Protein AF-0000000085161849 (afdb_homodimer)

Structure (mmCIF, N/CA/C/O backbone):
data_AF-0000000085161849-model_v1
#
loop_
_entity.id
_entity.type
_entity.pdbx_description
1 polymer 'L-iditol 2-dehydrogenase'
#
loop_
_atom_site.group_PDB
_atom_site.id
_atom_site.type_symbol
_atom_site.label_atom_id
_atom_site.label_alt_id
_atom_site.label_comp_id
_atom_site.label_asym_id
_atom_site.label_entity_id
_atom_site.label_seq_id
_atom_site.pdbx_PDB_ins_code
_atom_site.Cartn_x
_atom_site.Cartn_y
_atom_site.Cartn_z
_atom_site.occupancy
_atom_site.B_iso_or_equiv
_atom_site.auth_seq_id
_atom_site.auth_comp_id
_atom_site.auth_asym_id
_atom_site.auth_atom_id
_atom_site.pdbx_PDB_model_num
ATOM 1 N N . MET A 1 1 ? 11.859 39.281 22.844 1 97.62 1 MET A N 1
ATOM 2 C CA . MET A 1 1 ? 10.492 39.031 22.391 1 97.62 1 MET A CA 1
ATOM 3 C C . MET A 1 1 ? 9.781 38.062 23.328 1 97.62 1 MET A C 1
ATOM 5 O O . MET A 1 1 ? 10.422 37.312 24.062 1 97.62 1 MET A O 1
ATOM 9 N N . LYS A 1 2 ? 8.492 38.188 23.328 1 98.38 2 LYS A N 1
ATOM 10 C CA . LYS A 1 2 ? 7.715 37.25 24.109 1 98.38 2 LYS A CA 1
ATOM 11 C C . LYS A 1 2 ? 7.578 35.906 23.375 1 98.38 2 LYS A C 1
ATOM 13 O O . LYS A 1 2 ? 7.422 35.875 22.156 1 98.38 2 LYS A O 1
ATOM 18 N N . ALA A 1 3 ? 7.621 34.812 24.109 1 98.69 3 ALA A N 1
ATOM 19 C CA . ALA A 1 3 ? 7.445 33.469 23.547 1 98.69 3 ALA A CA 1
ATOM 20 C C . ALA A 1 3 ? 6.852 32.531 24.594 1 98.69 3 ALA A C 1
ATOM 22 O O . ALA A 1 3 ? 6.953 32.75 25.797 1 98.69 3 ALA A O 1
ATOM 23 N N . LEU A 1 4 ? 6.102 31.578 24.156 1 98.81 4 LEU A N 1
ATOM 24 C CA . LEU A 1 4 ? 5.723 30.422 24.969 1 98.81 4 LEU A CA 1
ATOM 25 C C . LEU A 1 4 ? 6.781 29.328 24.891 1 98.81 4 LEU A C 1
ATOM 27 O O . LEU A 1 4 ? 6.859 28.609 23.906 1 98.81 4 LEU A O 1
ATOM 31 N N . LEU A 1 5 ? 7.582 29.219 25.938 1 98.5 5 LEU A N 1
ATOM 32 C CA . LEU A 1 5 ? 8.734 28.328 25.984 1 98.5 5 LEU A CA 1
ATOM 33 C C . LEU A 1 5 ? 8.406 27.047 26.734 1 98.5 5 LEU A C 1
ATOM 35 O O . LEU A 1 5 ? 7.953 27.094 27.891 1 98.5 5 LEU A O 1
ATOM 39 N N . LEU A 1 6 ? 8.469 25.875 26.016 1 98.62 6 LEU A N 1
ATOM 40 C CA . LEU A 1 6 ? 8.57 24.641 26.781 1 98.62 6 LEU A CA 1
ATOM 41 C C . LEU A 1 6 ? 9.922 24.531 27.469 1 98.62 6 LEU A C 1
ATOM 43 O O . LEU A 1 6 ? 10.906 24.125 26.844 1 98.62 6 LEU A O 1
ATOM 47 N N . ASP A 1 7 ? 10.008 24.859 28.641 1 97.69 7 ASP A N 1
ATOM 48 C CA . ASP A 1 7 ? 11.305 24.984 29.281 1 97.69 7 ASP A CA 1
ATOM 49 C C . ASP A 1 7 ? 11.703 23.688 29.984 1 97.69 7 ASP A C 1
ATOM 51 O O . ASP A 1 7 ? 12.883 23.453 30.234 1 97.69 7 ASP A O 1
ATOM 55 N N . ASN A 1 8 ? 10.688 22.891 30.344 1 97.31 8 ASN A N 1
ATOM 56 C CA . ASN A 1 8 ? 10.836 21.531 30.844 1 97.31 8 ASN A CA 1
ATOM 57 C C . ASN A 1 8 ? 9.656 20.656 30.438 1 97.31 8 ASN A C 1
ATOM 59 O O . ASN A 1 8 ? 8.633 21.156 29.953 1 97.31 8 ASN A O 1
ATOM 63 N N . VAL A 1 9 ? 9.852 19.359 30.672 1 96.69 9 VAL A N 1
ATOM 64 C CA . VAL A 1 9 ? 8.789 18.422 30.328 1 96.69 9 VAL A CA 1
ATOM 65 C C . VAL A 1 9 ? 7.477 18.875 30.953 1 96.69 9 VAL A C 1
ATOM 67 O O . VAL A 1 9 ? 7.406 19.109 32.156 1 96.69 9 VAL A O 1
ATOM 70 N N . LYS A 1 10 ? 6.48 19.109 30.141 1 96.06 10 LYS A N 1
ATOM 71 C CA . LYS A 1 10 ? 5.113 19.484 30.484 1 96.06 10 LYS A CA 1
ATOM 72 C C . LYS A 1 10 ? 5.078 20.844 31.203 1 96.06 10 LYS A C 1
ATOM 74 O O . LYS A 1 10 ? 4.094 21.172 31.875 1 96.06 10 LYS A O 1
ATOM 79 N N . HIS A 1 11 ? 6.098 21.578 31.062 1 97.81 11 HIS A N 1
ATOM 80 C CA . HIS A 1 11 ? 6.145 22.875 31.734 1 97.81 11 HIS A CA 1
ATOM 81 C C . HIS A 1 11 ? 6.434 24 30.75 1 97.81 11 HIS A C 1
ATOM 83 O O . HIS A 1 11 ? 7.453 23.969 30.047 1 97.81 11 HIS A O 1
ATOM 89 N N . PHE A 1 12 ? 5.52 24.984 30.75 1 98.38 12 PHE A N 1
ATOM 90 C CA . PHE A 1 12 ? 5.633 26.125 29.844 1 98.38 12 PHE A CA 1
ATOM 91 C C . PHE A 1 12 ? 5.871 27.406 30.641 1 98.38 12 PHE A C 1
ATOM 93 O O . PHE A 1 12 ? 5.324 27.578 31.734 1 98.38 12 PHE A O 1
ATOM 100 N N . SER A 1 13 ? 6.637 28.25 30.078 1 98.06 13 SER A N 1
ATOM 101 C CA . SER A 1 13 ? 6.801 29.625 30.562 1 98.06 13 SER A CA 1
ATOM 102 C C . SER A 1 13 ? 6.539 30.641 29.453 1 98.06 13 SER A C 1
ATOM 104 O O . SER A 1 13 ? 7 30.469 28.328 1 98.06 13 SER A O 1
ATOM 106 N N . TYR A 1 14 ? 5.738 31.562 29.734 1 98.38 14 TYR A N 1
ATOM 107 C CA . TYR A 1 14 ? 5.625 32.75 28.891 1 98.38 14 TYR A CA 1
ATOM 108 C C . TYR A 1 14 ? 6.652 33.812 29.297 1 98.38 14 TYR A C 1
ATOM 110 O O . TYR A 1 14 ? 6.492 34.469 30.312 1 98.38 14 TYR A O 1
ATOM 118 N N . THR A 1 15 ? 7.645 33.969 28.469 1 98.31 15 THR A N 1
ATOM 119 C CA . THR A 1 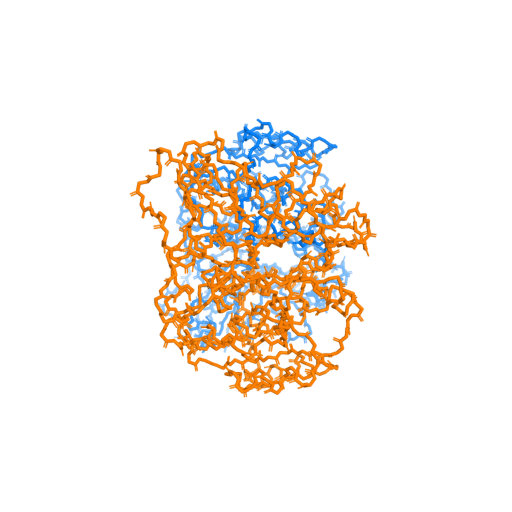15 ? 8.82 34.688 28.938 1 98.31 15 THR A CA 1
ATOM 120 C C . THR A 1 15 ? 9.461 35.469 27.797 1 98.31 15 THR A C 1
ATOM 122 O O . THR A 1 15 ? 9.047 35.344 26.641 1 98.31 15 THR A O 1
ATOM 125 N N . ASP A 1 16 ? 10.383 36.344 28.188 1 98.38 16 ASP A N 1
ATOM 126 C CA . ASP A 1 16 ? 11.18 37.062 27.203 1 98.38 16 ASP A CA 1
ATOM 127 C C . ASP A 1 16 ? 12.367 36.25 26.734 1 98.38 16 ASP A C 1
ATOM 129 O O . ASP A 1 16 ? 13.094 35.656 27.547 1 98.38 16 ASP A O 1
ATOM 133 N N . VAL A 1 17 ? 12.484 36.125 25.438 1 97.88 17 VAL A N 1
ATOM 134 C CA . VAL A 1 17 ? 13.625 35.469 24.812 1 97.88 17 VAL A CA 1
ATOM 135 C C . VAL A 1 17 ? 14.242 36.406 23.766 1 97.88 17 VAL A C 1
ATOM 137 O O . VAL A 1 17 ? 13.609 37.375 23.344 1 97.88 17 VAL A O 1
ATOM 140 N N . PRO A 1 18 ? 15.484 36.125 23.391 1 97.19 18 PRO A N 1
ATOM 141 C CA . PRO A 1 18 ? 16.078 36.969 22.344 1 97.19 18 PRO A CA 1
ATOM 142 C C . PRO A 1 18 ? 15.289 36.906 21.031 1 97.19 18 PRO A C 1
ATOM 144 O O . PRO A 1 18 ? 14.805 35.844 20.641 1 97.19 18 PRO A O 1
ATOM 147 N N . GLU A 1 19 ? 15.094 38.031 20.453 1 97.31 19 GLU A N 1
ATOM 148 C CA . GLU A 1 19 ? 14.492 38.062 19.109 1 97.31 19 GLU A CA 1
ATOM 149 C C . GLU A 1 19 ? 15.383 37.375 18.094 1 97.31 19 GLU A C 1
ATOM 151 O O . GLU A 1 19 ? 16.609 37.531 18.109 1 97.31 19 GLU A O 1
ATOM 156 N N . PRO A 1 20 ? 14.82 36.531 17.312 1 97.25 20 PRO A N 1
ATOM 157 C CA . PRO A 1 20 ? 15.648 35.844 16.312 1 97.25 20 PRO A CA 1
ATOM 158 C C . PRO A 1 20 ? 16.156 36.812 15.242 1 97.25 20 PRO A C 1
ATOM 160 O O . PRO A 1 20 ? 15.453 37.75 14.867 1 97.25 20 PRO A O 1
ATOM 163 N N . SER A 1 21 ? 17.328 36.562 14.75 1 96.19 21 SER A N 1
ATOM 164 C CA . SER A 1 21 ? 17.938 37.375 13.711 1 96.19 21 SER A CA 1
ATOM 165 C C . SER A 1 21 ? 18.094 36.594 12.406 1 96.19 21 SER A C 1
ATOM 167 O O . SER A 1 21 ? 18.203 35.375 12.414 1 96.19 21 SER A O 1
ATOM 169 N N . ILE A 1 22 ? 18.062 37.312 11.367 1 97.62 22 ILE A N 1
ATOM 170 C CA . ILE A 1 22 ? 18.312 36.719 10.062 1 97.62 22 ILE A CA 1
ATOM 171 C C . ILE A 1 22 ? 19.812 36.469 9.898 1 97.62 22 ILE A C 1
ATOM 173 O O . ILE A 1 22 ? 20.609 37.406 9.859 1 97.62 22 ILE A O 1
ATOM 177 N N . THR A 1 23 ? 20.141 35.219 9.82 1 96.19 23 THR A N 1
ATOM 178 C CA . THR A 1 23 ? 21.562 34.875 9.688 1 96.19 23 THR A CA 1
ATOM 179 C C . THR A 1 23 ? 21.859 34.344 8.289 1 96.19 23 THR A C 1
ATOM 181 O O . THR A 1 23 ? 23.016 34.312 7.871 1 96.19 23 THR A O 1
ATOM 184 N N . GLU A 1 24 ? 20.891 33.875 7.602 1 97.06 24 GLU A N 1
ATOM 185 C CA . GLU A 1 24 ? 21.031 33.375 6.234 1 97.06 24 GLU A CA 1
ATOM 186 C C . GLU A 1 24 ? 20.422 34.375 5.234 1 97.06 24 GLU A C 1
ATOM 188 O O . GLU A 1 24 ? 19.375 34.969 5.5 1 97.06 24 GLU A O 1
ATOM 193 N N . PRO A 1 25 ? 21.031 34.469 4.059 1 98.06 25 PRO A N 1
ATOM 194 C CA . PRO A 1 25 ? 20.609 35.531 3.127 1 98.06 25 PRO A CA 1
ATOM 195 C C . PRO A 1 25 ? 19.219 35.281 2.549 1 98.06 25 PRO A C 1
ATOM 197 O O . PRO A 1 25 ? 18.562 36.219 2.076 1 98.06 25 PRO A O 1
ATOM 200 N N . ASP A 1 26 ? 18.75 34.062 2.557 1 98.12 26 ASP A N 1
ATOM 201 C CA . ASP A 1 26 ? 17.453 33.75 1.947 1 98.12 26 ASP A CA 1
ATOM 202 C C . ASP A 1 26 ? 16.375 33.562 3.012 1 98.12 26 ASP A C 1
ATOM 204 O O . ASP A 1 26 ? 15.336 32.969 2.744 1 98.12 26 ASP A O 1
ATOM 208 N N . HIS A 1 27 ? 16.562 34.094 4.188 1 98.56 27 HIS A N 1
ATOM 209 C CA . HIS A 1 27 ? 15.602 33.969 5.277 1 98.56 27 HIS A CA 1
ATOM 210 C C . HIS A 1 27 ? 14.789 35.219 5.465 1 98.56 27 HIS A C 1
ATOM 212 O O . HIS A 1 27 ? 15.188 36.312 5 1 98.56 27 HIS A O 1
ATOM 218 N N . VAL A 1 28 ? 13.672 35.094 6.137 1 98.75 28 VAL A N 1
ATOM 219 C CA . VAL A 1 28 ? 12.797 36.219 6.469 1 98.75 28 VAL A CA 1
ATOM 220 C C . VAL A 1 28 ? 12.43 36.156 7.949 1 98.75 28 VAL A C 1
ATOM 222 O O . VAL A 1 28 ? 12.414 35.094 8.562 1 98.75 28 VAL A O 1
ATOM 225 N N . LEU A 1 29 ? 12.211 37.281 8.484 1 98.81 29 LEU A N 1
ATOM 226 C CA . LEU A 1 29 ? 11.656 37.438 9.828 1 98.81 29 LEU A CA 1
ATOM 227 C C . LEU A 1 29 ? 10.164 37.719 9.766 1 98.81 29 LEU A C 1
ATOM 229 O O . LEU A 1 29 ? 9.742 38.719 9.141 1 98.81 29 LEU A O 1
ATOM 233 N N . ILE A 1 30 ? 9.422 36.906 10.367 1 98.88 30 ILE A N 1
ATOM 234 C CA . ILE A 1 30 ? 7.973 37.031 10.344 1 98.88 30 ILE A CA 1
ATOM 235 C C . ILE A 1 30 ? 7.477 37.469 11.727 1 98.88 30 ILE A C 1
ATOM 237 O O . ILE A 1 30 ? 7.875 36.906 12.742 1 98.88 30 ILE A O 1
ATOM 241 N N . GLN A 1 31 ? 6.691 38.5 11.773 1 98.94 31 GLN A N 1
ATOM 242 C CA . GLN A 1 31 ? 5.891 38.781 12.961 1 98.94 31 GLN A CA 1
ATOM 243 C C . GLN A 1 31 ? 4.656 37.875 13.023 1 98.94 31 GLN A C 1
ATOM 245 O O . GLN A 1 31 ? 3.727 38.062 12.227 1 98.94 31 GLN A O 1
ATOM 250 N N . ILE A 1 32 ? 4.625 37 13.953 1 98.94 32 ILE A N 1
ATOM 251 C CA . ILE A 1 32 ? 3.553 36 14.031 1 98.94 32 ILE A CA 1
ATOM 252 C C . ILE A 1 32 ? 2.273 36.688 14.531 1 98.94 32 ILE A C 1
ATOM 254 O O . ILE A 1 32 ? 2.299 37.438 15.508 1 98.94 32 ILE A O 1
ATOM 258 N N . LYS A 1 33 ? 1.209 36.406 13.852 1 98.94 33 LYS A N 1
ATOM 259 C CA . LYS A 1 33 ? -0.086 36.938 14.258 1 98.94 33 LYS A CA 1
ATOM 260 C C . LYS A 1 33 ? -0.963 35.844 14.875 1 98.94 33 LYS A C 1
ATOM 262 O O . LYS A 1 33 ? -1.728 36.125 15.805 1 98.94 33 LYS A O 1
ATOM 267 N N . ALA A 1 34 ? -0.888 34.656 14.383 1 98.88 34 ALA A N 1
ATOM 268 C CA . ALA A 1 34 ? -1.637 33.5 14.891 1 98.88 34 ALA A CA 1
ATOM 269 C C . ALA A 1 34 ? -0.847 32.219 14.711 1 98.88 34 ALA A C 1
ATOM 271 O O . ALA A 1 34 ? -0.183 32.031 13.695 1 98.88 34 ALA A O 1
ATOM 272 N N . ALA A 1 35 ? -0.888 31.328 15.695 1 98.81 35 ALA A N 1
ATOM 273 C CA . ALA A 1 35 ? -0.295 30 15.664 1 98.81 35 ALA A CA 1
ATOM 274 C C . ALA A 1 35 ? -1.229 28.969 16.297 1 98.81 35 ALA A C 1
ATOM 276 O O . ALA A 1 35 ? -1.798 29.219 17.359 1 98.81 35 ALA A O 1
ATOM 277 N N . SER A 1 36 ? -1.405 27.859 15.664 1 98.44 36 SER A N 1
ATOM 278 C CA . SER A 1 36 ? -2.342 26.891 16.203 1 98.44 36 SER A CA 1
ATOM 279 C C . SER A 1 36 ? -1.607 25.703 16.828 1 98.44 36 SER A C 1
ATOM 281 O O . SER A 1 36 ? -0.471 25.406 16.453 1 98.44 36 SER A O 1
ATOM 283 N N . ILE A 1 37 ? -2.225 25.094 17.812 1 98.31 37 ILE A N 1
ATOM 284 C CA . ILE A 1 37 ? -1.655 23.938 18.516 1 98.31 37 ILE A CA 1
ATOM 285 C C . ILE A 1 37 ? -2.004 22.656 17.766 1 98.31 37 ILE A C 1
ATOM 287 O O . ILE A 1 37 ? -3.178 22.375 17.516 1 98.31 37 ILE A O 1
ATOM 291 N N . CYS A 1 38 ? -1.04 21.953 17.344 1 96.12 38 CYS A N 1
ATOM 292 C CA . CYS A 1 38 ? -1.229 20.672 16.672 1 96.12 38 CYS A CA 1
ATOM 293 C C . CYS A 1 38 ? -1.221 19.516 17.672 1 96.12 38 CYS A C 1
ATOM 295 O O . CYS A 1 38 ? -0.629 19.625 18.734 1 96.12 38 CYS A O 1
ATOM 297 N N . GLY A 1 39 ? -1.901 18.422 17.312 1 93.56 39 GLY A N 1
ATOM 298 C CA . GLY A 1 39 ? -1.841 17.234 18.156 1 93.56 39 GLY A CA 1
ATOM 299 C C . GLY A 1 39 ? -0.423 16.781 18.422 1 93.56 39 GLY A C 1
ATOM 300 O O . GLY A 1 39 ? -0.124 16.297 19.516 1 93.56 39 GLY A O 1
ATOM 301 N N . SER A 1 40 ? 0.43 16.891 17.484 1 93.19 40 SER A N 1
ATOM 302 C CA . SER A 1 40 ? 1.818 16.484 17.656 1 93.19 40 SER A CA 1
ATOM 303 C C . SER A 1 40 ? 2.523 17.344 18.703 1 93.19 40 SER A C 1
ATOM 305 O O . SER A 1 40 ? 3.441 16.891 19.375 1 93.19 40 SER A O 1
ATOM 307 N N . ASP A 1 41 ? 2.152 18.609 18.828 1 96.31 41 ASP A N 1
ATOM 308 C CA . ASP A 1 41 ? 2.668 19.453 19.906 1 96.31 41 ASP A CA 1
ATOM 309 C C . ASP A 1 41 ? 2.275 18.891 21.266 1 96.31 41 ASP A C 1
ATOM 311 O O . ASP A 1 41 ? 3.121 18.75 22.156 1 96.31 41 ASP A O 1
ATOM 315 N N . VAL A 1 42 ? 1.034 18.594 21.344 1 96.38 42 VAL A N 1
ATOM 316 C CA . VAL A 1 42 ? 0.465 18.125 22.609 1 96.38 42 VAL A CA 1
ATOM 317 C C . VAL A 1 42 ? 1.114 16.812 23.016 1 96.38 42 VAL A C 1
ATOM 319 O O . VAL A 1 42 ? 1.555 16.656 24.156 1 96.38 42 VAL A O 1
ATOM 322 N N . HIS A 1 43 ? 1.224 15.906 22.047 1 92.88 43 HIS A N 1
ATOM 323 C CA . HIS A 1 43 ? 1.804 14.602 22.312 1 92.88 43 HIS A CA 1
ATOM 324 C C . HIS A 1 43 ? 3.281 14.711 22.672 1 92.88 43 HIS A C 1
ATOM 326 O O . HIS A 1 43 ? 3.816 13.867 23.391 1 92.88 43 HIS A O 1
ATOM 332 N N . GLY A 1 44 ? 3.918 15.734 22.297 1 94.19 44 GLY A N 1
ATOM 333 C CA . GLY A 1 44 ? 5.359 15.859 22.438 1 94.19 44 GLY A CA 1
ATOM 334 C C . GLY A 1 44 ? 5.773 16.469 23.766 1 94.19 44 GLY A C 1
ATOM 335 O O . GLY A 1 44 ? 6.926 16.344 24.188 1 94.19 44 GLY A O 1
ATOM 336 N N . ILE A 1 45 ? 4.887 17.031 24.516 1 97 45 ILE A N 1
ATOM 337 C CA . ILE A 1 45 ? 5.289 17.875 25.641 1 97 45 ILE A CA 1
ATOM 338 C C . ILE A 1 45 ? 5.738 16.984 26.797 1 97 45 ILE A C 1
ATOM 340 O O . ILE A 1 45 ? 6.379 17.469 27.75 1 97 45 ILE A O 1
ATOM 344 N N . ASP A 1 46 ? 5.398 15.734 26.75 1 95.81 46 ASP A N 1
ATOM 345 C CA . ASP A 1 46 ? 5.785 14.867 27.859 1 95.81 46 ASP A CA 1
ATOM 346 C C . ASP A 1 46 ? 7.113 14.164 27.562 1 95.81 46 ASP A C 1
ATOM 348 O O . ASP A 1 46 ? 7.562 13.328 28.344 1 95.81 46 ASP A O 1
ATOM 352 N N . GLY A 1 47 ? 7.68 14.406 26.453 1 93.44 47 GLY A N 1
ATOM 353 C CA . GLY A 1 47 ? 9.008 13.914 26.125 1 93.44 47 GLY A CA 1
ATOM 354 C C . GLY A 1 47 ? 8.984 12.531 25.5 1 93.44 47 GLY A C 1
ATOM 355 O O . GLY A 1 47 ? 10.008 12.039 25.031 1 93.44 47 GLY A O 1
ATOM 356 N N . SER A 1 48 ? 7.84 11.953 25.406 1 90.81 48 SER A N 1
ATOM 357 C CA . SER A 1 48 ? 7.746 10.555 25 1 90.81 48 SER A CA 1
ATOM 358 C C . SER A 1 48 ? 8.117 10.367 23.531 1 90.81 48 SER A C 1
ATOM 360 O O . SER A 1 48 ? 8.609 9.312 23.141 1 90.81 48 SER A O 1
ATOM 362 N N . THR A 1 49 ? 7.961 11.367 22.719 1 90.69 49 THR A N 1
ATOM 363 C CA . THR A 1 49 ? 8.203 11.234 21.297 1 90.69 49 THR A CA 1
ATOM 364 C C . THR A 1 49 ? 9.672 11.5 20.969 1 90.69 49 THR A C 1
ATOM 366 O O . THR A 1 49 ? 10.141 11.164 19.875 1 90.69 49 THR A O 1
ATOM 369 N N . GLY A 1 50 ? 10.359 12.164 21.891 1 93.38 50 GLY A N 1
ATOM 370 C CA . GLY A 1 50 ? 11.742 12.547 21.656 1 93.38 50 GLY A CA 1
ATOM 371 C C . GLY A 1 50 ? 11.875 13.688 20.656 1 93.38 50 GLY A C 1
ATOM 372 O O . GLY A 1 50 ? 12.984 14.031 20.25 1 93.38 50 GLY A O 1
ATOM 373 N N . ARG A 1 51 ? 10.766 14.32 20.266 1 95.19 51 ARG A N 1
ATOM 374 C CA . ARG A 1 51 ? 10.781 15.328 19.219 1 95.19 51 ARG A CA 1
ATOM 375 C C . ARG A 1 51 ? 10.594 16.719 19.797 1 95.19 51 ARG A C 1
ATOM 377 O O . ARG A 1 51 ? 10.523 17.703 19.047 1 95.19 51 ARG A O 1
ATOM 384 N N . ARG A 1 52 ? 10.43 16.828 21.109 1 97.69 52 ARG A N 1
ATOM 385 C CA . ARG A 1 52 ? 10.312 18.109 21.812 1 97.69 52 ARG A CA 1
ATOM 386 C C . ARG A 1 52 ? 11.227 18.141 23.031 1 97.69 52 ARG A C 1
ATOM 388 O O . ARG A 1 52 ? 10.75 18.203 24.172 1 97.69 52 ARG A O 1
ATOM 395 N N . ILE A 1 53 ? 12.484 18.234 22.812 1 98.06 53 ILE A N 1
ATOM 396 C CA . ILE A 1 53 ? 13.477 18.297 23.875 1 98.06 53 ILE A CA 1
ATOM 397 C C . ILE A 1 53 ? 13.602 19.734 24.375 1 98.06 53 ILE A C 1
ATOM 399 O O . ILE A 1 53 ? 14.047 20.609 23.625 1 98.06 53 ILE A O 1
ATOM 403 N N . PRO A 1 54 ? 13.219 20 25.562 1 97.94 54 PRO A N 1
ATOM 404 C CA . PRO A 1 54 ? 13.297 21.359 26.078 1 97.94 54 PRO A CA 1
ATOM 405 C C . PRO A 1 54 ? 14.742 21.812 26.312 1 97.94 54 PRO A C 1
ATOM 407 O O . PRO A 1 54 ? 15.633 20.984 26.516 1 97.94 54 PRO A O 1
ATOM 410 N N . PRO A 1 55 ? 14.953 23.172 26.359 1 98 55 PRO A N 1
ATOM 411 C CA . PRO A 1 55 ? 13.961 24.219 26.078 1 98 55 PRO A CA 1
ATOM 412 C C . PRO A 1 55 ? 13.688 24.406 24.594 1 98 55 PRO A C 1
ATOM 414 O O . PRO A 1 55 ? 14.609 24.297 23.781 1 98 55 PRO A O 1
ATOM 417 N N . ILE A 1 56 ? 12.523 24.609 24.203 1 98.38 56 ILE A N 1
ATOM 418 C CA . ILE A 1 56 ? 12.188 24.812 22.797 1 98.38 56 ILE A CA 1
ATOM 419 C C . ILE A 1 56 ? 10.938 25.688 22.688 1 98.38 56 ILE A C 1
ATOM 421 O O . ILE A 1 56 ? 10.023 25.578 23.516 1 98.38 56 ILE A O 1
ATOM 425 N N . ILE A 1 57 ? 10.945 26.609 21.766 1 98.69 57 ILE A N 1
ATOM 426 C CA . ILE A 1 57 ? 9.703 27.25 21.312 1 98.69 57 ILE A CA 1
ATOM 427 C C . ILE A 1 57 ? 9.039 26.375 20.25 1 98.69 57 ILE A C 1
ATOM 429 O O . ILE A 1 57 ? 9.562 26.219 19.141 1 98.69 57 ILE A O 1
ATOM 433 N N . MET A 1 58 ? 7.895 25.797 20.562 1 98.5 58 MET A N 1
ATOM 434 C CA . MET A 1 58 ? 7.191 24.906 19.641 1 98.5 58 MET A CA 1
ATOM 435 C C . MET A 1 58 ? 6.312 25.688 18.672 1 98.5 58 MET A C 1
ATOM 437 O O . MET A 1 58 ? 6.5 26.891 18.516 1 98.5 58 MET A O 1
ATOM 441 N N . GLY A 1 59 ? 5.512 24.953 17.938 1 98.38 59 GLY A N 1
ATOM 442 C CA . GLY A 1 59 ? 4.562 25.562 17.016 1 98.38 59 GLY A CA 1
ATOM 443 C C . GLY A 1 59 ? 5.023 25.516 15.578 1 98.38 59 GLY A C 1
ATOM 444 O O . GLY A 1 59 ? 6.062 26.094 15.234 1 98.38 59 GLY A O 1
ATOM 445 N N . HIS A 1 60 ? 4.266 24.859 14.734 1 98.5 60 HIS A N 1
ATOM 446 C CA . HIS A 1 60 ? 4.656 24.75 13.336 1 98.5 60 HIS A CA 1
ATOM 447 C C . HIS A 1 60 ? 3.51 25.125 12.406 1 98.5 60 HIS A C 1
ATOM 449 O O . HIS A 1 60 ? 3.637 25.031 11.188 1 98.5 60 HIS A O 1
ATOM 455 N N . GLU A 1 61 ? 2.416 25.578 12.93 1 98.62 61 GLU A N 1
ATOM 456 C CA . GLU A 1 61 ? 1.244 26.078 12.219 1 98.62 61 GLU A CA 1
ATOM 457 C C . GLU A 1 61 ? 1.005 27.547 12.508 1 98.62 61 GLU A C 1
ATOM 459 O O . GLU A 1 61 ? 0.562 27.906 13.602 1 98.62 61 GLU A O 1
ATOM 464 N N . ALA A 1 62 ? 1.267 28.422 11.469 1 98.81 62 ALA A N 1
ATOM 465 C CA . ALA A 1 62 ? 1.157 29.828 11.82 1 98.81 62 ALA A CA 1
ATOM 466 C C . ALA A 1 62 ? 1.026 30.703 10.57 1 98.81 62 ALA A C 1
ATOM 468 O O . ALA A 1 62 ? 1.16 30.203 9.453 1 98.81 62 ALA A O 1
ATOM 469 N N . SER A 1 63 ? 0.647 31.922 10.797 1 98.88 63 SER A N 1
ATOM 470 C CA . SER A 1 63 ? 0.609 32.969 9.797 1 98.88 63 SER A CA 1
ATOM 471 C C . SER A 1 63 ? 1.016 34.312 10.406 1 98.88 63 SER A C 1
ATOM 473 O O . SER A 1 63 ? 1.009 34.469 11.625 1 98.88 63 SER A O 1
ATOM 475 N N . GLY A 1 64 ? 1.442 35.188 9.562 1 98.88 64 GLY A N 1
ATOM 476 C CA . GLY A 1 64 ? 1.892 36.5 10.047 1 98.88 64 GLY A CA 1
ATOM 477 C C . GLY A 1 64 ? 2.295 37.438 8.93 1 98.88 64 GLY A C 1
ATOM 478 O O . GLY A 1 64 ? 1.808 37.312 7.805 1 98.88 64 GLY A O 1
ATOM 479 N N . ILE A 1 65 ? 3.084 38.438 9.359 1 98.88 65 ILE A N 1
ATOM 480 C CA . ILE A 1 65 ? 3.529 39.469 8.445 1 98.8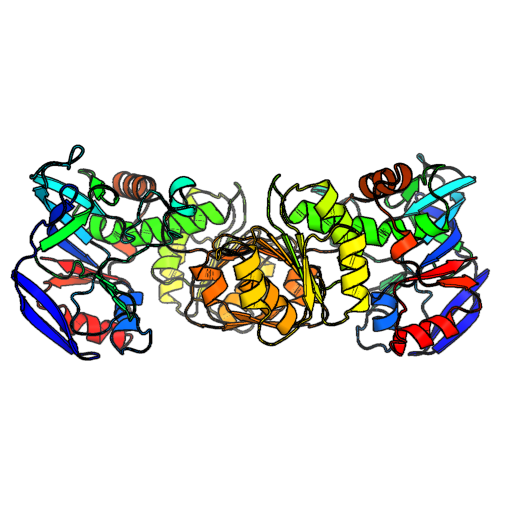8 65 ILE A CA 1
ATOM 481 C C . ILE A 1 65 ? 5.055 39.5 8.406 1 98.88 65 ILE A C 1
ATOM 483 O O . ILE A 1 65 ? 5.715 39.438 9.445 1 98.88 65 ILE A O 1
ATOM 487 N N . ILE A 1 66 ? 5.562 39.594 7.207 1 98.88 66 ILE A N 1
ATOM 488 C CA . ILE A 1 66 ? 7.012 39.688 7.098 1 98.88 66 ILE A CA 1
ATOM 489 C C . ILE A 1 66 ? 7.465 41.031 7.66 1 98.88 66 ILE A C 1
ATOM 491 O O . ILE A 1 66 ? 6.965 42.094 7.254 1 98.88 66 ILE A O 1
ATOM 495 N N . LYS A 1 67 ? 8.359 40.969 8.555 1 98.75 67 LYS A N 1
ATOM 496 C CA . LYS A 1 67 ? 8.922 42.188 9.164 1 98.75 67 LYS A CA 1
ATOM 497 C C . LYS A 1 67 ? 10.219 42.594 8.484 1 98.75 67 LYS A C 1
ATOM 499 O O . LYS A 1 67 ? 10.477 43.781 8.297 1 98.75 67 LYS A O 1
ATOM 504 N N . ALA A 1 68 ? 11.07 41.625 8.141 1 98.75 68 ALA A N 1
ATOM 505 C CA . ALA A 1 68 ? 12.359 41.875 7.508 1 98.75 68 ALA A CA 1
ATOM 506 C C . ALA A 1 68 ? 12.758 40.688 6.617 1 98.75 68 ALA A C 1
ATOM 508 O O . ALA A 1 68 ? 12.25 39.594 6.785 1 98.75 68 ALA A O 1
ATOM 509 N N . THR A 1 69 ? 13.625 41 5.629 1 98.56 69 THR A N 1
ATOM 510 C CA . THR A 1 69 ? 14.094 40 4.707 1 98.56 69 THR A CA 1
ATOM 511 C C . THR A 1 69 ? 15.617 40.031 4.59 1 98.56 69 THR A C 1
ATOM 513 O O . THR A 1 69 ? 16.234 41.094 4.746 1 98.56 69 THR A O 1
ATOM 516 N N . GLY A 1 70 ? 16.172 38.844 4.371 1 98.44 70 GLY A N 1
ATOM 517 C CA . GLY A 1 70 ? 17.578 38.781 3.982 1 98.44 70 GLY A CA 1
ATOM 518 C C . GLY A 1 70 ? 17.812 39.312 2.57 1 98.44 70 GLY A C 1
ATOM 519 O O . GLY A 1 70 ? 16.875 39.469 1.794 1 98.44 70 GLY A O 1
ATOM 520 N N . PRO A 1 71 ? 19.094 39.469 2.234 1 98.06 71 PRO A N 1
ATOM 521 C CA . PRO A 1 71 ? 19.438 40.125 0.963 1 98.06 71 PRO A CA 1
ATOM 522 C C . PRO A 1 71 ? 19.141 39.219 -0.244 1 98.06 71 PRO A C 1
ATOM 524 O O . PRO A 1 71 ? 19.094 39.719 -1.376 1 98.06 71 PRO A O 1
ATOM 527 N N . ALA A 1 72 ? 18.969 37.906 -0.051 1 98.31 72 ALA A N 1
ATOM 528 C CA . ALA A 1 72 ? 18.766 37 -1.182 1 98.31 72 ALA A CA 1
ATOM 529 C C . ALA A 1 72 ? 17.297 36.625 -1.325 1 98.31 72 ALA A C 1
ATOM 531 O O . ALA A 1 72 ? 16.953 35.719 -2.098 1 98.31 72 ALA A O 1
ATOM 532 N N . VAL A 1 73 ? 16.469 37.25 -0.531 1 98.38 73 VAL A N 1
ATOM 533 C CA . VAL A 1 73 ? 15.031 37.062 -0.673 1 98.38 73 VAL A CA 1
ATOM 534 C C . VAL A 1 73 ? 14.523 37.906 -1.852 1 98.38 73 VAL A C 1
ATOM 536 O O . VAL A 1 73 ? 14.789 39.094 -1.944 1 98.38 73 VAL A O 1
ATOM 539 N N . HIS A 1 74 ? 13.75 37.219 -2.803 1 97.19 74 HIS A N 1
ATOM 540 C CA . HIS A 1 74 ? 13.383 37.938 -4.031 1 97.19 74 HIS A CA 1
ATOM 541 C C . HIS A 1 74 ? 11.883 37.875 -4.266 1 97.19 74 HIS A C 1
ATOM 543 O O . HIS A 1 74 ? 11.344 38.688 -5.027 1 97.19 74 HIS A O 1
ATOM 549 N N . HIS A 1 75 ? 11.164 37.062 -3.643 1 97.69 75 HIS A N 1
ATOM 550 C CA . HIS A 1 75 ? 9.758 36.844 -3.979 1 97.69 75 HIS A CA 1
ATOM 551 C C . HIS A 1 75 ? 8.844 37.469 -2.934 1 97.69 75 HIS A C 1
ATOM 553 O O . HIS A 1 75 ? 7.625 37.531 -3.125 1 97.69 75 HIS A O 1
ATOM 559 N N . PHE A 1 76 ? 9.398 37.906 -1.788 1 98.62 76 PHE A N 1
ATOM 560 C CA . PHE A 1 76 ? 8.625 38.5 -0.689 1 98.62 76 PHE A CA 1
ATOM 561 C C . PHE A 1 76 ? 9.258 39.781 -0.2 1 98.62 76 PHE A C 1
ATOM 563 O O . PHE A 1 76 ? 10.445 40.031 -0.424 1 98.62 76 PHE A O 1
ATOM 570 N N . SER A 1 77 ? 8.422 40.594 0.487 1 98.5 77 SER A N 1
ATOM 571 C CA . SER A 1 77 ? 8.852 41.875 1.036 1 98.5 77 SER A CA 1
ATOM 572 C C . SER A 1 77 ? 8.242 42.125 2.412 1 98.5 77 SER A C 1
ATOM 574 O O . SER A 1 77 ? 7.207 41.531 2.748 1 98.5 77 SER A O 1
ATOM 576 N N . PRO A 1 78 ? 8.961 43 3.197 1 98.69 78 PRO A N 1
ATOM 577 C CA . PRO A 1 78 ? 8.32 43.406 4.449 1 98.69 78 PRO A CA 1
ATOM 578 C C . PRO A 1 78 ? 6.902 43.938 4.246 1 98.69 78 PRO A C 1
ATOM 580 O O . PRO A 1 78 ? 6.648 44.688 3.295 1 98.69 78 PRO A O 1
ATOM 583 N N . GLY A 1 79 ? 6.016 43.469 5.039 1 98.75 79 GLY A N 1
ATOM 584 C CA . GLY A 1 79 ? 4.621 43.844 4.918 1 98.75 79 GLY A CA 1
ATOM 585 C C . GLY A 1 79 ? 3.738 42.781 4.324 1 98.75 79 GLY A C 1
ATOM 586 O O . GLY A 1 79 ? 2.518 42.812 4.496 1 98.75 79 GLY A O 1
ATOM 587 N N . ASP A 1 80 ? 4.305 41.844 3.605 1 98.75 80 ASP A N 1
ATOM 588 C CA . ASP A 1 80 ? 3.533 40.75 3.002 1 98.75 80 ASP A CA 1
ATOM 589 C C . ASP A 1 80 ? 2.92 39.844 4.07 1 98.75 80 ASP A C 1
ATOM 591 O O . ASP A 1 80 ? 3.57 39.531 5.066 1 98.75 80 ASP A O 1
ATOM 595 N N . ARG A 1 81 ? 1.632 39.469 3.912 1 98.88 81 ARG A N 1
ATOM 596 C CA . ARG A 1 81 ? 0.989 38.438 4.73 1 98.88 81 ARG A CA 1
ATOM 597 C C . ARG A 1 81 ? 1.381 37.031 4.266 1 98.88 81 ARG A C 1
ATOM 599 O O . ARG A 1 81 ? 1.284 36.719 3.076 1 98.88 81 ARG A O 1
ATOM 606 N N . VAL A 1 82 ? 1.828 36.188 5.227 1 98.94 82 VAL A N 1
ATOM 607 C CA . VAL A 1 82 ? 2.361 34.906 4.773 1 98.94 82 VAL A CA 1
ATOM 608 C C . VAL A 1 82 ? 1.97 33.812 5.762 1 98.94 82 VAL A C 1
ATOM 610 O O . VAL A 1 82 ? 1.561 34.094 6.887 1 98.94 82 VAL A O 1
ATOM 613 N N . THR A 1 83 ? 1.914 32.688 5.312 1 98.81 83 THR A N 1
ATOM 614 C CA . THR A 1 83 ? 2.055 31.438 6.055 1 98.81 83 THR A CA 1
ATOM 615 C C . THR A 1 83 ? 3.219 30.609 5.512 1 98.81 83 THR A C 1
ATOM 617 O O . THR A 1 83 ? 3.982 31.094 4.668 1 98.81 83 THR A O 1
ATOM 620 N N . PHE A 1 84 ? 3.438 29.422 6.094 1 98.56 84 PHE A N 1
ATOM 621 C CA . PHE A 1 84 ? 4.605 28.672 5.648 1 98.56 84 PHE A CA 1
ATOM 622 C C . PHE A 1 84 ? 4.387 27.172 5.812 1 98.56 84 PHE A C 1
ATOM 624 O O . PHE A 1 84 ? 3.578 26.75 6.641 1 98.56 84 PHE A O 1
ATOM 631 N N . ASP A 1 85 ? 5.016 26.391 4.98 1 98 85 ASP A N 1
ATOM 632 C CA . ASP A 1 85 ? 5.16 24.953 5.18 1 98 85 ASP A CA 1
ATOM 633 C C . ASP A 1 85 ? 6.055 24.656 6.379 1 98 85 ASP A C 1
ATOM 635 O O . ASP A 1 85 ? 7.172 25.172 6.469 1 98 85 ASP A O 1
ATOM 639 N N . SER A 1 86 ? 5.605 23.844 7.242 1 97.44 86 SER A N 1
ATOM 640 C CA . SER A 1 86 ? 6.34 23.531 8.461 1 97.44 86 SER A CA 1
ATOM 641 C C . SER A 1 86 ? 7.625 22.766 8.156 1 97.44 86 SER A C 1
ATOM 643 O O . SER A 1 86 ? 8.516 22.672 9 1 97.44 86 SER A O 1
ATOM 645 N N . THR A 1 87 ? 7.746 22.219 7.012 1 96.5 87 THR A N 1
ATOM 646 C CA . THR A 1 87 ? 8.898 21.422 6.609 1 96.5 87 THR A CA 1
ATOM 647 C C . THR A 1 87 ? 9.945 22.297 5.926 1 96.5 87 THR A C 1
ATOM 649 O O . THR A 1 87 ? 9.711 22.828 4.84 1 96.5 87 THR A O 1
ATOM 652 N N . ILE A 1 88 ? 11.078 22.422 6.602 1 97.5 88 ILE A N 1
ATOM 653 C CA . ILE A 1 88 ? 12.227 23.047 5.969 1 97.5 88 ILE A CA 1
ATOM 654 C C . ILE A 1 88 ? 13.031 22 5.199 1 97.5 88 ILE A C 1
ATOM 656 O O . ILE A 1 88 ? 13.492 21.016 5.781 1 97.5 88 ILE A O 1
ATOM 660 N N . TYR A 1 89 ? 13.172 22.156 3.875 1 97.88 89 TYR A N 1
ATOM 661 C CA . TYR A 1 89 ? 13.852 21.188 3.027 1 97.88 89 TYR A CA 1
ATOM 662 C C . TYR A 1 89 ? 15.055 21.812 2.334 1 97.88 89 TYR A C 1
ATOM 664 O O . TYR A 1 89 ? 15.133 23.031 2.18 1 97.88 89 TYR A O 1
ATOM 672 N N . CYS A 1 90 ? 16.016 21.062 1.831 1 96.81 90 CYS A N 1
ATOM 673 C CA . CYS A 1 90 ? 17.297 21.562 1.341 1 96.81 90 CYS A CA 1
ATOM 674 C C . CYS A 1 90 ? 17.188 22 -0.113 1 96.81 90 CYS A C 1
ATOM 676 O O . CYS A 1 90 ? 17.969 22.844 -0.566 1 96.81 90 CYS A O 1
ATOM 678 N N . GLY A 1 91 ? 16.375 21.438 -0.853 1 95.94 91 GLY A N 1
ATOM 679 C CA . GLY A 1 91 ? 16.141 21.844 -2.23 1 95.94 91 GLY A CA 1
ATOM 680 C C . GLY A 1 91 ? 17.094 21.172 -3.213 1 95.94 91 GLY A C 1
ATOM 681 O O . GLY A 1 91 ? 16.938 21.312 -4.426 1 95.94 91 GLY A O 1
ATOM 682 N N . ASN A 1 92 ? 18.031 20.328 -2.695 1 96.25 92 ASN A N 1
ATOM 683 C CA . ASN A 1 92 ? 19.047 19.859 -3.633 1 96.25 92 ASN A CA 1
ATOM 684 C C . ASN A 1 92 ? 19.297 18.359 -3.473 1 96.25 92 ASN A C 1
ATOM 686 O O . ASN A 1 92 ? 20.031 17.766 -4.262 1 96.25 92 ASN A O 1
ATOM 690 N N . CYS A 1 93 ? 18.719 17.75 -2.494 1 96.69 93 CYS A N 1
ATOM 691 C CA . CYS A 1 93 ? 18.953 16.312 -2.314 1 96.69 93 CYS A CA 1
ATOM 692 C C . CYS A 1 93 ? 18.141 15.508 -3.318 1 96.69 93 CYS A C 1
ATOM 694 O O . CYS A 1 93 ? 17.406 16.078 -4.129 1 96.69 93 CYS A O 1
ATOM 696 N N . PHE A 1 94 ? 18.297 14.172 -3.283 1 97 94 PHE A N 1
ATOM 697 C CA . PHE A 1 94 ? 17.625 13.242 -4.188 1 97 94 PHE A CA 1
ATOM 698 C C . PHE A 1 94 ? 16.125 13.469 -4.188 1 97 94 PHE A C 1
ATOM 700 O O . PHE A 1 94 ? 15.508 13.562 -5.25 1 97 94 PHE A O 1
ATOM 707 N N . TYR A 1 95 ? 15.516 13.625 -3.076 1 98 95 TYR A N 1
ATOM 708 C CA . TYR A 1 95 ? 14.07 13.75 -2.922 1 98 95 TYR A CA 1
ATOM 709 C C . TYR A 1 95 ? 13.602 15.141 -3.338 1 98 95 TYR A C 1
ATOM 711 O O . TYR A 1 95 ? 12.602 15.273 -4.055 1 98 95 TYR A O 1
ATOM 719 N N . CYS A 1 96 ? 14.305 16.172 -2.916 1 97.44 96 CYS A N 1
ATOM 720 C CA . CYS A 1 96 ? 13.914 17.531 -3.244 1 97.44 96 CYS A CA 1
ATOM 721 C C . CYS A 1 96 ? 13.938 17.75 -4.754 1 97.44 96 CYS A C 1
ATOM 723 O O . CYS A 1 96 ? 13.062 18.438 -5.293 1 97.44 96 CYS A O 1
ATOM 725 N N . ARG A 1 97 ? 14.875 17.156 -5.387 1 96.81 97 ARG A N 1
ATOM 726 C CA . ARG A 1 97 ? 14.992 17.328 -6.832 1 96.81 97 ARG A CA 1
ATOM 727 C C . ARG A 1 97 ? 13.828 16.656 -7.555 1 96.81 97 ARG A C 1
ATOM 729 O O . ARG A 1 97 ? 13.57 16.938 -8.727 1 96.81 97 ARG A O 1
ATOM 736 N N . ARG A 1 98 ? 13.125 15.758 -6.863 1 95.25 98 ARG A N 1
ATOM 737 C CA . ARG A 1 98 ? 11.984 15.047 -7.434 1 95.25 98 ARG A CA 1
ATOM 738 C C . ARG A 1 98 ? 10.664 15.664 -6.965 1 95.25 98 ARG A C 1
ATOM 740 O O . ARG A 1 98 ? 9.594 15.117 -7.223 1 95.25 98 ARG A O 1
ATOM 747 N N . GLY A 1 99 ? 10.727 16.75 -6.215 1 95.88 99 GLY A N 1
ATOM 748 C CA . GLY A 1 99 ? 9.539 17.406 -5.684 1 95.88 99 GLY A CA 1
ATOM 749 C C . GLY A 1 99 ? 8.984 16.719 -4.445 1 95.88 99 GLY A C 1
ATOM 750 O O . GLY A 1 99 ? 7.898 17.062 -3.98 1 95.88 99 GLY A O 1
ATOM 751 N N . GLU A 1 100 ? 9.695 15.719 -3.939 1 97.56 100 GLU A N 1
ATOM 752 C CA . GLU A 1 100 ? 9.305 15.008 -2.725 1 97.56 100 GLU A CA 1
ATOM 753 C C . GLU A 1 100 ? 9.922 15.648 -1.485 1 97.56 100 GLU A C 1
ATOM 755 O O . GLU A 1 100 ? 10.578 14.969 -0.691 1 97.56 100 GLU A O 1
ATOM 760 N N . VAL A 1 101 ? 9.586 16.906 -1.259 1 97.75 101 VAL A N 1
ATOM 761 C CA . VAL A 1 101 ? 10.297 17.719 -0.279 1 97.75 101 VAL A CA 1
ATOM 762 C C . VAL A 1 101 ? 9.977 17.219 1.131 1 97.75 101 VAL A C 1
ATOM 764 O O . VAL A 1 101 ? 10.789 17.391 2.049 1 97.75 101 VAL A O 1
ATOM 767 N N . ASN A 1 102 ? 8.812 16.594 1.321 1 98.06 102 ASN A N 1
ATOM 768 C CA . ASN A 1 102 ? 8.453 16.031 2.617 1 98.06 102 ASN A CA 1
ATOM 769 C C . ASN A 1 102 ? 9.398 14.891 3.014 1 98.06 102 ASN A C 1
ATOM 771 O O . ASN A 1 102 ? 9.469 14.516 4.188 1 98.06 102 ASN A O 1
ATOM 775 N N . LEU A 1 103 ? 10.125 14.383 2.059 1 98.38 103 LEU A N 1
ATOM 776 C CA . LEU A 1 103 ? 11.023 13.258 2.293 1 98.38 103 LEU A CA 1
ATOM 777 C C . LEU A 1 103 ? 12.477 13.703 2.215 1 98.38 103 LEU A C 1
ATOM 779 O O . LEU A 1 103 ? 13.383 12.867 2.098 1 98.38 103 LEU A O 1
ATOM 783 N N . CYS A 1 104 ? 12.781 14.969 2.328 1 98.25 104 CYS A N 1
ATOM 784 C CA . CYS A 1 104 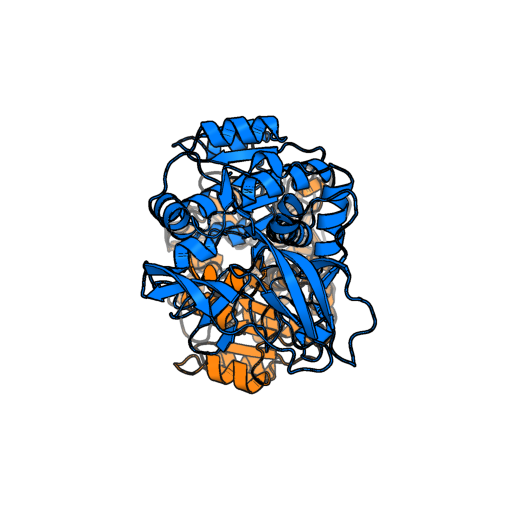? 14.117 15.562 2.209 1 98.25 104 CYS A CA 1
ATOM 785 C C . CYS A 1 104 ? 15.086 14.906 3.186 1 98.25 104 CYS A C 1
ATOM 787 O O . CYS A 1 104 ? 14.742 14.664 4.344 1 98.25 104 CYS A O 1
ATOM 789 N N . ASP A 1 105 ? 16.344 14.672 2.736 1 97.25 105 ASP A N 1
ATOM 790 C CA . ASP A 1 105 ? 17.375 14.078 3.564 1 97.25 105 ASP A CA 1
ATOM 791 C C . ASP A 1 105 ? 17.797 15.023 4.684 1 97.25 105 ASP A C 1
ATOM 793 O O . ASP A 1 105 ? 18.297 14.586 5.723 1 97.25 105 ASP A O 1
ATOM 797 N N . ASP A 1 106 ? 17.547 16.281 4.547 1 96.94 106 ASP A N 1
ATOM 798 C CA . ASP A 1 106 ? 17.953 17.297 5.512 1 96.94 106 ASP A CA 1
ATOM 799 C C . ASP A 1 106 ? 16.734 18.016 6.082 1 96.94 106 ASP A C 1
ATOM 801 O O . ASP A 1 106 ? 16.781 19.219 6.344 1 96.94 106 ASP A O 1
ATOM 805 N N . ARG A 1 107 ? 15.727 17.328 6.16 1 97.06 107 ARG A N 1
ATOM 806 C CA . ARG A 1 107 ? 14.445 17.891 6.578 1 97.06 107 ARG A CA 1
ATOM 807 C C . ARG A 1 107 ? 14.5 18.344 8.031 1 97.06 107 ARG A C 1
ATOM 809 O O . ARG A 1 107 ? 15 17.625 8.898 1 97.06 107 ARG A O 1
ATOM 816 N N . ARG A 1 108 ? 14.086 19.5 8.336 1 97.44 108 ARG A N 1
ATOM 817 C CA . ARG A 1 108 ? 13.781 19.984 9.68 1 97.44 108 ARG A CA 1
ATOM 818 C C . ARG A 1 108 ? 12.336 20.469 9.773 1 97.44 108 ARG A C 1
ATOM 820 O O . ARG A 1 108 ? 11.758 20.922 8.781 1 97.44 108 ARG A O 1
ATOM 827 N N . VAL A 1 109 ? 11.797 20.328 10.891 1 97.88 109 VAL A N 1
ATOM 828 C CA . VAL A 1 109 ? 10.422 20.766 11.102 1 97.88 109 VAL A CA 1
ATOM 829 C C . VAL A 1 109 ? 10.391 21.922 12.086 1 97.88 109 VAL A C 1
ATOM 831 O O . VAL A 1 109 ? 11 21.859 13.156 1 97.88 109 VAL A O 1
ATOM 834 N N . ILE A 1 110 ? 9.719 22.938 11.703 1 98.19 110 ILE A N 1
ATOM 835 C CA . ILE A 1 110 ? 9.57 24.125 12.547 1 98.19 110 ILE A CA 1
ATOM 836 C C . ILE A 1 110 ? 8.906 23.75 13.859 1 98.19 110 ILE A C 1
ATOM 838 O O . ILE A 1 110 ? 7.906 23.016 13.875 1 98.19 110 ILE A O 1
ATOM 842 N N . GLY A 1 111 ? 9.5 24.172 14.953 1 98.19 111 GLY A N 1
ATOM 843 C CA . GLY A 1 111 ? 8.922 23.906 16.266 1 98.19 111 GLY A CA 1
ATOM 844 C C . GLY A 1 111 ? 9.312 22.562 16.828 1 98.19 111 GLY A C 1
ATOM 845 O O . GLY A 1 111 ? 8.664 22.062 17.766 1 98.19 111 GLY A O 1
ATOM 846 N N . VAL A 1 112 ? 10.32 21.906 16.234 1 97.94 112 VAL A N 1
ATOM 847 C CA . VAL A 1 112 ? 10.719 20.578 16.672 1 97.94 112 VAL A CA 1
ATOM 848 C C . VAL A 1 112 ? 12.156 20.609 17.188 1 97.94 112 VAL A C 1
ATOM 850 O O . VAL A 1 112 ? 13 21.328 16.641 1 97.94 112 VAL A O 1
ATOM 853 N N . SER A 1 113 ? 12.438 19.969 18.281 1 97.94 113 SER A N 1
ATOM 854 C CA . SER A 1 113 ? 13.742 19.766 18.891 1 97.94 113 SER A CA 1
ATOM 855 C C . SER A 1 113 ? 13.992 18.297 19.203 1 97.94 113 SER A C 1
ATOM 857 O O . SER A 1 113 ? 13.359 17.734 20.109 1 97.94 113 SER A O 1
ATOM 859 N N . CYS A 1 114 ? 14.75 17.703 18.406 1 97.44 114 CYS A N 1
ATOM 860 C CA . CYS A 1 114 ? 15.117 16.297 18.594 1 97.44 114 CYS A CA 1
ATOM 861 C C . CYS A 1 114 ? 16.625 16.141 18.734 1 97.44 114 CYS A C 1
ATOM 863 O O . CYS A 1 114 ? 17.344 17.125 18.875 1 97.44 114 CYS A O 1
ATOM 865 N N . LYS A 1 115 ? 17.203 14.906 18.828 1 95.12 115 LYS A N 1
ATOM 866 C CA . LYS A 1 115 ? 18.625 14.633 19.016 1 95.12 115 LYS A CA 1
ATOM 867 C C . LYS A 1 115 ? 19.469 15.227 17.891 1 95.12 115 LYS A C 1
ATOM 869 O O . LYS A 1 115 ? 20.609 15.648 18.094 1 95.12 115 LYS A O 1
ATOM 874 N N . GLU A 1 116 ? 18.844 15.352 16.703 1 95.81 116 GLU A N 1
ATOM 875 C CA . GLU A 1 116 ? 19.578 15.703 15.492 1 95.81 116 GLU A CA 1
ATOM 876 C C . GLU A 1 116 ? 19.625 17.203 15.281 1 95.81 116 GLU A C 1
ATOM 878 O O . GLU A 1 116 ? 20.594 17.734 14.734 1 95.81 116 GLU A O 1
ATOM 883 N N . TYR A 1 117 ? 18.516 17.875 15.688 1 96.69 117 TYR A N 1
ATOM 884 C CA . TYR A 1 117 ? 18.469 19.312 15.453 1 96.69 117 TYR A CA 1
ATOM 885 C C . TYR A 1 117 ? 17.5 20 16.406 1 96.69 117 TYR A C 1
ATOM 887 O O . TYR A 1 117 ? 16.734 19.328 17.109 1 96.69 117 TYR A O 1
ATOM 895 N N . LYS A 1 118 ? 17.609 21.312 16.469 1 97.38 118 LYS A N 1
ATOM 896 C CA . LYS A 1 118 ? 16.641 22.172 17.141 1 97.38 118 LYS A CA 1
ATOM 897 C C . LYS A 1 118 ? 16.203 23.312 16.234 1 97.38 118 LYS A C 1
ATOM 899 O O . LYS A 1 118 ? 17.031 24.031 15.68 1 97.38 118 LYS A O 1
ATOM 904 N N . GLN A 1 119 ? 14.961 23.312 16 1 97.44 119 GLN A N 1
ATOM 905 C CA . GLN A 1 119 ? 14.344 24.375 15.203 1 97.44 119 GLN A CA 1
ATOM 906 C C . GLN A 1 119 ? 13.203 25.031 15.977 1 97.44 119 GLN A C 1
ATOM 908 O O . GLN A 1 119 ? 12.125 24.453 16.125 1 97.44 119 GLN A O 1
ATOM 913 N N . ASP A 1 120 ? 13.414 26.281 16.391 1 97.94 120 ASP A N 1
ATOM 914 C CA . ASP A 1 120 ? 12.359 26.969 17.125 1 97.94 120 ASP A CA 1
ATOM 915 C C . ASP A 1 120 ? 11.164 27.281 16.219 1 97.94 120 ASP A C 1
ATOM 917 O O . ASP A 1 120 ? 11.32 27.422 15.008 1 97.94 120 ASP A O 1
ATOM 921 N N . GLY A 1 121 ? 9.984 27.422 16.953 1 98.62 121 GLY A N 1
ATOM 922 C CA . GLY A 1 121 ? 8.758 27.5 16.188 1 98.62 121 GLY A CA 1
ATOM 923 C C . GLY A 1 121 ? 8.016 28.812 16.391 1 98.62 121 GLY A C 1
ATOM 924 O O . GLY A 1 121 ? 8.641 29.859 16.641 1 98.62 121 GLY A O 1
ATOM 925 N N . ALA A 1 122 ? 6.754 28.766 16.219 1 98.75 122 ALA A N 1
ATOM 926 C CA . ALA A 1 122 ? 5.957 29.969 15.961 1 98.75 122 ALA A CA 1
ATOM 927 C C . ALA A 1 122 ? 5.223 30.422 17.219 1 98.75 122 ALA A C 1
ATOM 929 O O . ALA A 1 122 ? 4.535 31.453 17.219 1 98.75 122 ALA A O 1
ATOM 930 N N . PHE A 1 123 ? 5.332 29.672 18.328 1 98.81 123 PHE A N 1
ATOM 931 C CA . PHE A 1 123 ? 4.723 30.172 19.562 1 98.81 123 PHE A CA 1
ATOM 932 C C . PHE A 1 123 ? 5.566 31.281 20.172 1 98.81 123 PHE A C 1
ATOM 934 O O . PHE A 1 123 ? 5.98 31.188 21.328 1 98.81 123 PHE A O 1
ATOM 941 N N . ALA A 1 124 ? 5.805 32.312 19.422 1 98.81 124 ALA A N 1
ATOM 942 C CA . ALA A 1 124 ? 6.609 33.5 19.734 1 98.81 124 ALA A CA 1
ATOM 943 C C . ALA A 1 124 ? 6.215 34.656 18.859 1 98.81 124 ALA A C 1
ATOM 945 O O . ALA A 1 124 ? 5.555 34.5 17.828 1 98.81 124 ALA A O 1
ATOM 946 N N . GLU A 1 125 ? 6.641 35.844 19.25 1 98.81 125 GLU A N 1
ATOM 947 C CA . GLU A 1 125 ? 6.289 37.062 18.516 1 98.81 125 GLU A CA 1
ATOM 948 C C . GLU A 1 125 ? 6.902 37.031 17.109 1 98.81 125 GLU A C 1
ATOM 950 O O . GLU A 1 125 ? 6.297 37.531 16.156 1 98.81 125 GLU A O 1
ATOM 955 N N . TYR A 1 126 ? 8.102 36.469 16.984 1 98.81 126 TYR A N 1
ATOM 956 C CA . TYR A 1 126 ? 8.797 36.469 15.711 1 98.81 126 TYR A CA 1
ATOM 957 C C . TYR A 1 126 ? 9.375 35.094 15.398 1 98.81 126 TYR A C 1
ATOM 959 O O . TYR A 1 126 ? 9.68 34.312 16.312 1 98.81 126 TYR A O 1
ATOM 967 N N . LEU A 1 127 ? 9.523 34.812 14.156 1 98.69 127 LEU A N 1
ATOM 968 C CA . LEU A 1 127 ? 10.094 33.562 13.648 1 98.69 127 LEU A CA 1
ATOM 969 C C . LEU A 1 127 ? 10.898 33.812 12.383 1 98.69 127 LEU A C 1
ATOM 971 O O . LEU A 1 127 ? 10.484 34.594 11.523 1 98.69 127 LEU A O 1
ATOM 975 N N . VAL A 1 128 ? 12.016 33.188 12.281 1 98.69 128 VAL A N 1
ATOM 976 C CA . VAL A 1 128 ? 12.812 33.25 11.062 1 98.69 128 VAL A CA 1
ATOM 977 C C . VAL A 1 128 ? 12.711 31.953 10.297 1 98.69 128 VAL A C 1
ATOM 979 O O . VAL A 1 128 ? 12.891 30.875 10.867 1 98.69 128 VAL A O 1
ATOM 982 N N . VAL A 1 129 ? 12.383 32 9.031 1 98.31 129 VAL A N 1
ATOM 983 C CA . VAL A 1 129 ? 12.297 30.812 8.18 1 98.31 129 VAL A CA 1
ATOM 984 C C . VAL A 1 129 ? 12.852 31.141 6.793 1 98.31 129 VAL A C 1
ATOM 986 O O . VAL A 1 129 ? 12.938 32.312 6.402 1 98.31 129 VAL A O 1
ATOM 989 N N . PRO A 1 130 ? 13.289 30.078 6.043 1 98.19 130 PRO A N 1
ATOM 990 C CA . PRO A 1 130 ? 13.727 30.328 4.664 1 98.19 130 PRO A CA 1
ATOM 991 C C . PRO A 1 130 ? 12.578 30.75 3.75 1 98.19 130 PRO A C 1
ATOM 993 O O . PRO A 1 130 ? 11.445 30.281 3.912 1 98.19 130 PRO A O 1
ATOM 996 N N . GLU A 1 131 ? 12.891 31.547 2.752 1 98.38 131 GLU A N 1
ATOM 997 C CA . GLU A 1 131 ? 11.906 32.031 1.791 1 98.38 131 GLU A CA 1
ATOM 998 C C . GLU A 1 131 ? 11.203 30.875 1.091 1 98.38 131 GLU A C 1
ATOM 1000 O O . GLU A 1 131 ? 10.008 30.969 0.785 1 98.38 131 GLU A O 1
ATOM 1005 N N . ARG A 1 132 ? 11.836 29.734 0.888 1 96.94 132 ARG A N 1
ATOM 1006 C CA . ARG A 1 132 ? 11.359 28.656 0.026 1 96.94 132 ARG A CA 1
ATOM 1007 C C . ARG A 1 132 ? 10.141 27.969 0.636 1 96.94 132 ARG A C 1
ATOM 1009 O O . ARG A 1 132 ? 9.398 27.281 -0.065 1 96.94 132 ARG A O 1
ATOM 1016 N N . VAL A 1 133 ? 9.914 28.188 1.933 1 98.06 133 VAL A N 1
ATOM 1017 C CA . VAL A 1 133 ? 8.789 27.469 2.541 1 98.06 133 VAL A CA 1
ATOM 1018 C C . VAL A 1 133 ? 7.613 28.422 2.717 1 98.06 133 VAL A C 1
ATOM 1020 O O . VAL A 1 133 ? 6.574 28.047 3.27 1 98.06 133 VAL A O 1
ATOM 1023 N N . LEU A 1 134 ? 7.711 29.656 2.236 1 98.5 134 LEU A N 1
ATOM 1024 C CA . LEU A 1 134 ? 6.699 30.688 2.449 1 98.5 134 LEU A CA 1
ATOM 1025 C C . LEU A 1 134 ? 5.609 30.609 1.384 1 98.5 134 LEU A C 1
ATOM 1027 O O . LEU A 1 134 ? 5.887 30.266 0.233 1 98.5 134 LEU A O 1
ATOM 1031 N N . TYR A 1 135 ? 4.465 30.984 1.766 1 98.75 135 TYR A N 1
ATOM 1032 C CA . TYR A 1 135 ? 3.33 31.172 0.873 1 98.75 135 TYR A CA 1
ATOM 1033 C C . TYR A 1 135 ? 2.588 32.469 1.207 1 98.75 135 TYR A C 1
ATOM 1035 O O . TYR A 1 135 ? 2.383 32.781 2.381 1 98.75 135 TYR A O 1
ATOM 1043 N N . ALA A 1 136 ? 2.24 33.156 0.154 1 98.62 136 ALA A N 1
ATOM 1044 C CA . ALA A 1 136 ? 1.461 34.375 0.348 1 98.62 136 ALA A CA 1
ATOM 1045 C C . ALA A 1 136 ? 0.058 34.031 0.856 1 98.62 136 ALA A C 1
ATOM 1047 O O . ALA A 1 136 ? -0.599 33.125 0.352 1 98.62 136 ALA A O 1
ATOM 1048 N N . LEU A 1 137 ? -0.316 34.75 1.884 1 98.56 137 LEU A N 1
ATOM 1049 C CA . LEU A 1 137 ? -1.673 34.625 2.4 1 98.56 137 LEU A CA 1
ATOM 1050 C C . LEU A 1 137 ? -2.652 35.469 1.59 1 98.56 137 LEU A C 1
ATOM 1052 O O . LEU A 1 137 ? -2.539 36.688 1.554 1 98.56 137 LEU A O 1
ATOM 1056 N N . PRO A 1 138 ? -3.619 34.812 0.963 1 98.25 138 PRO A N 1
ATOM 1057 C CA . PRO A 1 138 ? -4.617 35.594 0.235 1 98.25 138 PRO A CA 1
ATOM 1058 C C . PRO A 1 138 ? -5.359 36.594 1.134 1 98.25 138 PRO A C 1
ATOM 1060 O O . PRO A 1 138 ? -5.535 36.344 2.328 1 98.25 138 PRO A O 1
ATOM 1063 N N . ASP A 1 139 ? -5.895 37.594 0.516 1 97.75 139 ASP A N 1
ATOM 1064 C CA . ASP A 1 139 ? -6.598 38.656 1.259 1 97.75 139 ASP A CA 1
ATOM 1065 C C . ASP A 1 139 ? -7.844 38.094 1.941 1 97.75 139 ASP A C 1
ATOM 1067 O O . ASP A 1 139 ? -8.234 38.562 3.016 1 97.75 139 ASP A O 1
ATOM 1071 N N . GLU A 1 140 ? -8.391 37.031 1.342 1 97.62 140 GLU A N 1
ATOM 1072 C CA . GLU A 1 140 ? -9.641 36.469 1.814 1 97.62 140 GLU A CA 1
ATOM 1073 C C . GLU A 1 140 ? -9.414 35.594 3.039 1 97.62 140 GLU A C 1
ATOM 1075 O O . GLU A 1 140 ? -10.367 35.188 3.725 1 97.62 140 GLU A O 1
ATOM 1080 N N . VAL A 1 141 ? -8.172 35.344 3.373 1 98.44 141 VAL A N 1
ATOM 1081 C CA . VAL A 1 141 ? -7.832 34.438 4.477 1 98.44 141 VAL A CA 1
ATOM 1082 C C . VAL A 1 141 ? -7.219 35.25 5.621 1 98.44 141 VAL A C 1
ATOM 1084 O O . VAL A 1 141 ? -6.148 35.844 5.469 1 98.44 141 VAL A O 1
ATOM 1087 N N . ASP A 1 142 ? -7.887 35.281 6.746 1 98.5 142 ASP A N 1
ATOM 1088 C CA . ASP A 1 142 ? -7.336 36 7.879 1 98.5 142 ASP A CA 1
ATOM 1089 C C . ASP A 1 142 ? -6.215 35.219 8.555 1 98.5 142 ASP A C 1
ATOM 1091 O O . ASP A 1 142 ? -5.895 34.094 8.133 1 98.5 142 ASP A O 1
ATOM 1095 N N . PHE A 1 143 ? -5.594 35.781 9.5 1 98.81 143 PHE A N 1
ATOM 1096 C CA . PHE A 1 143 ? -4.41 35.188 10.102 1 98.81 143 PHE A CA 1
ATOM 1097 C C . PHE A 1 143 ? -4.773 33.906 10.883 1 98.81 143 PHE A C 1
ATOM 1099 O O . PHE A 1 143 ? -3.996 32.969 10.922 1 98.81 143 PHE A O 1
ATOM 1106 N N . ILE A 1 144 ? -5.945 33.875 11.531 1 98.69 144 ILE A N 1
ATOM 1107 C CA . ILE A 1 144 ? -6.387 32.719 12.273 1 98.69 144 ILE A CA 1
ATOM 1108 C C . ILE A 1 144 ? -6.559 31.531 11.312 1 98.69 144 ILE A C 1
ATOM 1110 O O . ILE A 1 144 ? -6.004 30.453 11.539 1 98.69 144 ILE A O 1
ATOM 1114 N N . HIS A 1 145 ? -7.266 31.75 10.219 1 98.5 145 HIS A N 1
ATOM 1115 C CA . HIS A 1 145 ? -7.43 30.719 9.203 1 98.5 145 HIS A CA 1
ATOM 1116 C C . HIS A 1 145 ? -6.094 30.344 8.57 1 98.5 145 HIS A C 1
ATOM 1118 O O . HIS A 1 145 ? -5.836 29.172 8.281 1 98.5 145 HIS A O 1
ATOM 1124 N N . GLY A 1 146 ? -5.246 31.375 8.359 1 98.69 146 GLY A N 1
ATOM 1125 C CA . GLY A 1 146 ? -3.92 31.125 7.816 1 98.69 146 GLY A CA 1
ATOM 1126 C C . GLY A 1 146 ? -3.117 30.125 8.641 1 98.69 146 GLY A C 1
ATOM 1127 O O . GLY A 1 146 ? -2.363 29.328 8.086 1 98.69 146 GLY A O 1
ATOM 1128 N N . ALA A 1 147 ? -3.293 30.156 9.945 1 98.62 147 ALA A N 1
ATOM 1129 C CA . ALA A 1 147 ? -2.586 29.25 10.852 1 98.62 147 ALA A CA 1
ATOM 1130 C C . ALA A 1 147 ? -3.076 27.812 10.688 1 98.62 147 ALA A C 1
ATOM 1132 O O . ALA A 1 147 ? -2.436 26.875 11.164 1 98.62 147 ALA A O 1
ATOM 1133 N N . LEU A 1 148 ? -4.168 27.641 9.992 1 98.38 148 LEU A N 1
ATOM 1134 C CA . LEU A 1 148 ? -4.742 26.312 9.812 1 98.38 148 LEU A CA 1
ATOM 1135 C C . LEU A 1 148 ? -4.414 25.766 8.422 1 98.38 148 LEU A C 1
ATOM 1137 O O .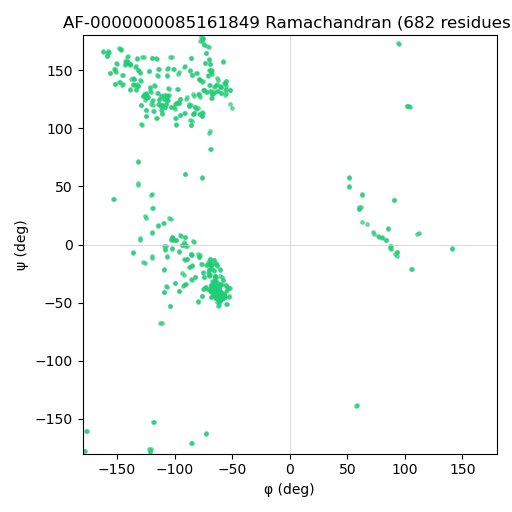 LEU A 1 148 ? -4.863 24.672 8.055 1 98.38 148 LEU A O 1
ATOM 1141 N N . THR A 1 149 ? -3.584 26.484 7.648 1 98.62 149 THR A N 1
ATOM 1142 C CA . THR A 1 149 ? -3.244 26.062 6.297 1 98.62 149 THR A CA 1
ATOM 1143 C C . THR A 1 149 ? -2.512 24.719 6.32 1 98.62 149 THR A C 1
ATOM 1145 O O . THR A 1 149 ? -2.736 23.859 5.461 1 98.62 149 THR A O 1
ATOM 1148 N N . GLU A 1 150 ? -1.683 24.531 7.289 1 98.38 150 GLU A N 1
ATOM 1149 C CA . GLU A 1 150 ? -0.86 23.328 7.359 1 98.38 150 GLU A CA 1
ATOM 1150 C C . GLU A 1 150 ? -1.724 22.078 7.48 1 98.38 150 GLU A C 1
ATOM 1152 O O . GLU A 1 150 ? -1.581 21.141 6.695 1 98.38 150 GLU A O 1
ATOM 1157 N N . PRO A 1 151 ? -2.646 21.984 8.414 1 98 151 PRO A N 1
ATOM 1158 C CA . PRO A 1 151 ? -3.461 20.766 8.492 1 98 151 PRO A CA 1
ATOM 1159 C C . PRO A 1 151 ? -4.316 20.547 7.25 1 98 151 PRO A C 1
ATOM 1161 O O . PRO A 1 151 ? -4.574 19.406 6.867 1 98 151 PRO A O 1
ATOM 1164 N N . VAL A 1 152 ? -4.773 21.625 6.586 1 98.56 152 VAL A N 1
ATOM 1165 C CA . VAL A 1 152 ? -5.492 21.484 5.328 1 98.56 152 VAL A CA 1
ATOM 1166 C C . VAL A 1 152 ? -4.562 20.891 4.266 1 98.56 152 VAL A C 1
ATOM 1168 O O . VAL A 1 152 ? -4.961 20.016 3.502 1 98.56 152 VAL A O 1
ATOM 1171 N N . ALA A 1 153 ? -3.314 21.359 4.289 1 98.69 153 ALA A N 1
ATOM 1172 C CA . ALA A 1 153 ? -2.334 20.859 3.328 1 98.69 153 ALA A CA 1
ATOM 1173 C C . ALA A 1 153 ? -1.998 19.391 3.605 1 98.69 153 ALA A C 1
ATOM 1175 O O . ALA A 1 153 ? -1.749 18.625 2.678 1 98.69 153 ALA A O 1
ATOM 1176 N N . VAL A 1 154 ? -1.987 19.031 4.859 1 98.19 154 VAL A N 1
ATOM 1177 C CA . VAL A 1 154 ? -1.717 17.641 5.25 1 98.19 154 VAL A CA 1
ATOM 1178 C C . VAL A 1 154 ? -2.768 16.719 4.641 1 98.19 154 VAL A C 1
ATOM 1180 O O . VAL A 1 154 ? -2.43 15.711 4.023 1 98.19 154 VAL A O 1
ATOM 1183 N N . VAL A 1 155 ? -4.051 17.047 4.758 1 98.19 155 VAL A N 1
ATOM 1184 C CA . VAL A 1 155 ? -5.098 16.156 4.254 1 98.19 155 VAL A CA 1
ATOM 1185 C C . VAL A 1 155 ? -5.152 16.234 2.732 1 98.19 155 VAL A C 1
ATOM 1187 O O . VAL A 1 155 ? -5.5 15.258 2.066 1 98.19 155 VAL A O 1
ATOM 1190 N N . ALA A 1 156 ? -4.754 17.406 2.168 1 98.5 156 ALA A N 1
ATOM 1191 C CA . ALA A 1 156 ? -4.652 17.5 0.714 1 98.5 156 ALA A CA 1
ATOM 1192 C C . ALA A 1 156 ? -3.59 16.547 0.171 1 98.5 156 ALA A C 1
ATOM 1194 O O . ALA A 1 156 ? -3.779 15.938 -0.881 1 98.5 156 ALA A O 1
ATOM 1195 N N . HIS A 1 157 ? -2.52 16.438 0.886 1 98.62 157 HIS A N 1
ATOM 1196 C CA . HIS A 1 157 ? -1.472 15.516 0.47 1 98.62 157 HIS A CA 1
ATOM 1197 C C . HIS A 1 157 ? -1.962 14.07 0.509 1 98.62 157 HIS A C 1
ATOM 1199 O O . HIS A 1 157 ? -1.735 13.305 -0.432 1 98.62 157 HIS A O 1
ATOM 1205 N N . ALA A 1 158 ? -2.621 13.711 1.575 1 98.62 158 ALA A N 1
ATOM 1206 C CA . ALA A 1 158 ? -3.191 12.375 1.693 1 98.62 158 ALA A CA 1
ATOM 1207 C C . ALA A 1 158 ? -4.148 12.078 0.541 1 98.62 158 ALA A C 1
ATOM 1209 O O . ALA A 1 158 ? -4.125 10.984 -0.03 1 98.62 158 ALA A O 1
ATOM 1210 N N . LEU A 1 159 ? -4.957 13.062 0.217 1 98.25 159 LEU A N 1
ATOM 1211 C CA . LEU A 1 159 ? -5.918 12.914 -0.873 1 98.25 159 LEU A CA 1
ATOM 1212 C C . LEU A 1 159 ? -5.199 12.695 -2.201 1 98.25 159 LEU A C 1
ATOM 1214 O O . LEU A 1 159 ? -5.617 11.859 -3.006 1 98.25 159 LEU A O 1
ATOM 1218 N N . ARG A 1 160 ? -4.18 13.453 -2.385 1 97.5 160 ARG A N 1
ATOM 1219 C CA . ARG A 1 160 ? -3.416 13.32 -3.619 1 97.5 160 ARG A CA 1
ATOM 1220 C C . ARG A 1 160 ? -2.83 11.914 -3.744 1 97.5 160 ARG A C 1
ATOM 1222 O O . ARG A 1 160 ? -2.848 11.32 -4.824 1 97.5 160 ARG A O 1
ATOM 1229 N N . LEU A 1 161 ? -2.32 11.375 -2.68 1 97.94 161 LEU A N 1
ATOM 1230 C CA . LEU A 1 161 ? -1.743 10.031 -2.672 1 97.94 161 LEU A CA 1
ATOM 1231 C C . LEU A 1 161 ? -2.816 8.977 -2.918 1 97.94 161 LEU A C 1
ATOM 1233 O O . LEU A 1 161 ? -2.537 7.922 -3.49 1 97.94 161 LEU A O 1
ATOM 1237 N N . ALA A 1 162 ? -4.035 9.203 -2.475 1 97.5 162 ALA A N 1
ATOM 1238 C CA . ALA A 1 162 ? -5.133 8.242 -2.562 1 97.5 162 ALA A CA 1
ATOM 1239 C C . ALA A 1 162 ? -5.598 8.07 -4.004 1 97.5 162 ALA A C 1
ATOM 1241 O O . ALA A 1 162 ? -6.18 7.047 -4.359 1 97.5 162 ALA A O 1
ATOM 1242 N N . ARG A 1 163 ? -5.418 8.984 -4.902 1 92 163 ARG A N 1
ATOM 1243 C CA . ARG A 1 163 ? -5.84 8.953 -6.301 1 92 163 ARG A CA 1
ATOM 1244 C C . ARG A 1 163 ? -7.32 8.609 -6.418 1 92 163 ARG A C 1
ATOM 1246 O O . ARG A 1 163 ? -7.688 7.676 -7.137 1 92 163 ARG A O 1
ATOM 1253 N N . LEU A 1 164 ? -8.148 9.43 -5.758 1 95.69 164 LEU A N 1
ATOM 1254 C CA . LEU A 1 164 ? -9.594 9.234 -5.766 1 95.69 164 LEU A CA 1
ATOM 1255 C C . LEU A 1 164 ? -10.156 9.398 -7.172 1 95.69 164 LEU A C 1
ATOM 1257 O O . LEU A 1 164 ? -9.742 10.289 -7.914 1 95.69 164 LEU A O 1
ATOM 1261 N N . SER A 1 165 ? -11.086 8.508 -7.574 1 93.62 165 SER A N 1
ATOM 1262 C CA . SER A 1 165 ? -11.859 8.656 -8.805 1 93.62 165 SER A CA 1
ATOM 1263 C C . SER A 1 165 ? -13.258 9.195 -8.531 1 93.62 165 SER A C 1
ATOM 1265 O O . SER A 1 165 ? -13.812 8.961 -7.453 1 93.62 165 SER A O 1
ATOM 1267 N N . PRO A 1 166 ? -13.742 9.898 -9.555 1 92.88 166 PRO A N 1
ATOM 1268 C CA . PRO A 1 166 ? -15.141 10.312 -9.383 1 92.88 166 PRO A CA 1
ATOM 1269 C C . PRO A 1 166 ? -16.078 9.133 -9.125 1 92.88 166 PRO A C 1
ATOM 1271 O O . PRO A 1 166 ? -15.914 8.062 -9.727 1 92.88 166 PRO A O 1
ATOM 1274 N N . GLY A 1 167 ? -16.891 9.266 -8.172 1 95.81 167 GLY A N 1
ATOM 1275 C CA . GLY A 1 167 ? -17.875 8.242 -7.91 1 95.81 167 GLY A CA 1
ATOM 1276 C C . GLY A 1 167 ? -17.422 7.219 -6.883 1 95.81 167 GLY A C 1
ATOM 1277 O O . GLY A 1 167 ? -18.219 6.398 -6.422 1 95.81 167 GLY A O 1
ATOM 1278 N N . ASP A 1 168 ? -16.125 7.273 -6.426 1 97.5 168 ASP A N 1
ATOM 1279 C CA . ASP A 1 168 ? -15.633 6.336 -5.426 1 97.5 168 ASP A CA 1
ATOM 1280 C C . ASP A 1 168 ? -16.438 6.441 -4.129 1 97.5 168 ASP A C 1
ATOM 1282 O O . ASP A 1 168 ? -16.766 7.539 -3.686 1 97.5 168 ASP A O 1
ATOM 1286 N N . SER A 1 169 ? -16.797 5.309 -3.572 1 98.44 169 SER A N 1
ATOM 1287 C CA . SER A 1 169 ? -17.219 5.277 -2.178 1 98.44 169 SER A CA 1
ATOM 1288 C C . SER A 1 169 ? -16.031 5.34 -1.231 1 98.44 169 SER A C 1
ATOM 1290 O O . SER A 1 169 ? -14.977 4.762 -1.512 1 98.44 169 SER A O 1
ATOM 1292 N N . VAL A 1 170 ? -16.25 6.098 -0.112 1 98.81 170 VAL A N 1
ATOM 1293 C CA . VAL A 1 170 ? -15.086 6.387 0.729 1 98.81 170 VAL A CA 1
ATOM 1294 C C . VAL A 1 170 ? -15.438 6.137 2.193 1 98.81 170 VAL A C 1
ATOM 1296 O O . VAL A 1 170 ? -16.531 6.496 2.648 1 98.81 170 VAL A O 1
ATOM 1299 N N . LEU A 1 171 ? -14.547 5.441 2.873 1 98.94 171 LEU A N 1
ATOM 1300 C CA . LEU A 1 171 ? -14.609 5.25 4.316 1 98.94 171 LEU A CA 1
ATOM 1301 C C . LEU A 1 171 ? -13.555 6.09 5.027 1 98.94 171 LEU A C 1
ATOM 1303 O O . LEU A 1 171 ? -12.375 6.035 4.68 1 98.94 171 LEU A O 1
ATOM 1307 N N . ILE A 1 172 ? -13.953 6.906 5.93 1 98.94 172 ILE A N 1
ATOM 1308 C CA . ILE A 1 172 ? -13.047 7.672 6.773 1 98.94 172 ILE A CA 1
ATOM 1309 C C . ILE A 1 172 ? -13.117 7.16 8.211 1 98.94 172 ILE A C 1
ATOM 1311 O O . ILE A 1 172 ? -14.156 7.277 8.867 1 98.94 172 ILE A O 1
ATOM 1315 N N . VAL A 1 173 ? -12.023 6.57 8.648 1 98.81 173 VAL A N 1
ATOM 1316 C CA . VAL A 1 173 ? -11.969 6.027 10 1 98.81 173 VAL A CA 1
ATOM 1317 C C . VAL A 1 173 ? -11.258 7.012 10.922 1 98.81 173 VAL A C 1
ATOM 1319 O O . VAL A 1 173 ? -10.023 7.109 10.906 1 98.81 173 VAL A O 1
ATOM 1322 N N . GLY A 1 174 ? -11.992 7.637 11.805 1 98 174 GLY A N 1
ATOM 1323 C CA . GLY A 1 174 ? -11.531 8.742 12.633 1 98 174 GLY A CA 1
ATOM 1324 C C . GLY A 1 174 ? -12.047 10.094 12.164 1 98 174 GLY A C 1
ATOM 1325 O O . GLY A 1 174 ? -11.773 10.5 11.031 1 98 174 GLY A O 1
ATOM 1326 N N . THR A 1 175 ? -12.797 10.719 13.055 1 96.88 175 THR A N 1
ATOM 1327 C CA . THR A 1 175 ? -13.328 12.031 12.711 1 96.88 175 THR A CA 1
ATOM 1328 C C . THR A 1 175 ? -12.836 13.094 13.695 1 96.88 175 THR A C 1
ATOM 1330 O O . THR A 1 175 ? -13.625 13.883 14.203 1 96.88 175 THR A O 1
ATOM 1333 N N . GLY A 1 176 ? -11.562 13.008 14.008 1 94.62 176 GLY A N 1
ATOM 1334 C CA . GLY A 1 176 ? -10.906 14.141 14.633 1 94.62 176 GLY A CA 1
ATOM 1335 C C . GLY A 1 176 ? -10.664 15.297 13.68 1 94.62 176 GLY A C 1
ATOM 1336 O O . GLY A 1 176 ? -11.312 15.391 12.641 1 94.62 176 GLY A O 1
ATOM 1337 N N . LEU A 1 177 ? -9.781 16.141 14.109 1 94.69 177 LEU A N 1
ATOM 1338 C CA . LEU A 1 177 ? -9.492 17.344 13.328 1 94.69 177 LEU A CA 1
ATOM 1339 C C . LEU A 1 177 ? -9.102 16.969 11.898 1 94.69 177 LEU A C 1
ATOM 1341 O O . LEU A 1 177 ? -9.664 17.5 10.945 1 94.69 177 LEU A O 1
ATOM 1345 N N . ILE A 1 178 ? -8.164 16.078 11.734 1 96.88 178 ILE A N 1
ATOM 1346 C CA . ILE A 1 178 ? -7.648 15.68 10.43 1 96.88 178 ILE A CA 1
ATOM 1347 C C . ILE A 1 178 ? -8.75 14.977 9.633 1 96.88 178 ILE A C 1
ATOM 1349 O O . ILE A 1 178 ? -8.93 15.234 8.445 1 96.88 178 ILE A O 1
ATOM 1353 N N . GLY A 1 179 ? -9.477 14.102 10.289 1 98.12 179 GLY A N 1
ATOM 1354 C CA . GLY A 1 179 ? -10.562 13.383 9.633 1 98.12 179 GLY A CA 1
ATOM 1355 C C . GLY A 1 179 ? -11.648 14.297 9.109 1 98.12 179 GLY A C 1
ATOM 1356 O O . GLY A 1 179 ? -12.156 14.102 8.008 1 98.12 179 GLY A O 1
ATOM 1357 N N . LEU A 1 180 ? -12.016 15.289 9.875 1 98.19 180 LEU A N 1
ATOM 1358 C CA . LEU A 1 180 ? -13.078 16.219 9.484 1 98.19 180 LEU A CA 1
ATOM 1359 C C . LEU A 1 180 ? -12.633 17.094 8.312 1 98.19 180 LEU A C 1
ATOM 1361 O O . LEU A 1 180 ? -13.422 17.375 7.414 1 98.19 180 LEU A O 1
ATOM 1365 N N . LEU A 1 181 ? -11.383 17.5 8.352 1 98.25 181 LEU A N 1
ATOM 1366 C CA . LEU A 1 181 ? -10.859 18.266 7.219 1 98.25 181 LEU A CA 1
ATOM 1367 C C . LEU A 1 181 ? -10.797 17.391 5.965 1 98.25 181 LEU A C 1
ATOM 1369 O O . LEU A 1 181 ? -11.203 17.828 4.883 1 98.25 181 LEU A O 1
ATOM 1373 N N . LEU A 1 182 ? -10.344 16.172 6.102 1 98.56 182 LEU A N 1
ATOM 1374 C CA . LEU A 1 182 ? -10.242 15.227 4.988 1 98.56 182 LEU A CA 1
ATOM 1375 C C . LEU A 1 182 ? -11.609 14.961 4.375 1 98.56 182 LEU A C 1
ATOM 1377 O O . LEU A 1 182 ? -11.75 14.922 3.15 1 98.56 182 LEU A O 1
ATOM 1381 N N . LEU A 1 183 ? -12.562 14.812 5.227 1 98.56 183 LEU A N 1
ATOM 1382 C CA . LEU A 1 183 ? -13.93 14.547 4.797 1 98.56 183 LEU A CA 1
ATOM 1383 C C . LEU A 1 183 ? -14.422 15.633 3.844 1 98.56 183 LEU A C 1
ATOM 1385 O O . LEU A 1 183 ? -15.008 15.328 2.803 1 98.56 183 LEU A O 1
ATOM 1389 N N . GLN A 1 184 ? -14.188 16.828 4.172 1 98.44 184 GLN A N 1
ATOM 1390 C CA . GLN A 1 184 ? -14.617 17.938 3.328 1 98.44 184 GLN A CA 1
ATOM 1391 C C . GLN A 1 184 ? -13.922 17.891 1.97 1 98.44 184 GLN A C 1
ATOM 1393 O O . GLN A 1 184 ? -14.555 18.109 0.935 1 98.44 184 GLN A O 1
ATOM 1398 N N . LEU A 1 185 ? -12.609 17.625 1.979 1 98.06 185 LEU A N 1
ATOM 1399 C CA . LEU A 1 185 ? -11.875 17.562 0.721 1 98.06 185 LEU A CA 1
ATOM 1400 C C . LEU A 1 185 ? -12.352 16.391 -0.129 1 98.06 185 LEU A C 1
ATOM 1402 O O . LEU A 1 185 ? -12.492 16.516 -1.348 1 98.06 185 LEU A O 1
ATOM 1406 N N . VAL A 1 186 ? -12.562 15.227 0.516 1 98.44 186 VAL A N 1
ATOM 1407 C CA . VAL A 1 186 ? -13.055 14.047 -0.189 1 98.44 186 VAL A CA 1
ATOM 1408 C C . VAL A 1 186 ? -14.398 14.367 -0.851 1 98.44 186 VAL A C 1
ATOM 1410 O O . VAL A 1 186 ? -14.617 14.023 -2.014 1 98.44 186 VAL A O 1
ATOM 1413 N N . ARG A 1 187 ? -15.258 15.047 -0.114 1 97.81 187 ARG A N 1
ATOM 1414 C CA . ARG A 1 187 ? -16.578 15.391 -0.644 1 97.81 187 ARG A CA 1
ATOM 1415 C C . ARG A 1 187 ? -16.453 16.25 -1.9 1 97.81 187 ARG A C 1
ATOM 1417 O O . ARG A 1 187 ? -17.234 16.094 -2.838 1 97.81 187 ARG A O 1
ATOM 1424 N N . LEU A 1 188 ? -15.477 17.078 -1.974 1 96.31 188 LEU A N 1
ATOM 1425 C CA . LEU A 1 188 ? -15.266 17.953 -3.129 1 96.31 188 LEU A CA 1
ATOM 1426 C C . LEU A 1 188 ? -14.812 17.141 -4.34 1 96.31 188 LEU A C 1
ATOM 1428 O O . LEU A 1 188 ? -14.891 17.609 -5.473 1 96.31 188 LEU A O 1
ATOM 1432 N N . HIS A 1 189 ? -14.383 15.867 -4.121 1 96.06 189 HIS A N 1
ATOM 1433 C CA . HIS A 1 189 ? -13.688 15.188 -5.203 1 96.06 189 HIS A CA 1
ATOM 1434 C C . HIS A 1 189 ? -14.43 13.922 -5.633 1 96.06 189 HIS A C 1
ATOM 1436 O O . HIS A 1 189 ? -14.07 13.297 -6.633 1 96.06 189 HIS A O 1
ATOM 1442 N N . THR A 1 190 ? -15.453 13.492 -4.867 1 95.56 190 THR A N 1
ATOM 1443 C CA . THR A 1 190 ? -16.219 12.32 -5.273 1 95.56 190 THR A CA 1
ATOM 1444 C C . THR A 1 190 ? -17.719 12.547 -5.039 1 95.56 190 THR A C 1
ATOM 1446 O O . THR A 1 190 ? -18.109 13.188 -4.059 1 95.56 190 THR A O 1
ATOM 1449 N N . SER A 1 191 ? -18.5 12.047 -5.957 1 95.81 191 SER A N 1
ATOM 1450 C CA . SER A 1 191 ? -19.953 12.039 -5.781 1 95.81 191 SER A CA 1
ATOM 1451 C C . SER A 1 191 ? -20.422 10.766 -5.078 1 95.81 191 SER A C 1
ATOM 1453 O O . SER A 1 191 ? -21.609 10.609 -4.797 1 95.81 191 SER A O 1
ATOM 1455 N N . GLY A 1 192 ? -19.469 9.914 -4.785 1 96.31 192 GLY A N 1
ATOM 1456 C CA . GLY A 1 192 ? -19.812 8.648 -4.148 1 96.31 192 GLY A CA 1
ATOM 1457 C C . GLY A 1 192 ? -20.156 8.797 -2.68 1 96.31 192 GLY A C 1
ATOM 1458 O O . GLY A 1 192 ? -20.078 9.891 -2.125 1 96.31 192 GLY A O 1
ATOM 1459 N N . GLN A 1 193 ? -20.516 7.711 -2.098 1 97.81 193 GLN A N 1
ATOM 1460 C CA . GLN A 1 193 ? -20.906 7.66 -0.693 1 97.81 193 GLN A CA 1
ATOM 1461 C C . GLN A 1 193 ? -19.703 7.824 0.221 1 97.81 193 GLN A C 1
ATOM 1463 O O . GLN A 1 193 ? -18.672 7.191 0.011 1 97.81 193 GLN A O 1
ATOM 1468 N N . ILE A 1 194 ? -19.859 8.719 1.189 1 98.75 194 ILE A N 1
ATOM 1469 C CA . ILE A 1 194 ? -18.828 8.891 2.209 1 98.75 194 ILE A CA 1
ATOM 1470 C C . ILE A 1 194 ? -19.344 8.398 3.557 1 98.75 194 ILE A C 1
ATOM 1472 O O . ILE A 1 194 ? -20.375 8.883 4.051 1 98.75 194 ILE A O 1
ATOM 1476 N N . ILE A 1 195 ? -18.672 7.402 4.133 1 98.88 195 ILE A N 1
ATOM 1477 C CA . ILE A 1 195 ? -19.016 6.828 5.426 1 98.88 195 ILE A CA 1
ATOM 1478 C C . ILE A 1 195 ? -17.969 7.215 6.465 1 98.88 195 ILE A C 1
ATOM 1480 O O . ILE A 1 195 ? -16.781 6.996 6.258 1 98.88 195 ILE A O 1
ATOM 1484 N N . ALA A 1 196 ? -18.422 7.816 7.566 1 98.88 196 ALA A N 1
ATOM 1485 C CA . ALA A 1 196 ? -17.531 8.172 8.664 1 98.88 196 ALA A CA 1
ATOM 1486 C C . ALA A 1 196 ? -17.703 7.23 9.852 1 98.88 196 ALA A C 1
ATOM 1488 O O . ALA A 1 196 ? -18.828 6.883 10.211 1 98.88 196 ALA A O 1
ATOM 1489 N N . VAL A 1 197 ? -16.609 6.789 10.406 1 98.81 197 VAL A N 1
ATOM 1490 C CA . VAL A 1 197 ? -16.625 5.926 11.578 1 98.81 197 VAL A CA 1
ATOM 1491 C C . VAL A 1 197 ? -15.844 6.59 12.711 1 98.81 197 VAL A C 1
ATOM 1493 O O . VAL A 1 197 ? -14.734 7.09 12.5 1 98.81 197 VAL A O 1
ATOM 1496 N N . ASP A 1 198 ? -16.391 6.629 13.867 1 98.19 198 ASP A N 1
ATOM 1497 C CA . ASP A 1 198 ? -15.734 7.195 15.047 1 98.19 198 ASP A CA 1
ATOM 1498 C C . ASP A 1 198 ? -16.359 6.66 16.328 1 98.19 198 ASP A C 1
ATOM 1500 O O . ASP A 1 198 ? -17.438 6.059 16.312 1 98.19 198 ASP A O 1
ATOM 1504 N N . ILE A 1 199 ? -15.656 6.789 17.406 1 96.19 199 ILE A N 1
ATOM 1505 C CA . ILE A 1 199 ? -16.156 6.363 18.703 1 96.19 199 ILE A CA 1
ATOM 1506 C C . ILE A 1 199 ? -17 7.473 19.328 1 96.19 199 ILE A C 1
ATOM 1508 O O . ILE A 1 199 ? -17.734 7.242 20.297 1 96.19 199 ILE A O 1
ATOM 1512 N N . ASP A 1 200 ? -16.891 8.75 18.859 1 95.88 200 ASP A N 1
ATOM 1513 C CA . ASP A 1 200 ? -17.531 9.93 19.438 1 95.88 200 ASP A CA 1
ATOM 1514 C C . ASP A 1 200 ? -18.75 10.352 18.609 1 95.88 200 ASP A C 1
ATOM 1516 O O . ASP A 1 200 ? -18.609 10.836 17.484 1 95.88 200 ASP A O 1
ATOM 1520 N N . GLU A 1 201 ? -19.906 10.32 19.219 1 95.81 201 GLU A N 1
ATOM 1521 C CA . GLU A 1 201 ? -21.156 10.625 18.531 1 95.81 201 GLU A CA 1
ATOM 1522 C C . GLU A 1 201 ? -21.203 12.086 18.094 1 95.81 201 GLU A C 1
ATOM 1524 O O . GLU A 1 201 ? -21.766 12.406 17.031 1 95.81 201 GLU A O 1
ATOM 1529 N N . LYS A 1 202 ? -20.719 12.93 18.906 1 94.81 202 LYS A N 1
ATOM 1530 C CA . LYS A 1 202 ? -20.734 14.352 18.578 1 94.81 202 LYS A CA 1
ATOM 1531 C C . LYS A 1 202 ? -19.891 14.641 17.328 1 94.81 202 LYS A C 1
ATOM 1533 O O . LYS A 1 202 ? -20.297 15.438 16.469 1 94.81 202 LYS A O 1
ATOM 1538 N N . ARG A 1 203 ? -18.797 13.977 17.25 1 95.06 203 ARG A N 1
ATOM 1539 C CA . ARG A 1 203 ? -17.938 14.133 16.078 1 95.06 203 ARG A CA 1
ATOM 1540 C C . ARG A 1 203 ? -18.609 13.594 14.828 1 95.06 203 ARG A C 1
ATOM 1542 O O . ARG A 1 203 ? -18.453 14.156 13.742 1 95.06 203 ARG A O 1
ATOM 1549 N N . LEU A 1 204 ? -19.328 12.516 15.008 1 97.81 204 LEU A N 1
ATOM 1550 C CA . LEU A 1 204 ? -20.031 11.914 13.883 1 97.81 204 LEU A CA 1
ATOM 1551 C C . LEU A 1 204 ? -21.141 12.836 13.383 1 97.81 204 LEU A C 1
ATOM 1553 O O . LEU A 1 204 ? -21.375 12.938 12.172 1 97.81 204 LEU A O 1
ATOM 1557 N N . LYS A 1 205 ? -21.812 13.484 14.297 1 97.31 205 LYS A N 1
ATOM 1558 C CA . LYS A 1 205 ? -22.828 14.461 13.891 1 97.31 205 LYS A CA 1
ATOM 1559 C C . LYS A 1 205 ? -22.219 15.602 13.094 1 97.31 205 LYS A C 1
ATOM 1561 O O . LYS A 1 205 ? -22.781 16.031 12.086 1 97.31 205 LYS A O 1
ATOM 1566 N N . LEU A 1 206 ? -21.094 16.016 13.586 1 96.69 206 LEU A N 1
ATOM 1567 C CA . LEU A 1 206 ? -20.375 17.062 12.859 1 96.69 206 LEU A CA 1
ATOM 1568 C C . LEU A 1 206 ? -19.938 16.562 11.484 1 96.69 206 LEU A C 1
ATOM 1570 O O . LEU A 1 206 ? -20 17.312 10.5 1 96.69 206 LEU A O 1
ATOM 1574 N N . ALA A 1 207 ? -19.5 15.328 11.375 1 98.31 207 ALA A N 1
ATOM 1575 C CA . ALA A 1 207 ? -19.094 14.727 10.109 1 98.31 207 ALA A CA 1
ATOM 1576 C C . ALA A 1 207 ? -20.25 14.742 9.102 1 98.31 207 ALA A C 1
ATOM 1578 O O . ALA A 1 207 ? -20.047 15.07 7.93 1 98.31 207 ALA A O 1
ATOM 1579 N N . GLU A 1 208 ? -21.406 14.422 9.539 1 98.31 208 GLU A N 1
ATOM 1580 C CA . GLU A 1 208 ? -22.578 14.445 8.672 1 98.31 208 GLU A CA 1
ATOM 1581 C C . GLU A 1 208 ? -22.859 15.859 8.156 1 98.31 208 GLU A C 1
ATOM 1583 O O . GLU A 1 208 ? -23.141 16.047 6.973 1 98.31 208 GLU A O 1
ATOM 1588 N N . LYS A 1 209 ? -22.688 16.781 9.023 1 97.19 209 LYS A N 1
ATOM 1589 C CA . LYS A 1 209 ? -22.906 18.172 8.648 1 97.19 209 LYS A CA 1
ATOM 1590 C C . LYS A 1 209 ? -21.891 18.625 7.605 1 97.19 209 LYS A C 1
ATOM 1592 O O . LYS A 1 209 ? -22.188 19.484 6.766 1 97.19 209 LYS A O 1
ATOM 1597 N N . LEU A 1 210 ? -20.766 18 7.668 1 97.25 210 LEU A N 1
ATOM 1598 C CA . LEU A 1 210 ? -19.672 18.469 6.82 1 97.25 210 LEU A CA 1
ATOM 1599 C C . LEU A 1 210 ? -19.609 17.656 5.523 1 97.25 210 LEU A C 1
ATOM 1601 O O . LEU A 1 210 ? -18.781 17.938 4.656 1 97.25 210 LEU A O 1
ATOM 1605 N N . GLY A 1 211 ? -20.438 16.594 5.375 1 97.19 211 GLY A N 1
ATOM 1606 C CA . GLY A 1 211 ? -20.5 16 4.047 1 97.19 211 GLY A CA 1
ATOM 1607 C C . GLY A 1 211 ? -20.578 14.484 4.066 1 97.19 211 GLY A C 1
ATOM 1608 O O . GLY A 1 211 ? -20.719 13.852 3.016 1 97.19 211 GLY A O 1
ATOM 1609 N N . ALA A 1 212 ? -20.5 13.883 5.223 1 98.5 212 ALA A N 1
ATOM 1610 C CA . ALA A 1 212 ? -20.672 12.438 5.277 1 98.5 212 ALA A CA 1
ATOM 1611 C C . ALA A 1 212 ? -22.109 12.031 4.965 1 98.5 212 ALA A C 1
ATOM 1613 O O . ALA A 1 212 ? -23.047 12.695 5.406 1 98.5 212 ALA A O 1
ATOM 1614 N N . ASP A 1 213 ? -22.234 11.008 4.184 1 98.5 213 ASP A N 1
ATOM 1615 C CA . ASP A 1 213 ? -23.562 10.5 3.873 1 98.5 213 ASP A CA 1
ATOM 1616 C C . ASP A 1 213 ? -24.078 9.578 4.984 1 98.5 213 ASP A C 1
ATOM 1618 O O . ASP A 1 213 ? -25.281 9.43 5.164 1 98.5 213 ASP A O 1
ATOM 1622 N N . ALA A 1 214 ? -23.156 8.938 5.688 1 98.44 214 ALA A N 1
ATOM 1623 C CA . ALA A 1 214 ? -23.469 8.055 6.805 1 98.44 214 ALA A CA 1
ATOM 1624 C C . ALA A 1 214 ? -22.406 8.133 7.891 1 98.44 214 ALA A C 1
ATOM 1626 O O . ALA A 1 214 ? -21.234 8.383 7.602 1 98.44 214 ALA A O 1
ATOM 1627 N N . ALA A 1 215 ? -22.875 8 9.109 1 98.25 215 ALA A N 1
ATOM 1628 C CA . ALA A 1 215 ? -22.016 7.969 10.281 1 98.25 215 ALA A CA 1
ATOM 1629 C C . ALA A 1 215 ? -22.25 6.707 11.109 1 98.25 215 ALA A C 1
ATOM 1631 O O . ALA A 1 215 ? -23.391 6.336 11.367 1 98.25 215 ALA A O 1
ATOM 1632 N N . ILE A 1 216 ? -21.188 6.051 11.422 1 98.56 216 ILE A N 1
ATOM 1633 C CA . ILE A 1 216 ? -21.266 4.805 12.18 1 98.56 216 ILE A CA 1
ATOM 1634 C C . ILE A 1 216 ? -20.516 4.945 13.5 1 98.56 216 ILE A C 1
ATOM 1636 O O . ILE A 1 216 ? -19.312 5.234 13.5 1 98.56 216 ILE A O 1
ATOM 1640 N N . LEU A 1 217 ? -21.203 4.766 14.594 1 98.12 217 LEU A N 1
ATOM 1641 C CA . LEU A 1 217 ? -20.562 4.68 15.898 1 98.12 217 LEU A CA 1
ATOM 1642 C C . LEU A 1 217 ? -19.891 3.328 16.078 1 98.12 217 LEU A C 1
ATOM 1644 O O . LEU A 1 217 ? -20.484 2.285 15.797 1 98.12 217 LEU A O 1
ATOM 1648 N N . VAL A 1 218 ? -18.672 3.367 16.547 1 96.19 218 VAL A N 1
ATOM 1649 C CA . VAL A 1 218 ? -17.906 2.135 16.703 1 96.19 218 VAL A CA 1
ATOM 1650 C C . VAL A 1 218 ? -18.688 1.16 17.594 1 96.19 218 VAL A C 1
ATOM 1652 O O . VAL A 1 218 ? -19.25 1.555 18.609 1 96.19 218 VAL A O 1
ATOM 1655 N N . GLY A 1 219 ? -18.656 -0.014 17.203 1 93.31 219 GLY A N 1
ATOM 1656 C CA . GLY A 1 219 ? -19.344 -1.104 17.891 1 93.31 219 GLY A CA 1
ATOM 1657 C C . GLY A 1 219 ? -19.125 -2.451 17.219 1 93.31 219 GLY A C 1
ATOM 1658 O O . GLY A 1 219 ? -18.344 -2.559 16.266 1 93.31 219 GLY A O 1
ATOM 1659 N N . PRO A 1 220 ? -19.734 -3.482 17.734 1 91.38 220 PRO A N 1
ATOM 1660 C CA . PRO A 1 220 ? -19.5 -4.832 17.219 1 91.38 220 PRO A CA 1
ATOM 1661 C C . PRO A 1 220 ? -20 -5.008 15.789 1 91.38 220 PRO A C 1
ATOM 1663 O O . PRO A 1 220 ? -19.547 -5.918 15.086 1 91.38 220 PRO A O 1
ATOM 1666 N N . ASP A 1 221 ? -20.781 -4.125 15.273 1 94.25 221 ASP A N 1
ATOM 1667 C CA . ASP A 1 221 ? -21.422 -4.352 13.977 1 94.25 221 ASP A CA 1
ATOM 1668 C C . ASP A 1 221 ? -20.906 -3.363 12.93 1 94.25 221 ASP A C 1
ATOM 1670 O O . ASP A 1 221 ? -21.547 -3.137 11.906 1 94.25 221 ASP A O 1
ATOM 1674 N N . VAL A 1 222 ? -19.828 -2.717 13.156 1 96.5 222 VAL A N 1
ATOM 1675 C CA . VAL A 1 222 ? -19.328 -1.668 12.273 1 96.5 222 VAL A CA 1
ATOM 1676 C C . VAL A 1 222 ? -19.109 -2.23 10.867 1 96.5 222 VAL A C 1
ATOM 1678 O O . VAL A 1 222 ? -19.531 -1.63 9.883 1 96.5 222 VAL A O 1
ATOM 1681 N N . SER A 1 223 ? -18.484 -3.406 10.773 1 94.38 223 SER A N 1
ATOM 1682 C CA . SER A 1 223 ? -18.203 -4.027 9.484 1 94.38 223 SER A CA 1
ATOM 1683 C C . SER A 1 223 ? -19.5 -4.332 8.727 1 94.38 223 SER A C 1
ATOM 1685 O O . SER A 1 223 ? -19.594 -4.066 7.527 1 94.38 223 SER A O 1
ATOM 1687 N N . TYR A 1 224 ? -20.438 -4.887 9.414 1 95.94 224 TYR A N 1
ATOM 1688 C CA . TYR A 1 224 ? -21.734 -5.207 8.812 1 95.94 224 TYR A CA 1
ATOM 1689 C C . TYR A 1 224 ? -22.422 -3.949 8.297 1 95.94 224 TYR A C 1
ATOM 1691 O O . TYR A 1 224 ? -23 -3.953 7.211 1 95.94 224 TYR A O 1
ATOM 1699 N N . GLN A 1 225 ? -22.375 -2.887 9.039 1 97.5 225 GLN A N 1
ATOM 1700 C CA . GLN A 1 225 ? -23 -1.631 8.641 1 97.5 225 GLN A CA 1
ATOM 1701 C C . GLN A 1 225 ? -22.344 -1.061 7.387 1 97.5 225 GLN A C 1
ATOM 1703 O O . GLN A 1 225 ? -23.031 -0.598 6.477 1 97.5 225 GLN A O 1
ATOM 1708 N N . ILE A 1 226 ? -21.047 -1.082 7.316 1 97.69 226 ILE A N 1
ATOM 1709 C CA . ILE A 1 226 ? -20.328 -0.607 6.137 1 97.69 226 ILE A CA 1
ATOM 1710 C C . ILE A 1 226 ? -20.75 -1.429 4.918 1 97.69 226 ILE A C 1
ATOM 1712 O O . ILE A 1 226 ? -21.047 -0.872 3.859 1 97.69 226 ILE A O 1
ATOM 1716 N N . GLN A 1 227 ? -20.781 -2.766 5.074 1 96.44 227 GLN A N 1
ATOM 1717 C CA . GLN A 1 227 ? -21.172 -3.654 3.984 1 96.44 227 GLN A CA 1
ATOM 1718 C C . GLN A 1 227 ? -22.594 -3.359 3.518 1 96.44 227 GLN A C 1
ATOM 1720 O O . GLN A 1 227 ? -22.875 -3.33 2.314 1 96.44 227 GLN A O 1
ATOM 1725 N N . SER A 1 228 ? -23.453 -3.168 4.512 1 96.81 228 SER A N 1
ATOM 1726 C CA . SER A 1 228 ? -24.844 -2.881 4.184 1 96.81 228 SER A CA 1
ATOM 1727 C C . SER A 1 228 ? -24.969 -1.593 3.377 1 96.81 228 SER A C 1
ATOM 1729 O O . SER A 1 228 ? -25.766 -1.514 2.445 1 96.81 228 SER A O 1
ATOM 1731 N N . LEU A 1 229 ? -24.156 -0.617 3.666 1 97.25 229 LEU A N 1
ATOM 1732 C CA . LEU A 1 229 ? -24.203 0.685 3.012 1 97.25 229 LEU A CA 1
ATOM 1733 C C . LEU A 1 229 ? -23.547 0.634 1.638 1 97.25 229 LEU A C 1
ATOM 1735 O O . LEU A 1 229 ? -23.688 1.567 0.844 1 97.25 229 LEU A O 1
ATOM 1739 N N . THR A 1 230 ? -22.859 -0.462 1.336 1 96.69 230 THR A N 1
ATOM 1740 C CA . THR A 1 230 ? -22.109 -0.559 0.093 1 96.69 230 THR A CA 1
ATOM 1741 C C . THR A 1 230 ? -22.516 -1.795 -0.699 1 96.69 230 THR A C 1
ATOM 1743 O O . THR A 1 230 ? -21.703 -2.383 -1.416 1 96.69 230 THR A O 1
ATOM 1746 N N . HIS A 1 231 ? -23.719 -2.252 -0.443 1 94.25 231 HIS A N 1
ATOM 1747 C CA . HIS A 1 231 ? -24.312 -3.357 -1.176 1 94.25 231 HIS A CA 1
ATOM 1748 C C . HIS A 1 231 ? -23.484 -4.629 -1.042 1 94.25 231 HIS A C 1
ATOM 1750 O O . HIS A 1 231 ? -23.359 -5.391 -2 1 94.25 231 HIS A O 1
ATOM 1756 N N . GLY A 1 232 ? -22.828 -4.746 0.083 1 95.56 232 GLY A N 1
ATOM 1757 C CA . GLY A 1 232 ? -22.094 -5.961 0.405 1 95.56 232 GLY A CA 1
ATOM 1758 C C . GLY A 1 232 ? -20.703 -6 -0.201 1 95.56 232 GLY A C 1
ATOM 1759 O O . GLY A 1 232 ? -19.984 -6.992 -0.055 1 95.56 232 GLY A O 1
ATOM 1760 N N . ARG A 1 233 ? -20.219 -5.031 -0.843 1 96.31 233 ARG A N 1
ATOM 1761 C CA . ARG A 1 233 ? -18.953 -5.047 -1.583 1 96.31 233 ARG A CA 1
ATOM 1762 C C . ARG A 1 233 ? -17.844 -4.395 -0.776 1 96.31 233 ARG A C 1
ATOM 1764 O O . ARG A 1 233 ? -16.688 -4.82 -0.848 1 96.31 233 ARG A O 1
ATOM 1771 N N . GLY A 1 234 ? -18.141 -3.365 0.046 1 98.19 234 GLY A N 1
ATOM 1772 C CA . GLY A 1 234 ? -17.156 -2.496 0.683 1 98.19 234 GLY A CA 1
ATOM 1773 C C . GLY A 1 234 ? -16.891 -1.227 -0.102 1 98.19 234 GLY A C 1
ATOM 1774 O O . GLY A 1 234 ? -17.359 -1.075 -1.23 1 98.19 234 GLY A O 1
ATOM 1775 N N . VAL A 1 235 ? -16.141 -0.373 0.503 1 98.69 235 VAL A N 1
ATOM 1776 C CA . VAL A 1 235 ? -15.875 0.917 -0.126 1 98.69 235 VAL A CA 1
ATOM 1777 C C . VAL A 1 235 ? -14.695 0.796 -1.084 1 98.69 235 VAL A C 1
ATOM 1779 O O . VAL A 1 235 ? -13.875 -0.121 -0.96 1 98.69 235 VAL A O 1
ATOM 1782 N N . ASP A 1 236 ? -14.57 1.759 -2.037 1 98.44 236 ASP A N 1
ATOM 1783 C CA . ASP A 1 236 ? 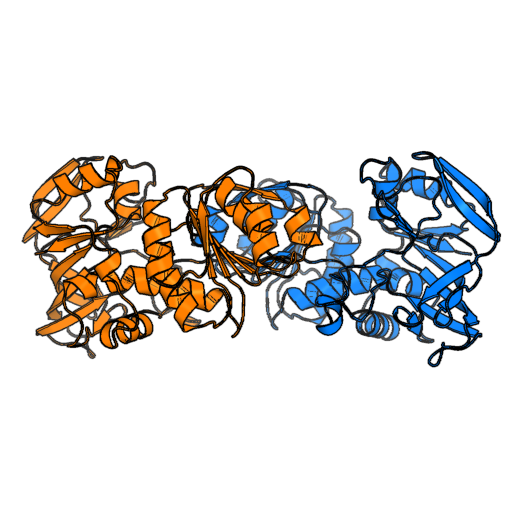-13.469 1.818 -2.998 1 98.44 236 ASP A CA 1
ATOM 1784 C C . ASP A 1 236 ? -12.188 2.309 -2.334 1 98.44 236 ASP A C 1
ATOM 1786 O O . ASP A 1 236 ? -11.094 1.816 -2.637 1 98.44 236 ASP A O 1
ATOM 1790 N N . GLN A 1 237 ? -12.336 3.289 -1.411 1 98.62 237 GLN A N 1
ATOM 1791 C CA . GLN A 1 237 ? -11.219 3.951 -0.747 1 98.62 237 GLN A CA 1
ATOM 1792 C C . GLN A 1 237 ? -11.469 4.082 0.752 1 98.62 237 GLN A C 1
ATOM 1794 O O . GLN A 1 237 ? -12.609 4.301 1.182 1 98.62 237 GLN A O 1
ATOM 1799 N N . ALA A 1 238 ? -10.43 3.912 1.471 1 98.88 238 ALA A N 1
ATOM 1800 C CA . ALA A 1 238 ? -10.492 4.199 2.9 1 98.88 238 ALA A CA 1
ATOM 1801 C C . ALA A 1 238 ? -9.344 5.102 3.336 1 98.88 238 ALA A C 1
ATOM 1803 O O . ALA A 1 238 ? -8.242 5.02 2.789 1 98.88 238 ALA A O 1
ATOM 1804 N N . PHE A 1 239 ? -9.617 6 4.199 1 98.88 239 PHE A N 1
ATOM 1805 C CA . PHE A 1 239 ? -8.625 6.789 4.918 1 98.88 239 PHE A CA 1
ATOM 1806 C C . PHE A 1 239 ? -8.648 6.457 6.406 1 98.88 239 PHE A C 1
ATOM 1808 O O . PHE A 1 239 ? -9.703 6.469 7.035 1 98.88 239 PHE A O 1
ATOM 1815 N N . GLU A 1 240 ? -7.559 6.102 6.91 1 98.81 240 GLU A N 1
ATOM 1816 C CA . GLU A 1 240 ? -7.391 5.875 8.344 1 98.81 240 GLU A CA 1
ATOM 1817 C C . GLU A 1 240 ? -6.547 6.977 8.977 1 98.81 240 GLU A C 1
ATOM 1819 O O . GLU A 1 240 ? -5.387 7.168 8.609 1 98.81 240 GLU A O 1
ATOM 1824 N N . VAL A 1 241 ? -7.117 7.719 9.922 1 97.69 241 VAL A N 1
ATOM 1825 C CA . VAL A 1 241 ? -6.465 8.961 10.32 1 97.69 241 VAL A CA 1
ATOM 1826 C C . VAL A 1 241 ? -6.109 8.906 11.805 1 97.69 241 VAL A C 1
ATOM 1828 O O . VAL A 1 241 ? -5.758 9.922 12.406 1 97.69 241 VAL A O 1
ATOM 1831 N N . VAL A 1 242 ? -6.195 7.797 12.492 1 96.38 242 VAL A N 1
ATOM 1832 C CA . VAL A 1 242 ? -5.879 7.621 13.898 1 96.38 242 VAL A CA 1
ATOM 1833 C C . VAL A 1 242 ? -4.535 6.906 14.047 1 96.38 242 VAL A C 1
ATOM 1835 O O . VAL A 1 242 ? -3.607 7.434 14.664 1 96.38 242 VAL A O 1
ATOM 1838 N N . GLY A 1 243 ? -4.383 5.785 13.406 1 96.69 243 GLY A N 1
ATOM 1839 C CA . GLY A 1 243 ? -3.145 5.023 13.445 1 96.69 243 GLY A CA 1
ATOM 1840 C C . GLY A 1 243 ? -3.104 4.008 14.57 1 96.69 243 GLY A C 1
ATOM 1841 O O . GLY A 1 243 ? -2.068 3.836 15.219 1 96.69 243 GLY A O 1
ATOM 1842 N N . SER A 1 244 ? -4.219 3.361 14.844 1 96.56 244 SER A N 1
ATOM 1843 C CA . SER A 1 244 ? -4.281 2.271 15.812 1 96.56 244 SER A CA 1
ATOM 1844 C C . SER A 1 244 ? -4.652 0.954 15.133 1 96.56 244 SER A C 1
ATOM 1846 O O . SER A 1 244 ? -5.18 0.947 14.023 1 96.56 244 SER A O 1
ATOM 1848 N N . GLU A 1 245 ? -4.332 -0.165 15.836 1 97.19 245 GLU A N 1
ATOM 1849 C CA . GLU A 1 245 ? -4.629 -1.484 15.289 1 97.19 245 GLU A CA 1
ATOM 1850 C C . GLU A 1 245 ? -6.113 -1.633 14.977 1 97.19 245 GLU A C 1
ATOM 1852 O O . GLU A 1 245 ? -6.484 -2.092 13.891 1 97.19 245 GLU A O 1
ATOM 1857 N N . LYS A 1 246 ? -6.949 -1.185 15.891 1 96.75 246 LYS A N 1
ATOM 1858 C CA . LYS A 1 246 ? -8.391 -1.325 15.734 1 96.75 246 LYS A CA 1
ATOM 1859 C C . LYS A 1 246 ? -8.898 -0.511 14.547 1 96.75 246 LYS A C 1
ATOM 1861 O O . LYS A 1 246 ? -9.719 -0.989 13.766 1 96.75 246 LYS A O 1
ATOM 1866 N N . THR A 1 247 ? -8.43 0.703 14.398 1 98 247 THR A N 1
ATOM 1867 C CA . THR A 1 247 ? -8.922 1.58 13.344 1 98 247 THR A CA 1
ATOM 1868 C C . THR A 1 247 ? -8.406 1.127 11.977 1 98 247 THR A C 1
ATOM 1870 O O . THR A 1 247 ? -9.117 1.205 10.977 1 98 247 THR A O 1
ATOM 1873 N N . VAL A 1 248 ? -7.199 0.647 11.938 1 98.31 248 VAL A N 1
ATOM 1874 C CA . VAL A 1 248 ? -6.66 0.117 10.688 1 98.31 248 VAL A CA 1
ATOM 1875 C C . VAL A 1 248 ? -7.43 -1.141 10.289 1 98.31 248 VAL A C 1
ATOM 1877 O O . VAL A 1 248 ? -7.77 -1.321 9.117 1 98.31 248 VAL A O 1
ATOM 1880 N N . THR A 1 249 ? -7.707 -1.99 11.25 1 97.75 249 THR A N 1
ATOM 1881 C CA . THR A 1 249 ? -8.492 -3.189 10.984 1 97.75 249 THR A CA 1
ATOM 1882 C C . THR A 1 249 ? -9.867 -2.822 10.438 1 97.75 249 THR A C 1
ATOM 1884 O O . THR A 1 249 ? -10.328 -3.416 9.461 1 97.75 249 THR A O 1
ATOM 1887 N N . THR A 1 250 ? -10.492 -1.82 11.039 1 98.06 250 THR A N 1
ATOM 1888 C CA . THR A 1 250 ? -11.797 -1.353 10.57 1 98.06 250 THR A CA 1
ATOM 1889 C C . THR A 1 250 ? -11.719 -0.882 9.125 1 98.06 250 THR A C 1
ATOM 1891 O O . THR A 1 250 ? -12.586 -1.203 8.312 1 98.06 250 THR A O 1
ATOM 1894 N N . ALA A 1 251 ? -10.68 -0.141 8.82 1 98.69 251 ALA A N 1
ATOM 1895 C CA . ALA A 1 251 ? -10.492 0.358 7.461 1 98.69 251 ALA A CA 1
ATOM 1896 C C . ALA A 1 251 ? -10.336 -0.792 6.473 1 98.69 251 ALA A C 1
ATOM 1898 O O . ALA A 1 251 ? -10.969 -0.805 5.418 1 98.69 251 ALA A O 1
ATOM 1899 N N . ILE A 1 252 ? -9.523 -1.753 6.805 1 98.56 252 ILE A N 1
ATOM 1900 C CA . ILE A 1 252 ? -9.258 -2.889 5.93 1 98.56 252 ILE A CA 1
ATOM 1901 C C . ILE A 1 252 ? -10.531 -3.701 5.727 1 98.56 252 ILE A C 1
ATOM 1903 O O . ILE A 1 252 ? -10.867 -4.062 4.598 1 98.56 252 ILE A O 1
ATOM 1907 N N . GLU A 1 253 ? -11.266 -3.957 6.801 1 97.81 253 GLU A N 1
ATOM 1908 C CA . GLU A 1 253 ? -12.492 -4.746 6.73 1 97.81 253 GLU A CA 1
ATOM 1909 C C . GLU A 1 253 ? -13.555 -4.039 5.891 1 97.81 253 GLU A C 1
ATOM 1911 O O . GLU A 1 253 ? -14.391 -4.691 5.266 1 97.81 253 GLU A O 1
ATOM 1916 N N . GLY A 1 254 ? -13.492 -2.744 5.836 1 98.31 254 GLY A N 1
ATOM 1917 C CA . GLY A 1 254 ? -14.5 -1.966 5.137 1 98.31 254 GLY A CA 1
ATOM 1918 C C . GLY A 1 254 ? -14.227 -1.818 3.654 1 98.31 254 GLY A C 1
ATOM 1919 O O . GLY A 1 254 ? -15.086 -1.371 2.896 1 98.31 254 GLY A O 1
ATOM 1920 N N . LEU A 1 255 ? -13.086 -2.234 3.195 1 98.62 255 LEU A N 1
ATOM 1921 C CA . LEU A 1 255 ? -12.688 -2.078 1.8 1 98.62 255 LEU A CA 1
ATOM 1922 C C . LEU A 1 255 ? -13.234 -3.223 0.95 1 98.62 255 LEU A C 1
ATOM 1924 O O . LEU A 1 255 ? -13.289 -4.367 1.406 1 98.62 255 LEU A O 1
ATOM 1928 N N . ARG A 1 256 ? -13.555 -2.908 -0.261 1 98.38 256 ARG A N 1
ATOM 1929 C CA . ARG A 1 256 ? -13.773 -3.969 -1.24 1 98.38 256 ARG A CA 1
ATOM 1930 C C . ARG A 1 256 ? -12.453 -4.613 -1.65 1 98.38 256 ARG A C 1
ATOM 1932 O O . ARG A 1 256 ? -11.383 -4.066 -1.388 1 98.38 256 ARG A O 1
ATOM 1939 N N . LYS A 1 257 ? -12.539 -5.816 -2.305 1 98.5 257 LYS A N 1
ATOM 1940 C CA . LYS A 1 257 ? -11.328 -6.348 -2.936 1 98.5 257 LYS A CA 1
ATOM 1941 C C . LYS A 1 257 ? -10.75 -5.352 -3.934 1 98.5 257 LYS A C 1
ATOM 1943 O O . LYS A 1 257 ? -11.492 -4.672 -4.648 1 98.5 257 LYS A O 1
ATOM 1948 N N . GLY A 1 258 ? -9.406 -5.258 -3.904 1 98.44 258 GLY A N 1
ATOM 1949 C CA . GLY A 1 258 ? -8.742 -4.324 -4.797 1 98.44 258 GLY A CA 1
ATOM 1950 C C . GLY A 1 258 ? -8.844 -2.883 -4.332 1 98.44 258 GLY A C 1
ATOM 1951 O O . GLY A 1 258 ? -8.492 -1.96 -5.07 1 98.44 258 GLY A O 1
ATOM 1952 N N . GLY A 1 259 ? -9.375 -2.652 -3.113 1 98.5 259 GLY A N 1
ATOM 1953 C CA . GLY A 1 259 ? -9.547 -1.307 -2.59 1 98.5 259 GLY A CA 1
ATOM 1954 C C . GLY A 1 259 ? -8.242 -0.673 -2.139 1 98.5 259 GLY A C 1
ATOM 1955 O O . GLY A 1 259 ? -7.203 -1.334 -2.107 1 98.5 259 GLY A O 1
ATOM 1956 N N . HIS A 1 260 ? -8.297 0.632 -1.8 1 98.69 260 HIS A N 1
ATOM 1957 C CA . HIS A 1 260 ? -7.121 1.421 -1.464 1 98.69 260 HIS A CA 1
ATOM 1958 C C . HIS A 1 260 ? -7.262 2.068 -0.091 1 98.69 260 HIS A C 1
ATOM 1960 O O . HIS A 1 260 ? -8.297 2.676 0.208 1 98.69 260 HIS A O 1
ATOM 1966 N N . LEU A 1 261 ? -6.25 1.853 0.724 1 98.88 261 LEU A N 1
ATOM 1967 C CA . LEU A 1 261 ? -6.215 2.436 2.061 1 98.88 261 LEU A CA 1
ATOM 1968 C C . LEU A 1 261 ? -5.09 3.459 2.178 1 98.88 261 LEU A C 1
ATOM 1970 O O . LEU A 1 261 ? -3.928 3.141 1.921 1 98.88 261 LEU A O 1
ATOM 1974 N N . THR A 1 262 ? -5.418 4.664 2.488 1 98.88 262 THR A N 1
ATOM 1975 C CA . THR A 1 262 ? -4.418 5.672 2.826 1 98.88 262 THR A CA 1
ATOM 1976 C C . THR A 1 262 ? -4.242 5.773 4.34 1 98.88 262 THR A C 1
ATOM 1978 O O . THR A 1 262 ? -5.207 6.035 5.062 1 98.88 262 THR A O 1
ATOM 1981 N N . LEU A 1 263 ? -3.045 5.547 4.766 1 98.81 263 LEU A N 1
ATOM 1982 C CA . LEU A 1 263 ? -2.686 5.598 6.18 1 98.81 263 LEU A CA 1
ATOM 1983 C C . LEU A 1 263 ? -2.119 6.969 6.543 1 98.81 263 LEU A C 1
ATOM 1985 O O . LEU A 1 263 ? -1.005 7.309 6.141 1 98.81 263 LEU A O 1
ATOM 1989 N N . VAL A 1 264 ? -2.889 7.711 7.34 1 98.06 264 VAL A N 1
ATOM 1990 C CA . VAL A 1 264 ? -2.496 9.062 7.727 1 98.06 264 VAL A CA 1
ATOM 1991 C C . VAL A 1 264 ? -2.109 9.086 9.203 1 98.06 264 VAL A C 1
ATOM 1993 O O . VAL A 1 264 ? -1.121 9.719 9.586 1 98.06 264 VAL A O 1
ATOM 1996 N N . GLY A 1 265 ? -2.879 8.367 10.023 1 95.19 265 GLY A N 1
ATOM 1997 C CA . GLY A 1 265 ? -2.635 8.336 11.461 1 95.19 265 GLY A CA 1
ATOM 1998 C C . GLY A 1 265 ? -1.421 7.512 11.844 1 95.19 265 GLY A C 1
ATOM 1999 O O . GLY A 1 265 ? -1.072 6.551 11.148 1 95.19 265 GLY A O 1
ATOM 2000 N N . ASN A 1 266 ? -0.847 7.812 12.992 1 90.06 266 ASN A N 1
ATOM 2001 C CA . ASN A 1 266 ? 0.383 7.141 13.398 1 90.06 266 ASN A CA 1
ATOM 2002 C C . ASN A 1 266 ? 0.52 7.086 14.914 1 90.06 266 ASN A C 1
ATOM 2004 O O . ASN A 1 266 ? 1.606 7.305 15.453 1 90.06 266 ASN A O 1
ATOM 2008 N N . VAL A 1 267 ? -0.538 6.867 15.609 1 88 267 VAL A N 1
ATOM 2009 C CA . VAL A 1 267 ? -0.532 6.836 17.062 1 88 267 VAL A CA 1
ATOM 2010 C C . VAL A 1 267 ? 0.285 5.641 17.562 1 88 267 VAL A C 1
ATOM 2012 O O . VAL A 1 267 ? 1.048 5.758 18.516 1 88 267 VAL A O 1
ATOM 2015 N N . SER A 1 268 ? 0.121 4.512 16.891 1 92.81 268 SER A N 1
ATOM 2016 C CA . SER A 1 268 ? 0.861 3.316 17.281 1 92.81 268 SER A CA 1
ATOM 2017 C C . SER A 1 268 ? 2.113 3.143 16.438 1 92.81 268 SER A C 1
ATOM 2019 O O . SER A 1 268 ? 2.055 3.236 15.203 1 92.81 268 SER A O 1
ATOM 2021 N N . PRO A 1 269 ? 3.219 2.85 17.156 1 93.88 269 PRO A N 1
ATOM 2022 C CA . PRO A 1 269 ? 4.422 2.604 16.359 1 93.88 269 PRO A CA 1
ATOM 2023 C C . PRO A 1 269 ? 4.277 1.402 15.422 1 93.88 269 PRO A C 1
ATOM 2025 O O . PRO A 1 269 ? 4.777 1.427 14.297 1 93.88 269 PRO A O 1
ATOM 2028 N N . SER A 1 270 ? 3.594 0.345 15.961 1 97.06 270 SER A N 1
ATOM 2029 C CA . SER A 1 270 ? 3.354 -0.867 15.18 1 97.06 270 SER A CA 1
ATOM 2030 C C . SER A 1 270 ? 1.94 -1.396 15.406 1 97.06 270 SER A C 1
ATOM 2032 O O . SER A 1 270 ? 1.293 -1.05 16.391 1 97.06 270 SER A O 1
ATOM 2034 N N . ILE A 1 271 ? 1.508 -2.121 14.414 1 97.69 271 ILE A N 1
ATOM 2035 C CA . ILE A 1 271 ? 0.186 -2.73 14.523 1 97.69 271 ILE A CA 1
ATOM 2036 C C . ILE A 1 271 ? 0.227 -4.156 13.977 1 97.69 271 ILE A C 1
ATOM 2038 O O . ILE A 1 271 ? 1.087 -4.488 13.156 1 97.69 271 ILE A O 1
ATOM 2042 N N . ASN A 1 272 ? -0.695 -4.973 14.469 1 97.88 272 ASN A N 1
ATOM 2043 C CA . ASN A 1 272 ? -0.911 -6.266 13.836 1 97.88 272 ASN A CA 1
ATOM 2044 C C . ASN A 1 272 ? -1.697 -6.129 12.531 1 97.88 272 ASN A C 1
ATOM 2046 O O . ASN A 1 272 ? -2.871 -5.758 12.547 1 97.88 272 ASN A O 1
ATOM 2050 N N . LEU A 1 273 ? -1.092 -6.363 11.438 1 97.69 273 LEU A N 1
ATOM 2051 C CA . LEU A 1 273 ? -1.693 -6.246 10.109 1 97.69 273 LEU A CA 1
ATOM 2052 C C . LEU A 1 273 ? -2.209 -7.594 9.625 1 97.69 273 LEU A C 1
ATOM 2054 O O . LEU A 1 273 ? -1.467 -8.578 9.617 1 97.69 273 LEU A O 1
ATOM 2058 N N . PRO A 1 274 ? -3.459 -7.73 9.25 1 97.88 274 PRO A N 1
ATOM 2059 C CA . PRO A 1 274 ? -3.936 -8.961 8.609 1 97.88 274 PRO A CA 1
ATOM 2060 C C . PRO A 1 274 ? -3.361 -9.164 7.211 1 97.88 274 PRO A C 1
ATOM 2062 O O . PRO A 1 274 ? -4.059 -8.953 6.219 1 97.88 274 PRO A O 1
ATOM 2065 N N . LEU A 1 275 ? -2.189 -9.672 7.156 1 97.69 275 LEU A N 1
ATOM 2066 C CA . LEU A 1 275 ? -1.424 -9.812 5.918 1 97.69 275 LEU A CA 1
ATOM 2067 C C . LEU A 1 275 ? -2.186 -10.648 4.898 1 97.69 275 LEU A C 1
ATOM 2069 O O . LEU A 1 275 ? -2.221 -10.312 3.713 1 97.69 275 LEU A O 1
ATOM 2073 N N . GLN A 1 276 ? -2.785 -11.742 5.289 1 96.38 276 GLN A N 1
ATOM 2074 C CA . GLN A 1 276 ? -3.512 -12.617 4.371 1 96.38 276 GLN A CA 1
ATOM 2075 C C . GLN A 1 276 ? -4.609 -11.852 3.635 1 96.38 276 GLN A C 1
ATOM 2077 O O . GLN A 1 276 ? -4.762 -12 2.42 1 96.38 276 GLN A O 1
ATOM 2082 N N . ALA A 1 277 ? -5.332 -11.016 4.387 1 97.5 277 ALA A N 1
ATOM 2083 C CA . ALA A 1 277 ? -6.391 -10.227 3.766 1 97.5 277 ALA A CA 1
ATOM 2084 C C . ALA A 1 277 ? -5.816 -9.227 2.76 1 97.5 277 ALA A C 1
ATOM 2086 O O . ALA A 1 277 ? -6.359 -9.062 1.665 1 97.5 277 ALA A O 1
ATOM 2087 N N . VAL A 1 278 ? -4.691 -8.594 3.113 1 98.62 278 VAL A N 1
ATOM 2088 C CA . VAL A 1 278 ? -4.066 -7.586 2.26 1 98.62 278 VAL A CA 1
ATOM 2089 C C . VAL A 1 278 ? -3.633 -8.227 0.942 1 98.62 278 VAL A C 1
ATOM 2091 O O . VAL A 1 278 ? -3.838 -7.656 -0.131 1 98.62 278 VAL A O 1
ATOM 2094 N N . VAL A 1 279 ? -3.123 -9.422 0.996 1 98.31 279 VAL A N 1
ATOM 2095 C CA . VAL A 1 279 ? -2.594 -10.086 -0.187 1 98.31 279 VAL A CA 1
ATOM 2096 C C . VAL A 1 279 ? -3.742 -10.68 -1.004 1 98.31 279 VAL A C 1
ATOM 2098 O O . VAL A 1 279 ? -3.873 -10.391 -2.197 1 98.31 279 VAL A O 1
ATOM 2101 N N . THR A 1 280 ? -4.688 -11.43 -0.382 1 96.81 280 THR A N 1
ATOM 2102 C CA . THR A 1 280 ? -5.695 -12.195 -1.107 1 96.81 280 THR A CA 1
ATOM 2103 C C . THR A 1 280 ? -6.781 -11.281 -1.657 1 96.81 280 THR A C 1
ATOM 2105 O O . THR A 1 280 ? -7.457 -11.625 -2.629 1 96.81 280 THR A O 1
ATOM 2108 N N . ARG A 1 281 ? -6.93 -10.102 -0.995 1 98.44 281 ARG A N 1
ATOM 2109 C CA . ARG A 1 281 ? -7.891 -9.133 -1.503 1 98.44 281 ARG A CA 1
ATOM 2110 C C . ARG A 1 281 ? -7.199 -8.055 -2.334 1 98.44 281 ARG A C 1
ATOM 2112 O O . ARG A 1 281 ? -7.832 -7.094 -2.768 1 98.44 281 ARG A O 1
ATOM 2119 N N . GLN A 1 282 ? -5.871 -8.266 -2.49 1 98.69 282 GLN A N 1
ATOM 2120 C CA . GLN A 1 282 ? -5.066 -7.371 -3.314 1 98.69 282 GLN A CA 1
ATOM 2121 C C . GLN A 1 282 ? -5.281 -5.914 -2.914 1 98.69 282 GLN A C 1
ATOM 2123 O O . GLN A 1 282 ? -5.527 -5.059 -3.768 1 98.69 282 GLN A O 1
ATOM 2128 N N . LEU A 1 283 ? -5.18 -5.633 -1.62 1 98.81 283 LEU A N 1
ATOM 2129 C CA . LEU A 1 283 ? -5.348 -4.277 -1.113 1 98.81 283 LEU A CA 1
ATOM 2130 C C . LEU A 1 283 ? -4.07 -3.465 -1.293 1 98.81 283 LEU A C 1
ATOM 2132 O O . LEU A 1 283 ? -2.969 -4.02 -1.268 1 98.81 283 LEU A O 1
ATOM 2136 N N . ASP A 1 284 ? -4.246 -2.184 -1.516 1 98.62 284 ASP A N 1
ATOM 2137 C CA . ASP A 1 284 ? -3.158 -1.213 -1.592 1 98.62 284 ASP A CA 1
ATOM 2138 C C . ASP A 1 284 ? -3.135 -0.317 -0.355 1 98.62 284 ASP A C 1
ATOM 2140 O O . ASP A 1 284 ? -4.133 0.327 -0.029 1 98.62 284 ASP A O 1
ATOM 2144 N N . LEU A 1 285 ? -2.033 -0.313 0.388 1 98.81 285 LEU A N 1
ATOM 2145 C CA . LEU A 1 285 ? -1.861 0.508 1.582 1 98.81 285 LEU A CA 1
ATOM 2146 C C . LEU A 1 285 ? -0.8 1.579 1.355 1 98.81 285 LEU A C 1
ATOM 2148 O O . LEU A 1 285 ? 0.366 1.262 1.109 1 98.81 285 LEU A O 1
ATOM 2152 N N . GLN A 1 286 ? -1.191 2.801 1.465 1 98.81 286 GLN A N 1
ATOM 2153 C CA . GLN A 1 286 ? -0.321 3.939 1.186 1 98.81 286 GLN A CA 1
ATOM 2154 C C . GLN A 1 286 ? -0.124 4.801 2.43 1 98.81 286 GLN A C 1
ATOM 2156 O O . GLN A 1 286 ? -1.076 5.398 2.934 1 98.81 286 GLN A O 1
ATOM 2161 N N . GLY A 1 287 ? 1.149 4.824 2.883 1 98.81 287 GLY A N 1
ATOM 2162 C CA . GLY A 1 287 ? 1.465 5.801 3.912 1 98.81 287 GLY A CA 1
ATOM 2163 C C . GLY A 1 287 ? 1.483 7.23 3.396 1 98.81 287 GLY A C 1
ATOM 2164 O O . GLY A 1 287 ? 1.923 7.48 2.271 1 98.81 287 GLY A O 1
ATOM 2165 N N . SER A 1 288 ? 1.057 8.141 4.254 1 98.69 288 SER A N 1
ATOM 2166 C CA . SER A 1 288 ? 1.067 9.562 3.922 1 98.69 288 SER A CA 1
ATOM 2167 C C . SER A 1 288 ? 1.883 10.359 4.934 1 98.69 288 SER A C 1
ATOM 2169 O O . SER A 1 288 ? 1.635 10.281 6.141 1 98.69 288 SER A O 1
ATOM 2171 N N . CYS A 1 289 ? 2.848 11.148 4.402 1 98 289 CYS A N 1
ATOM 2172 C CA . CYS A 1 289 ? 3.746 11.883 5.281 1 98 289 CYS A CA 1
ATOM 2173 C C . CYS A 1 289 ? 3.717 13.375 4.961 1 98 289 CYS A C 1
ATOM 2175 O O . CYS A 1 289 ? 4.07 13.781 3.852 1 98 289 CYS A O 1
ATOM 2177 N N . ALA A 1 290 ? 3.268 14.141 5.883 1 96.94 290 ALA A N 1
ATOM 2178 C CA . ALA A 1 290 ? 3.42 15.594 5.867 1 96.94 290 ALA A CA 1
ATOM 2179 C C . ALA A 1 290 ? 2.789 16.203 4.617 1 96.94 290 ALA A C 1
ATOM 2181 O O . ALA A 1 290 ? 1.621 15.938 4.316 1 96.94 290 ALA A O 1
ATOM 2182 N N . ILE A 1 291 ? 3.508 17.156 4.051 1 97.5 291 ILE A N 1
ATOM 2183 C CA . ILE A 1 291 ? 3.031 17.984 2.938 1 97.5 291 ILE A CA 1
ATOM 2184 C C . ILE A 1 291 ? 4.117 18.078 1.867 1 97.5 291 ILE A C 1
ATOM 2186 O O . ILE A 1 291 ? 5.301 18.188 2.186 1 97.5 291 ILE A O 1
ATOM 2190 N N . SER A 1 292 ? 3.717 17.969 0.598 1 97.25 292 SER A N 1
ATOM 2191 C CA . SER A 1 292 ? 4.691 18.062 -0.483 1 97.25 292 SER A CA 1
ATOM 2192 C C . SER A 1 292 ? 4.215 19.016 -1.58 1 97.25 292 SER A C 1
ATOM 2194 O O . SER A 1 292 ? 4.176 18.641 -2.754 1 97.25 292 SER A O 1
ATOM 2196 N N . GLY A 1 293 ? 3.842 20.281 -1.182 1 96 293 GLY A N 1
ATOM 2197 C CA . GLY A 1 293 ? 3.514 21.281 -2.186 1 96 293 GLY A CA 1
ATOM 2198 C C . GLY A 1 293 ? 2.041 21.641 -2.213 1 96 293 GLY A C 1
ATOM 2199 O O . GLY A 1 293 ? 1.603 22.422 -3.055 1 96 293 GLY A O 1
ATOM 2200 N N . GLU A 1 294 ? 1.244 21.203 -1.271 1 97.88 294 GLU A N 1
ATOM 2201 C CA . GLU A 1 294 ? -0.205 21.359 -1.354 1 97.88 294 GLU A CA 1
ATOM 2202 C C . GLU A 1 294 ? -0.66 22.672 -0.699 1 97.88 294 GLU A C 1
ATOM 2204 O O . GLU A 1 294 ? -1.859 22.938 -0.614 1 97.88 294 GLU A O 1
ATOM 2209 N N . TYR A 1 295 ? 0.217 23.531 -0.275 1 98.06 295 TYR A N 1
ATOM 2210 C CA . TYR A 1 295 ? -0.162 24.75 0.431 1 98.06 295 TYR A CA 1
ATOM 2211 C C . TYR A 1 295 ? -0.962 25.688 -0.475 1 98.06 295 TYR A C 1
ATOM 2213 O O . TYR A 1 295 ? -1.956 26.266 -0.045 1 98.06 295 TYR A O 1
ATOM 2221 N N . GLU A 1 296 ? -0.533 25.812 -1.729 1 97.62 296 GLU A N 1
ATOM 2222 C CA . GLU A 1 296 ? -1.272 26.672 -2.637 1 97.62 296 GLU A CA 1
ATOM 2223 C C . GLU A 1 296 ? -2.707 26.188 -2.822 1 97.62 296 GLU A C 1
ATOM 2225 O O . GLU A 1 296 ? -3.645 27 -2.809 1 97.62 296 GLU A O 1
ATOM 2230 N N . PHE A 1 297 ? -2.807 24.922 -3.006 1 98 297 PHE A N 1
ATOM 2231 C CA . PHE A 1 297 ? -4.125 24.312 -3.146 1 98 297 PHE A CA 1
ATOM 2232 C C . PHE A 1 297 ? -4.965 24.547 -1.895 1 98 297 PHE A C 1
ATOM 2234 O O . PHE A 1 297 ? -6.129 24.953 -1.984 1 98 297 PHE A O 1
ATOM 2241 N N . ALA A 1 298 ? -4.391 24.359 -0.715 1 98.44 298 ALA A N 1
ATOM 2242 C CA . ALA A 1 298 ? -5.074 24.578 0.558 1 98.44 298 ALA A CA 1
ATOM 2243 C C . ALA A 1 298 ? -5.551 26.031 0.688 1 98.44 298 ALA A C 1
ATOM 2245 O O . ALA A 1 298 ? -6.699 26.281 1.053 1 98.44 298 ALA A O 1
ATOM 2246 N N . LEU A 1 299 ? -4.691 26.938 0.318 1 98.62 299 LEU A N 1
ATOM 2247 C CA . LEU A 1 299 ? -5.012 28.344 0.432 1 98.62 299 LEU A CA 1
ATOM 2248 C C . LEU A 1 299 ? -6.117 28.734 -0.544 1 98.62 299 LEU A C 1
ATOM 2250 O O . LEU A 1 299 ? -6.977 29.562 -0.221 1 98.62 299 LEU A O 1
ATOM 2254 N N . GLN A 1 300 ? -6.105 28.109 -1.692 1 98.25 300 GLN A N 1
ATOM 2255 C CA . GLN A 1 300 ? -7.164 28.359 -2.664 1 98.25 300 GLN A CA 1
ATOM 2256 C C . GLN A 1 300 ? -8.516 27.891 -2.137 1 98.25 300 GLN A C 1
ATOM 2258 O O . GLN A 1 300 ? -9.523 28.578 -2.283 1 98.25 300 GLN A O 1
ATOM 2263 N N . LEU A 1 301 ? -8.516 26.75 -1.559 1 98.19 301 LEU A N 1
ATOM 2264 C CA . LEU A 1 301 ? -9.742 26.203 -0.99 1 98.19 301 LEU A CA 1
ATOM 2265 C C . LEU A 1 301 ? -10.281 27.109 0.115 1 98.19 301 LEU A C 1
ATOM 2267 O O . LEU A 1 301 ? -11.484 27.359 0.188 1 98.19 301 LEU A O 1
ATOM 2271 N N . MET A 1 302 ? -9.391 27.594 0.958 1 98.12 302 MET A N 1
ATOM 2272 C CA . MET A 1 302 ? -9.781 28.453 2.074 1 98.12 302 MET A CA 1
ATOM 2273 C C . MET A 1 302 ? -10.273 29.797 1.573 1 98.12 302 MET A C 1
ATOM 2275 O O . MET A 1 302 ? -11.297 30.312 2.039 1 98.12 302 MET A O 1
ATOM 2279 N N . ALA A 1 303 ? -9.594 30.312 0.592 1 98.25 303 ALA A N 1
ATOM 2280 C CA . ALA A 1 303 ? -9.953 31.625 0.039 1 98.25 303 ALA A CA 1
ATOM 2281 C C . ALA A 1 303 ? -11.32 31.562 -0.639 1 98.25 303 ALA A C 1
ATOM 2283 O O . ALA A 1 303 ? -12.086 32.531 -0.57 1 98.25 303 ALA A O 1
ATOM 2284 N N . SER A 1 304 ? -11.609 30.422 -1.284 1 97.56 304 SER A N 1
ATOM 2285 C CA . SER A 1 304 ? -12.859 30.266 -2.018 1 97.56 304 SER A CA 1
ATOM 2286 C C . SER A 1 304 ? -13.953 29.688 -1.128 1 97.56 304 SER A C 1
ATOM 2288 O O . SER A 1 304 ? -15.062 29.406 -1.597 1 97.56 304 SER A O 1
ATOM 2290 N N . GLN A 1 305 ? -13.68 29.422 0.115 1 96.12 305 GLN A N 1
ATOM 2291 C CA . GLN A 1 305 ? -14.617 28.922 1.114 1 96.12 305 GLN A CA 1
ATOM 2292 C C . GLN A 1 305 ? -15.172 27.562 0.71 1 96.12 305 GLN A C 1
ATOM 2294 O O . GLN A 1 305 ? -16.359 27.281 0.935 1 96.12 305 GLN A O 1
ATOM 2299 N N . LYS A 1 306 ? -14.352 26.812 0.039 1 96.88 306 LYS A N 1
ATOM 2300 C CA . LYS A 1 306 ? -14.734 25.453 -0.332 1 96.88 306 LYS A CA 1
ATOM 2301 C C . LYS A 1 306 ? -14.43 24.469 0.794 1 96.88 306 LYS A C 1
ATOM 2303 O O . LYS A 1 306 ? -14.836 23.312 0.739 1 96.88 306 LYS A O 1
ATOM 2308 N N . ILE A 1 307 ? -13.711 24.984 1.795 1 97.19 307 ILE A N 1
ATOM 2309 C CA . ILE A 1 307 ? -13.477 24.219 3.023 1 97.19 307 ILE A CA 1
ATOM 2310 C C . ILE A 1 307 ? -13.781 25.109 4.234 1 97.19 307 ILE A C 1
ATOM 2312 O O . ILE A 1 307 ? -13.445 26.297 4.246 1 97.19 307 ILE A O 1
ATOM 2316 N N . ASN A 1 308 ? -14.438 24.516 5.145 1 96.25 308 ASN A N 1
ATOM 2317 C CA . ASN A 1 308 ? -14.781 25.203 6.379 1 96.25 308 ASN A CA 1
ATOM 2318 C C . ASN A 1 308 ? -13.812 24.859 7.508 1 96.25 308 ASN A C 1
ATOM 2320 O O . ASN A 1 308 ? -13.992 23.859 8.195 1 96.25 308 ASN A O 1
ATOM 2324 N N . VAL A 1 309 ? -12.914 25.75 7.793 1 97.31 309 VAL A N 1
ATOM 2325 C CA . VAL A 1 309 ? -11.93 25.469 8.836 1 97.31 309 VAL A CA 1
ATOM 2326 C C . VAL A 1 309 ? -12.453 25.953 10.18 1 97.31 309 VAL A C 1
ATOM 2328 O O . VAL A 1 309 ? -11.938 25.562 11.234 1 97.31 309 VAL A O 1
ATOM 2331 N N . ASP A 1 310 ? -13.492 26.734 10.188 1 96.38 310 ASP A N 1
ATOM 2332 C CA . ASP A 1 310 ? -14.078 27.219 11.438 1 96.38 310 ASP A CA 1
ATOM 2333 C C . ASP A 1 310 ? -14.664 26.062 12.25 1 96.38 310 ASP A C 1
ATOM 2335 O O . ASP A 1 310 ? -14.648 26.094 13.484 1 96.38 310 ASP A O 1
ATOM 2339 N N . SER A 1 311 ? -15.109 25.062 11.516 1 92.5 311 SER A N 1
ATOM 2340 C CA . SER A 1 311 ? -15.805 23.938 12.141 1 92.5 311 SER A CA 1
ATOM 2341 C C . SER A 1 311 ? -14.883 23.188 13.102 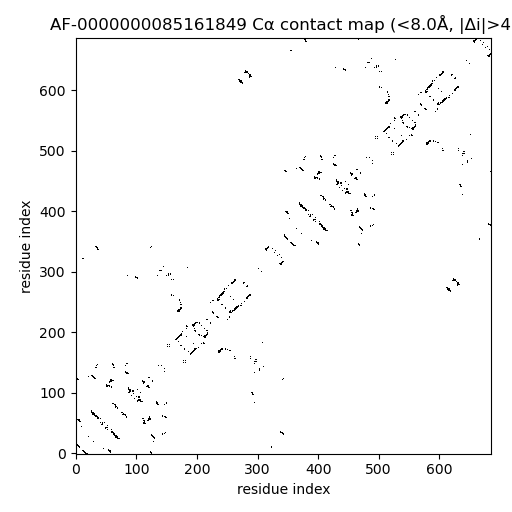1 92.5 311 SER A C 1
ATOM 2343 O O . SER A 1 311 ? -15.352 22.5 14.016 1 92.5 311 SER A O 1
ATOM 2345 N N . ILE A 1 312 ? -13.547 23.391 12.945 1 94.38 312 ILE A N 1
ATOM 2346 C CA . ILE A 1 312 ? -12.648 22.594 13.789 1 94.38 312 ILE A CA 1
ATOM 2347 C C . ILE A 1 312 ? -12.016 23.5 14.844 1 94.38 312 ILE A C 1
ATOM 2349 O O . ILE A 1 312 ? -11.25 23.031 15.695 1 94.38 312 ILE A O 1
ATOM 2353 N N . ILE A 1 313 ? -12.258 24.812 14.844 1 97.25 313 ILE A N 1
ATOM 2354 C CA . ILE A 1 313 ? -11.695 25.719 15.828 1 97.25 313 ILE A CA 1
ATOM 2355 C C . ILE A 1 313 ? -12.508 25.672 17.109 1 97.25 313 ILE A C 1
ATOM 2357 O O . ILE A 1 313 ? -13.688 26.047 17.125 1 97.25 313 ILE A O 1
ATOM 2361 N N . SER A 1 314 ? -11.883 25.25 18.125 1 97 314 SER A N 1
ATOM 2362 C CA . SER A 1 314 ? -12.562 25.156 19.406 1 97 314 SER A CA 1
ATOM 2363 C C . SER A 1 314 ? -12.375 26.438 20.219 1 97 314 SER A C 1
ATOM 2365 O O . SER A 1 314 ? -13.242 26.797 21.016 1 97 314 SER A O 1
ATOM 2367 N N . ALA A 1 315 ? -11.203 27.031 20.078 1 97.94 315 ALA A N 1
ATOM 2368 C CA . ALA A 1 315 ? -10.914 28.234 20.859 1 97.94 315 ALA A CA 1
ATOM 2369 C C . ALA A 1 315 ? -9.844 29.078 20.188 1 97.94 315 ALA A C 1
ATOM 2371 O O . ALA A 1 315 ? -8.977 28.562 19.484 1 97.94 315 ALA A O 1
ATOM 2372 N N . VAL A 1 316 ? -9.977 30.375 20.375 1 98.5 316 VAL A N 1
ATOM 2373 C CA . VAL A 1 316 ? -8.938 31.344 20.078 1 98.5 316 VAL A CA 1
ATOM 2374 C C . VAL A 1 316 ? -8.547 32.094 21.359 1 98.5 316 VAL A C 1
ATOM 2376 O O . VAL A 1 316 ? -9.406 32.562 22.109 1 98.5 316 VAL A O 1
ATOM 2379 N N . ALA A 1 317 ? -7.273 32.031 21.672 1 98.69 317 ALA A N 1
ATOM 2380 C CA . ALA A 1 317 ? -6.789 32.625 22.922 1 98.69 317 ALA A CA 1
ATOM 2381 C C . ALA A 1 317 ? -5.453 33.312 22.719 1 98.69 317 ALA A C 1
ATOM 2383 O O . ALA A 1 317 ? -4.773 33.094 21.719 1 98.69 317 ALA A O 1
ATOM 2384 N N . PRO A 1 318 ? -5.086 34.219 23.688 1 98.62 318 PRO A N 1
ATOM 2385 C CA . PRO A 1 318 ? -3.771 34.844 23.578 1 98.62 318 PRO A CA 1
ATOM 2386 C C . PRO A 1 318 ? -2.623 33.875 23.844 1 98.62 318 PRO A C 1
ATOM 2388 O O . PRO A 1 318 ? -2.775 32.938 24.625 1 98.62 318 PRO A O 1
ATOM 2391 N N . LEU A 1 319 ? -1.532 34.125 23.219 1 98.62 319 LEU A N 1
ATOM 2392 C CA . LEU A 1 319 ? -0.339 33.312 23.375 1 98.62 319 LEU A CA 1
ATOM 2393 C C . LEU A 1 319 ? 0.016 33.156 24.859 1 98.62 319 LEU A C 1
ATOM 2395 O O . LEU A 1 319 ? 0.455 32.094 25.281 1 98.62 319 LEU A O 1
ATOM 2399 N N . LYS A 1 320 ? -0.161 34.188 25.656 1 98.31 320 LYS A N 1
ATOM 2400 C CA . LYS A 1 320 ? 0.212 34.188 27.062 1 98.31 320 LYS A CA 1
ATOM 2401 C C . LYS A 1 320 ? -0.549 33.094 27.828 1 98.31 320 LYS A C 1
ATOM 2403 O O . LYS A 1 320 ? -0.117 32.656 28.906 1 98.31 320 LYS A O 1
ATOM 2408 N N . ASP A 1 321 ? -1.705 32.656 27.266 1 98.38 321 ASP A N 1
ATOM 2409 C CA . ASP A 1 321 ? -2.523 31.625 27.906 1 98.38 321 ASP A CA 1
ATOM 2410 C C . ASP A 1 321 ? -2.193 30.234 27.359 1 98.38 321 ASP A C 1
ATOM 2412 O O . ASP A 1 321 ? -2.912 29.281 27.625 1 98.38 321 ASP A O 1
ATOM 2416 N N . GLY A 1 322 ? -1.141 30.156 26.531 1 98.38 322 GLY A N 1
ATOM 2417 C CA . GLY A 1 322 ? -0.792 28.906 25.859 1 98.38 322 GLY A CA 1
ATOM 2418 C C . GLY A 1 322 ? -0.61 27.75 26.797 1 98.38 322 GLY A C 1
ATOM 2419 O O . GLY A 1 322 ? -1.062 26.625 26.516 1 98.38 322 GLY A O 1
ATOM 2420 N N . ALA A 1 323 ? 0.014 28 27.969 1 98.31 323 ALA A N 1
ATOM 2421 C CA . ALA A 1 323 ? 0.271 26.938 28.922 1 98.31 323 ALA A CA 1
ATOM 2422 C C . ALA A 1 323 ? -1.03 26.281 29.375 1 98.31 323 ALA A C 1
ATOM 2424 O O . ALA A 1 323 ? -1.114 25.047 29.453 1 98.31 323 ALA A O 1
ATOM 2425 N N . LEU A 1 324 ? -1.955 27.078 29.672 1 97.94 324 LEU A N 1
ATOM 2426 C CA . LEU A 1 324 ? -3.258 26.594 30.109 1 97.94 324 LEU A CA 1
ATOM 2427 C C . LEU A 1 324 ? -3.908 25.719 29.031 1 97.94 324 LEU A C 1
ATOM 2429 O O . LEU A 1 324 ? -4.461 24.672 29.344 1 97.94 324 LEU A O 1
ATOM 2433 N N . TRP A 1 325 ? -3.859 26.125 27.844 1 98.25 325 TRP A N 1
ATOM 2434 C CA . TRP A 1 325 ? -4.512 25.406 26.75 1 98.25 325 TRP A CA 1
ATOM 2435 C C . TRP A 1 325 ? -3.791 24.094 26.453 1 98.25 325 TRP A C 1
ATOM 2437 O O . TRP A 1 325 ? -4.426 23.094 26.125 1 98.25 325 TRP A O 1
ATOM 2447 N N . PHE A 1 326 ? -2.457 24.078 26.516 1 98.31 326 PHE A N 1
ATOM 2448 C CA . PHE A 1 326 ? -1.714 22.844 26.359 1 98.31 326 PHE A CA 1
ATOM 2449 C C . PHE A 1 326 ? -2.117 21.828 27.438 1 98.31 326 PHE A C 1
ATOM 2451 O O . PHE A 1 326 ? -2.27 20.641 27.156 1 98.31 326 PHE A O 1
ATOM 2458 N N . GLU A 1 327 ? -2.291 22.344 28.656 1 97.88 327 GLU A N 1
ATOM 2459 C CA . GLU A 1 327 ? -2.715 21.469 29.75 1 97.88 327 GLU A CA 1
ATOM 2460 C C . GLU A 1 327 ? -4.09 20.875 29.484 1 97.88 327 GLU A C 1
ATOM 2462 O O . GLU A 1 327 ? -4.297 19.672 29.688 1 97.88 327 GLU A O 1
ATOM 2467 N N . ARG A 1 328 ? -5.004 21.703 28.984 1 97.69 328 ARG A N 1
ATOM 2468 C CA . ARG A 1 328 ? -6.359 21.25 28.688 1 97.69 328 ARG A CA 1
ATOM 2469 C C . ARG A 1 328 ? -6.355 20.203 27.562 1 97.69 328 ARG A C 1
ATOM 2471 O O . ARG A 1 328 ? -7.043 19.188 27.656 1 97.69 328 ARG A O 1
ATOM 2478 N N . LEU A 1 329 ? -5.59 20.469 26.578 1 96.94 329 LEU A N 1
ATOM 2479 C CA . LEU A 1 329 ? -5.496 19.562 25.438 1 96.94 329 LEU A CA 1
ATOM 2480 C C . LEU A 1 329 ? -4.812 18.266 25.844 1 96.94 329 LEU A C 1
ATOM 2482 O O . LEU A 1 329 ? -5.254 17.172 25.469 1 96.94 329 LEU A O 1
ATOM 2486 N N . TYR A 1 330 ? -3.754 18.391 26.562 1 96.94 330 TYR A N 1
ATOM 2487 C CA . TYR A 1 330 ? -3.01 17.219 27 1 96.94 330 TYR A CA 1
ATOM 2488 C C . TYR A 1 330 ? -3.883 16.312 27.859 1 96.94 330 TYR A C 1
ATOM 2490 O O . TYR A 1 330 ? -3.76 15.078 27.797 1 96.94 330 TYR A O 1
ATOM 2498 N N . ASN A 1 331 ? -4.797 16.953 28.656 1 96.12 331 ASN A N 1
ATOM 2499 C CA . ASN A 1 331 ? -5.707 16.219 29.516 1 96.12 331 ASN A CA 1
ATOM 2500 C C . ASN A 1 331 ? -6.938 15.734 28.75 1 96.12 331 ASN A C 1
ATOM 2502 O O . ASN A 1 331 ? -7.867 15.188 29.344 1 96.12 331 ASN A O 1
ATOM 2506 N N . ARG A 1 332 ? -7.027 15.938 27.594 1 91.56 332 ARG A N 1
ATOM 2507 C CA . ARG A 1 332 ? -8.078 15.445 26.703 1 91.56 332 ARG A CA 1
ATOM 2508 C C . ARG A 1 332 ? -9.438 15.984 27.109 1 91.56 332 ARG A C 1
ATOM 2510 O O . ARG A 1 332 ? -10.414 15.234 27.203 1 91.56 332 ARG A O 1
ATOM 2517 N N . GLU A 1 333 ? -9.32 17.203 27.406 1 92.81 333 GLU A N 1
ATOM 2518 C CA . GLU A 1 333 ? -10.602 17.828 27.703 1 92.81 333 GLU A CA 1
ATOM 2519 C C . GLU A 1 333 ? -11.586 17.656 26.547 1 92.81 333 GLU A C 1
ATOM 2521 O O . GLU A 1 333 ? -11.25 17.906 25.391 1 92.81 333 GLU A O 1
ATOM 2526 N N . PRO A 1 334 ? -12.812 17.188 26.859 1 89.69 334 PRO A N 1
ATOM 2527 C CA . PRO A 1 334 ? -13.773 16.906 25.797 1 89.69 334 PRO A CA 1
ATOM 2528 C C . PRO A 1 334 ? -14.164 18.141 25 1 89.69 334 PRO A C 1
ATOM 2530 O O . PRO A 1 334 ? -14.281 19.234 25.578 1 89.69 334 PRO A O 1
ATOM 2533 N N . GLY A 1 335 ? -14.328 17.906 23.75 1 88.75 335 GLY A N 1
ATOM 2534 C CA . GLY A 1 335 ? -14.891 18.953 22.906 1 88.75 335 GLY A CA 1
ATOM 2535 C C . GLY A 1 335 ? -13.844 19.844 22.266 1 88.75 335 GLY A C 1
ATOM 2536 O O . GLY A 1 335 ? -14.164 20.703 21.438 1 88.75 335 GLY A O 1
ATOM 2537 N N . LEU A 1 336 ? -12.602 19.672 22.672 1 92.88 336 LEU A N 1
ATOM 2538 C CA . LEU A 1 336 ? -11.547 20.484 22.094 1 92.88 336 LEU A CA 1
ATOM 2539 C C . LEU A 1 336 ? -10.945 19.812 20.859 1 92.88 336 LEU A C 1
ATOM 2541 O O . LEU A 1 336 ? -10.586 18.641 20.922 1 92.88 336 LEU A O 1
ATOM 2545 N N . LEU A 1 337 ? -10.93 20.516 19.734 1 93.62 337 LEU A N 1
ATOM 2546 C CA . LEU A 1 337 ? -10.289 20.062 18.516 1 93.62 337 LEU A CA 1
ATOM 2547 C C . LEU A 1 337 ? -9.055 20.906 18.203 1 93.62 337 LEU A C 1
ATOM 2549 O O . LEU A 1 337 ? -7.922 20.438 18.375 1 93.62 337 LEU A O 1
ATOM 2553 N N . LYS A 1 338 ? -9.25 22.125 17.875 1 97.44 338 LYS A N 1
ATOM 2554 C CA . LYS A 1 338 ? -8.156 23.016 17.484 1 97.44 338 LYS A CA 1
ATOM 2555 C C . LYS A 1 338 ? -8.18 24.297 18.312 1 97.44 338 LYS A C 1
ATOM 2557 O O . LYS A 1 338 ? -9.227 24.938 18.438 1 97.44 338 LYS A O 1
ATOM 2562 N N . VAL A 1 339 ? -7.051 24.625 18.906 1 98.5 339 VAL A N 1
ATOM 2563 C CA . VAL A 1 339 ? -6.871 25.891 19.609 1 98.5 339 VAL A CA 1
ATOM 2564 C C . VAL A 1 339 ? -5.875 26.766 18.859 1 98.5 339 VAL A C 1
ATOM 2566 O O . VAL A 1 339 ? -4.789 26.297 18.5 1 98.5 339 VAL A O 1
ATOM 2569 N N . VAL A 1 340 ? -6.27 28 18.578 1 98.81 340 VAL A N 1
ATOM 2570 C CA . VAL A 1 340 ? -5.402 28.969 17.922 1 98.81 340 VAL A CA 1
ATOM 2571 C C . VAL A 1 340 ? -4.945 30.016 18.938 1 98.81 340 VAL A C 1
ATOM 2573 O O . VAL A 1 340 ? -5.758 30.562 19.688 1 98.81 340 VAL A O 1
ATOM 2576 N N . LEU A 1 341 ? -3.66 30.203 19 1 98.81 341 LEU A N 1
ATOM 2577 C CA . LEU A 1 341 ? -3.07 31.219 19.875 1 98.81 341 LEU A CA 1
ATOM 2578 C C . LEU A 1 341 ? -2.754 32.5 19.078 1 98.81 341 LEU A C 1
ATOM 2580 O O . LEU A 1 341 ? -1.961 32.469 18.141 1 98.81 341 LEU A O 1
ATOM 2584 N N . GLU A 1 342 ? -3.316 33.531 19.5 1 98.06 342 GLU A N 1
ATOM 2585 C CA . GLU A 1 342 ? -3.125 34.812 18.812 1 98.06 342 GLU A CA 1
ATOM 2586 C C . GLU A 1 342 ? -2.02 35.625 19.484 1 98.06 342 GLU A C 1
ATOM 2588 O O . GLU A 1 342 ? -1.834 35.562 20.703 1 98.06 342 GLU A O 1
ATOM 2593 N N . LEU A 1 343 ? -1.355 36.375 18.656 1 95.88 343 LEU A N 1
ATOM 2594 C CA . LEU A 1 343 ? -0.292 37.25 19.125 1 95.88 343 LEU A CA 1
ATOM 2595 C C . LEU A 1 343 ? -0.553 38.688 18.688 1 95.88 343 LEU A C 1
ATOM 2597 O O . LEU A 1 343 ? -1.216 38.906 17.672 1 95.88 343 LEU A O 1
ATOM 2601 N N . MET B 1 1 ? -10.852 -43.156 -15.062 1 97.56 1 MET B N 1
ATOM 2602 C CA . MET B 1 1 ? -9.547 -42.594 -15.336 1 97.56 1 MET B CA 1
ATOM 2603 C C . MET B 1 1 ? -8.648 -42.656 -14.102 1 97.56 1 MET B C 1
ATOM 2605 O O . MET B 1 1 ? -9.141 -42.781 -12.977 1 97.56 1 MET B O 1
ATOM 2609 N N . LYS B 1 2 ? -7.387 -42.656 -14.367 1 98.38 2 LYS B N 1
ATOM 2610 C CA . LYS B 1 2 ? -6.449 -42.625 -13.242 1 98.38 2 LYS B CA 1
ATOM 2611 C C . LYS B 1 2 ? -6.328 -41.219 -12.68 1 98.38 2 LYS B C 1
ATOM 2613 O O . LYS B 1 2 ? -6.336 -40.219 -13.43 1 98.38 2 LYS B O 1
ATOM 2618 N N . ALA B 1 3 ? -6.207 -41.094 -11.367 1 98.69 3 ALA B N 1
ATOM 2619 C CA . ALA B 1 3 ? -6.023 -39.812 -10.688 1 98.69 3 ALA B CA 1
ATOM 2620 C C . ALA B 1 3 ? -5.238 -40 -9.391 1 98.69 3 ALA B C 1
ATOM 2622 O O . ALA B 1 3 ? -5.195 -41.094 -8.828 1 98.69 3 ALA B O 1
ATOM 2623 N N . LEU B 1 4 ? -4.492 -39.031 -9.031 1 98.75 4 LEU B N 1
ATOM 2624 C CA . LEU B 1 4 ? -3.934 -38.906 -7.684 1 98.75 4 LEU B CA 1
ATOM 2625 C C . LEU B 1 4 ? -4.922 -38.219 -6.742 1 98.75 4 LEU B C 1
ATOM 2627 O O . LEU B 1 4 ? -5.082 -37 -6.785 1 98.75 4 LEU B O 1
ATOM 2631 N N . LEU B 1 5 ? -5.566 -39.031 -5.91 1 98.5 5 LEU B N 1
ATOM 2632 C CA . LEU B 1 5 ? -6.641 -38.562 -5.039 1 98.5 5 LEU B CA 1
ATOM 2633 C C . LEU B 1 5 ? -6.133 -38.344 -3.619 1 98.5 5 LEU B C 1
ATOM 2635 O O . LEU B 1 5 ? -5.539 -39.219 -3.018 1 98.5 5 LEU B O 1
ATOM 2639 N N . LEU B 1 6 ? -6.215 -37.062 -3.141 1 98.62 6 LEU B N 1
ATOM 2640 C CA . LEU B 1 6 ? -6.133 -36.875 -1.694 1 98.62 6 LEU B CA 1
ATOM 2641 C C . LEU B 1 6 ? -7.383 -37.406 -1.009 1 98.62 6 LEU B C 1
ATOM 2643 O O . LEU B 1 6 ? -8.414 -36.75 -0.967 1 98.62 6 LEU B O 1
ATOM 2647 N N . ASP B 1 7 ? -7.34 -38.531 -0.553 1 97.69 7 ASP B N 1
ATOM 2648 C CA . ASP B 1 7 ? -8.547 -39.219 -0.088 1 97.69 7 ASP B CA 1
ATOM 2649 C C . ASP B 1 7 ? -8.773 -38.969 1.402 1 97.69 7 ASP B C 1
ATOM 2651 O O . ASP B 1 7 ? -9.898 -39.062 1.891 1 97.69 7 ASP B O 1
ATOM 2655 N N . ASN B 1 8 ? -7.664 -38.688 2.115 1 97.31 8 ASN B N 1
ATOM 2656 C CA . ASN B 1 8 ? -7.656 -38.25 3.502 1 97.31 8 ASN B CA 1
ATOM 2657 C C . ASN B 1 8 ? -6.488 -37.281 3.777 1 97.31 8 ASN B C 1
ATOM 2659 O O . ASN B 1 8 ? -5.578 -37.156 2.955 1 97.31 8 ASN B O 1
ATOM 2663 N N . VAL B 1 9 ? -6.562 -36.656 4.918 1 96.69 9 VAL B N 1
ATOM 2664 C CA . VAL B 1 9 ? -5.496 -35.75 5.297 1 96.69 9 VAL B CA 1
ATOM 2665 C C . VAL B 1 9 ? -4.141 -36.438 5.148 1 96.69 9 VAL B C 1
ATOM 2667 O O . VAL B 1 9 ? -3.932 -37.531 5.691 1 96.69 9 VAL B O 1
ATOM 2670 N N . LYS B 1 10 ? -3.252 -35.969 4.301 1 95.75 10 LYS B N 1
ATOM 2671 C CA . LYS B 1 10 ? -1.877 -36.375 4.062 1 95.75 10 LYS B CA 1
ATOM 2672 C C . LYS B 1 10 ? -1.833 -37.781 3.447 1 95.75 10 LYS B C 1
ATOM 2674 O O . LYS B 1 10 ? -0.793 -38.438 3.471 1 95.75 10 LYS B O 1
ATOM 2679 N N . HIS B 1 11 ? -2.963 -38.125 2.951 1 97.75 11 HIS B N 1
ATOM 2680 C CA . HIS B 1 11 ? -3.006 -39.469 2.361 1 97.75 11 HIS B CA 1
ATOM 2681 C C . HIS B 1 11 ? -3.49 -39.406 0.917 1 97.75 11 HIS B C 1
ATOM 2683 O O . HIS B 1 11 ? -4.594 -38.938 0.644 1 97.75 11 HIS B O 1
ATOM 2689 N N . PHE B 1 12 ? -2.654 -40 0.078 1 98.31 12 PHE B N 1
ATOM 2690 C CA . PHE B 1 12 ? -2.959 -40.031 -1.348 1 98.31 12 PHE B CA 1
ATOM 2691 C C . PHE B 1 12 ? -3.178 -41.438 -1.832 1 98.31 12 PHE B C 1
ATOM 2693 O O . PHE B 1 12 ? -2.514 -42.375 -1.364 1 98.31 12 PHE B O 1
ATOM 2700 N N . SER B 1 13 ? -4.051 -41.562 -2.748 1 98.06 13 SER B N 1
ATOM 2701 C CA . SER B 1 13 ? -4.238 -42.812 -3.488 1 98.06 13 SER B CA 1
ATOM 2702 C C . SER B 1 13 ? -4.18 -42.594 -4.992 1 98.06 13 SER B C 1
ATOM 2704 O O . SER B 1 13 ? -4.77 -41.625 -5.5 1 98.06 13 SER B O 1
ATOM 2706 N N . TYR B 1 14 ? -3.408 -43.312 -5.633 1 98.38 14 TYR B N 1
ATOM 2707 C CA . TYR B 1 14 ? -3.479 -43.406 -7.09 1 98.38 14 TYR B CA 1
ATOM 2708 C C . TYR B 1 14 ? -4.512 -44.438 -7.531 1 98.38 14 TYR B C 1
ATOM 2710 O O . TYR B 1 14 ? -4.266 -45.656 -7.453 1 98.38 14 TYR B O 1
ATOM 2718 N N . THR B 1 15 ? -5.602 -43.969 -8.023 1 98.31 15 THR B N 1
ATOM 2719 C CA . THR B 1 15 ? -6.75 -44.844 -8.141 1 98.31 15 THR B CA 1
ATOM 2720 C C . THR B 1 15 ? -7.586 -44.5 -9.367 1 98.31 15 THR B C 1
ATOM 2722 O O . THR B 1 15 ? -7.309 -43.5 -10.047 1 98.31 15 THR B O 1
ATOM 2725 N N . ASP B 1 16 ? -8.5 -45.406 -9.68 1 98.38 16 ASP B N 1
ATOM 2726 C CA . ASP B 1 16 ? -9.461 -45.125 -10.75 1 98.38 16 ASP B CA 1
ATOM 2727 C C . ASP B 1 16 ? -10.641 -44.312 -10.234 1 98.38 16 ASP B C 1
ATOM 2729 O O . ASP B 1 16 ? -11.211 -44.625 -9.195 1 98.38 16 ASP B O 1
ATOM 2733 N N . VAL B 1 17 ? -10.922 -43.25 -10.922 1 97.94 17 VAL B N 1
ATOM 2734 C CA . VAL B 1 17 ? -12.094 -42.438 -10.648 1 97.94 17 VAL B CA 1
ATOM 2735 C C . VAL B 1 17 ? -12.898 -42.219 -11.93 1 97.94 17 VAL B C 1
ATOM 2737 O O . VAL B 1 17 ? -12.398 -42.469 -13.031 1 97.94 17 VAL B O 1
ATOM 2740 N N . PRO B 1 18 ? -14.156 -41.844 -11.805 1 97.19 18 PRO B N 1
ATOM 2741 C CA . PRO B 1 18 ? -14.93 -41.594 -13.016 1 97.19 18 PRO B CA 1
ATOM 2742 C C . PRO B 1 18 ? -14.32 -40.469 -13.875 1 97.19 18 PRO B C 1
ATOM 2744 O O . PRO B 1 18 ? -13.82 -39.469 -13.344 1 97.19 18 PRO B O 1
ATOM 2747 N N . GLU B 1 19 ? -14.273 -40.719 -15.141 1 97.31 19 GLU B N 1
ATOM 2748 C CA . GLU B 1 19 ? -13.859 -39.688 -16.062 1 97.31 19 GLU B CA 1
ATOM 2749 C C . GLU B 1 19 ? -14.828 -38.5 -16.031 1 97.31 19 GLU B C 1
ATOM 2751 O O . GLU B 1 19 ? -16.047 -38.688 -16 1 97.31 19 GLU B O 1
ATOM 2756 N N . PRO B 1 20 ? -14.312 -37.312 -15.93 1 97.25 20 PRO B N 1
ATOM 2757 C CA . PRO B 1 20 ? -15.227 -36.188 -15.922 1 97.25 20 PRO B CA 1
ATOM 2758 C C . PRO B 1 20 ? -15.93 -35.969 -17.266 1 97.25 20 PRO B C 1
ATOM 2760 O O . PRO B 1 20 ? -15.336 -36.219 -18.312 1 97.25 20 PRO B O 1
ATOM 2763 N N . SER B 1 21 ? -17.125 -35.5 -17.219 1 96.19 21 SER B N 1
ATOM 2764 C CA . SER B 1 21 ? -17.922 -35.25 -18.422 1 96.19 21 SER B CA 1
ATOM 2765 C C . SER B 1 21 ? -18.188 -33.75 -18.594 1 96.19 21 SER B C 1
ATOM 2767 O O . SER B 1 21 ? -18.219 -33 -17.625 1 96.19 21 SER B O 1
ATOM 2769 N N . ILE B 1 22 ? -18.328 -33.406 -19.797 1 97.69 22 ILE B N 1
ATOM 2770 C CA . ILE B 1 22 ? -18.719 -32.031 -20.109 1 97.69 22 ILE B CA 1
ATOM 2771 C C . ILE B 1 22 ? -20.203 -31.828 -19.812 1 97.69 22 ILE B C 1
ATOM 2773 O O . ILE B 1 22 ? -21.062 -32.438 -20.469 1 97.69 22 ILE B O 1
ATOM 2777 N N . THR B 1 23 ? -20.484 -31.016 -18.844 1 96.25 23 THR B N 1
ATOM 2778 C CA . THR B 1 23 ? -21.875 -30.797 -18.484 1 96.25 23 THR B CA 1
ATOM 2779 C C . THR B 1 23 ? -22.328 -29.391 -18.891 1 96.25 23 THR B C 1
ATOM 2781 O O . THR B 1 23 ? -23.516 -29.109 -18.969 1 96.25 23 THR B O 1
ATOM 2784 N N . GLU B 1 24 ? -21.422 -28.5 -19.078 1 97.06 24 GLU B N 1
ATOM 2785 C CA . GLU B 1 24 ? -21.703 -27.141 -19.516 1 97.06 24 GLU B CA 1
ATOM 2786 C C . GLU B 1 24 ? -21.297 -26.938 -20.969 1 97.06 24 GLU B C 1
ATOM 2788 O O . GLU B 1 24 ? -20.266 -27.453 -21.406 1 97.06 24 GLU B O 1
ATOM 2793 N N . PRO B 1 25 ? -22.047 -26.125 -21.703 1 98.06 25 PRO B N 1
ATOM 2794 C CA . PRO B 1 25 ? -21.828 -26.031 -23.141 1 98.06 25 PRO B CA 1
ATOM 2795 C C . PRO B 1 25 ? -20.516 -25.344 -23.484 1 98.06 25 PRO B C 1
ATOM 2797 O O . PRO B 1 25 ? -19.984 -25.516 -24.594 1 98.06 25 PRO B O 1
ATOM 2800 N N . ASP B 1 26 ? -19.969 -24.562 -22.594 1 98.12 26 ASP B N 1
ATOM 2801 C CA . ASP B 1 26 ? -18.75 -23.812 -22.906 1 98.12 26 ASP B CA 1
ATOM 2802 C C . ASP B 1 26 ? -17.531 -24.453 -22.234 1 98.12 26 ASP B C 1
ATOM 2804 O O . ASP B 1 26 ? -16.5 -23.797 -22.062 1 98.12 26 ASP B O 1
ATOM 2808 N N . HIS B 1 27 ? -17.578 -25.703 -21.906 1 98.56 27 HIS B N 1
ATOM 2809 C CA . HIS B 1 27 ? -16.484 -26.406 -21.25 1 98.56 27 HIS B CA 1
ATOM 2810 C C . HIS B 1 27 ? -15.734 -27.297 -22.234 1 98.56 27 HIS B C 1
ATOM 2812 O O . HIS B 1 27 ? -16.25 -27.625 -23.297 1 98.56 27 HIS B O 1
ATOM 2818 N N . VAL B 1 28 ? -14.539 -27.656 -21.844 1 98.75 28 VAL B N 1
ATOM 2819 C CA . VAL B 1 28 ? -13.695 -28.562 -22.625 1 98.75 28 VAL B CA 1
ATOM 2820 C C . VAL B 1 28 ? -13.141 -29.656 -21.719 1 98.75 28 VAL B C 1
ATOM 2822 O O . VAL B 1 28 ? -12.977 -29.469 -20.516 1 98.75 28 VAL B O 1
ATOM 2825 N N . LEU B 1 29 ? -12.922 -30.781 -22.312 1 98.81 29 LEU B N 1
ATOM 2826 C CA . LEU B 1 29 ? -12.211 -31.875 -21.672 1 98.81 29 LEU B CA 1
ATOM 2827 C C . LEU B 1 29 ? -10.758 -31.922 -22.125 1 98.81 29 LEU B C 1
ATOM 2829 O O . LEU B 1 29 ? -10.477 -32 -23.328 1 98.81 29 LEU B O 1
ATOM 2833 N N . ILE B 1 30 ? -9.898 -31.812 -21.203 1 98.88 30 ILE B N 1
ATOM 2834 C CA . ILE B 1 30 ? -8.469 -31.797 -21.5 1 98.88 30 ILE B CA 1
ATOM 2835 C C . ILE B 1 30 ? -7.832 -33.125 -21.062 1 98.88 30 ILE B C 1
ATOM 2837 O O . ILE B 1 30 ? -8.055 -33.562 -19.938 1 98.88 30 ILE B O 1
ATOM 2841 N N . GLN B 1 31 ? -7.113 -33.75 -21.922 1 98.94 31 GLN B N 1
ATOM 2842 C CA . GLN B 1 31 ? -6.184 -34.781 -21.516 1 98.94 31 GLN B CA 1
ATOM 2843 C C . GLN B 1 31 ? -4.895 -34.188 -20.953 1 98.94 31 GLN B C 1
ATOM 2845 O O . GLN B 1 31 ? -4.094 -33.625 -21.688 1 98.94 31 GLN B O 1
ATOM 2850 N N . ILE B 1 32 ? -4.691 -34.375 -19.703 1 98.94 32 ILE B N 1
ATOM 2851 C CA . ILE B 1 32 ? -3.559 -33.75 -19.016 1 98.94 32 ILE B CA 1
ATOM 2852 C C . ILE B 1 32 ? -2.268 -34.469 -19.406 1 98.94 32 ILE B C 1
ATOM 2854 O O . ILE B 1 32 ? -2.215 -35.688 -19.391 1 98.94 32 ILE B O 1
ATOM 2858 N N . LYS B 1 33 ? -1.285 -33.688 -19.734 1 98.94 33 LYS B N 1
ATOM 2859 C CA . LYS B 1 33 ? 0.014 -34.281 -20.078 1 98.94 33 LYS B CA 1
ATOM 2860 C C . LYS B 1 33 ? 1.031 -34.031 -18.969 1 98.94 33 LYS B C 1
ATOM 2862 O O . LYS B 1 33 ? 1.887 -34.875 -18.703 1 98.94 33 LYS B O 1
ATOM 2867 N N . ALA B 1 34 ? 0.969 -32.906 -18.344 1 98.88 34 ALA B N 1
ATOM 2868 C CA . ALA B 1 34 ? 1.849 -32.531 -17.234 1 98.88 34 ALA B CA 1
ATOM 2869 C C . ALA B 1 34 ? 1.125 -31.625 -16.234 1 98.88 34 ALA B C 1
ATOM 2871 O O . ALA B 1 34 ? 0.347 -30.75 -16.609 1 98.88 34 ALA B O 1
ATOM 2872 N N . ALA B 1 35 ? 1.35 -31.828 -14.953 1 98.81 35 ALA B N 1
ATOM 2873 C CA . ALA B 1 35 ? 0.843 -31.016 -13.852 1 98.81 35 ALA B CA 1
ATOM 2874 C C . ALA B 1 35 ? 1.914 -30.812 -12.789 1 98.81 35 ALA B C 1
ATOM 2876 O O . ALA B 1 35 ? 2.598 -31.75 -12.391 1 98.81 35 ALA B O 1
ATOM 2877 N N . SER B 1 36 ? 2.08 -29.609 -12.344 1 98.44 36 SER B N 1
ATOM 2878 C CA . SER B 1 36 ? 3.139 -29.359 -11.367 1 98.44 36 SER B CA 1
ATOM 2879 C C . SER B 1 36 ? 2.566 -29.156 -9.969 1 98.44 36 SER B C 1
ATOM 2881 O O . SER B 1 36 ? 1.411 -28.766 -9.812 1 98.44 36 SER B O 1
ATOM 2883 N N . ILE B 1 37 ? 3.346 -29.484 -8.977 1 98.31 37 ILE B N 1
ATOM 2884 C CA . ILE B 1 37 ? 2.943 -29.344 -7.578 1 98.31 37 ILE B CA 1
ATOM 2885 C C . ILE B 1 37 ? 3.27 -27.938 -7.082 1 98.31 37 ILE B C 1
ATOM 2887 O O . ILE B 1 37 ? 4.418 -27.5 -7.168 1 98.31 37 ILE B O 1
ATOM 2891 N N . CYS B 1 38 ? 2.307 -27.234 -6.652 1 96.12 38 CYS B N 1
ATOM 2892 C CA . CYS B 1 38 ? 2.482 -25.891 -6.094 1 96.12 38 CYS B CA 1
ATOM 2893 C C . CYS B 1 38 ? 2.678 -25.953 -4.582 1 96.12 38 CYS B C 1
ATOM 2895 O O . CYS B 1 38 ? 2.219 -26.891 -3.932 1 96.12 38 CYS B O 1
ATOM 2897 N N . GLY B 1 39 ? 3.377 -24.953 -4.035 1 93.5 39 GLY B N 1
ATOM 2898 C CA . GLY B 1 39 ? 3.502 -24.875 -2.59 1 93.5 39 GLY B CA 1
ATOM 2899 C C . GLY B 1 39 ? 2.166 -24.891 -1.873 1 93.5 39 GLY B C 1
ATOM 2900 O O . GLY B 1 39 ? 2.045 -25.469 -0.788 1 93.5 39 GLY B O 1
ATOM 2901 N N . SER B 1 40 ? 1.18 -24.281 -2.434 1 93.12 40 SER B N 1
ATOM 2902 C CA . SER B 1 40 ? -0.144 -24.25 -1.818 1 93.12 40 SER B CA 1
ATOM 2903 C C . SER B 1 40 ? -0.758 -25.641 -1.766 1 93.12 40 SER B C 1
ATOM 2905 O O . SER B 1 40 ? -1.545 -25.953 -0.867 1 93.12 40 SER B O 1
ATOM 2907 N N . ASP B 1 41 ? -0.451 -26.5 -2.729 1 96.31 41 ASP B N 1
ATOM 2908 C CA . ASP B 1 41 ? -0.875 -27.906 -2.654 1 96.31 41 ASP B CA 1
ATOM 2909 C C . ASP B 1 41 ? -0.27 -28.594 -1.435 1 96.31 41 ASP B C 1
ATOM 2911 O O . ASP B 1 41 ? -0.982 -29.25 -0.667 1 96.31 41 ASP B O 1
ATOM 2915 N N . VAL B 1 42 ? 0.98 -28.391 -1.317 1 96.38 42 VAL B N 1
ATOM 2916 C CA . VAL B 1 42 ? 1.738 -29.047 -0.261 1 96.38 42 VAL B CA 1
ATOM 2917 C C . VAL B 1 42 ? 1.235 -28.594 1.104 1 96.38 42 VAL B C 1
ATOM 2919 O O . VAL B 1 42 ? 0.956 -29.406 1.98 1 96.38 42 VAL B O 1
ATOM 2922 N N . HIS B 1 43 ? 1.055 -27.266 1.232 1 92.81 43 HIS B N 1
ATOM 2923 C CA . HIS B 1 43 ? 0.6 -26.703 2.496 1 92.81 43 HIS B CA 1
ATOM 2924 C C . HIS B 1 43 ? -0.82 -27.141 2.822 1 92.81 43 HIS B C 1
ATOM 2926 O O . HIS B 1 43 ? -1.198 -27.219 3.994 1 92.81 43 HIS B O 1
ATOM 2932 N N . GLY B 1 44 ? -1.574 -27.531 1.886 1 94.31 44 GLY B N 1
ATOM 2933 C CA . GLY B 1 44 ? -2.988 -27.812 2.068 1 94.31 44 GLY B CA 1
ATOM 2934 C C . GLY B 1 44 ? -3.262 -29.25 2.463 1 94.31 44 GLY B C 1
ATOM 2935 O O . GLY B 1 44 ? -4.336 -29.562 2.977 1 94.31 44 GLY B O 1
ATOM 2936 N N . ILE B 1 45 ? -2.32 -30.125 2.361 1 96.94 45 ILE B N 1
ATOM 2937 C CA . ILE B 1 45 ? -2.621 -31.547 2.459 1 96.94 45 ILE B CA 1
ATOM 2938 C C . ILE B 1 45 ? -2.861 -31.922 3.92 1 96.94 45 ILE B C 1
ATOM 2940 O O . ILE B 1 45 ? -3.404 -33 4.211 1 96.94 45 ILE B O 1
ATOM 2944 N N . ASP B 1 46 ? -2.447 -31.078 4.82 1 95.94 46 ASP B N 1
ATOM 2945 C CA . ASP B 1 46 ? -2.633 -31.422 6.227 1 95.94 46 ASP B CA 1
ATOM 2946 C C . ASP B 1 46 ? -3.939 -30.844 6.762 1 95.94 46 ASP B C 1
ATOM 2948 O O . ASP B 1 46 ? -4.23 -30.953 7.957 1 95.94 46 ASP B O 1
ATOM 2952 N N . GLY B 1 47 ? -4.66 -30.172 5.957 1 93.44 47 GLY B N 1
ATOM 2953 C CA . GLY B 1 47 ? -5.98 -29.672 6.309 1 93.44 47 GLY B CA 1
ATOM 2954 C C . GLY B 1 47 ? -5.953 -28.328 6.996 1 93.44 47 GLY B C 1
ATOM 2955 O O . GLY B 1 47 ? -7 -27.719 7.223 1 93.44 47 GLY B O 1
ATOM 2956 N N . SER B 1 48 ? -4.805 -27.812 7.246 1 90.75 48 SER B N 1
ATOM 2957 C CA . SER B 1 48 ? -4.672 -26.625 8.078 1 90.75 48 SER B CA 1
ATOM 2958 C C . SER B 1 48 ? -5.215 -25.391 7.367 1 90.75 48 SER B C 1
ATOM 2960 O O . SER B 1 48 ? -5.688 -24.453 8.008 1 90.75 48 SER B O 1
ATOM 2962 N N . THR B 1 49 ? -5.211 -25.375 6.062 1 90.62 49 THR B N 1
ATOM 2963 C CA . THR B 1 49 ? -5.629 -24.203 5.312 1 90.62 49 THR B CA 1
ATOM 2964 C C . THR B 1 49 ? -7.141 -24.203 5.102 1 90.62 49 THR B C 1
ATOM 2966 O O . THR B 1 49 ? -7.727 -23.172 4.754 1 90.62 49 THR B O 1
ATOM 2969 N N . GLY B 1 50 ? -7.742 -25.375 5.246 1 93.38 50 GLY B N 1
ATOM 2970 C CA . GLY B 1 50 ? -9.164 -25.516 4.984 1 93.38 50 GLY B CA 1
ATOM 2971 C C . GLY B 1 50 ? -9.508 -25.453 3.506 1 93.38 50 GLY B C 1
ATOM 2972 O O . GLY B 1 50 ? -10.68 -25.422 3.135 1 93.38 50 GLY B O 1
ATOM 2973 N N . ARG B 1 51 ? -8.508 -25.5 2.629 1 95.19 51 ARG B N 1
ATOM 2974 C CA . ARG B 1 51 ? -8.727 -25.297 1.199 1 95.19 51 ARG B CA 1
ATOM 2975 C C . ARG B 1 51 ? -8.555 -26.609 0.439 1 95.19 51 ARG B C 1
ATOM 2977 O O . ARG B 1 51 ? -8.648 -26.641 -0.791 1 95.19 51 ARG B O 1
ATOM 2984 N N . ARG B 1 52 ? -8.227 -27.688 1.144 1 97.69 52 ARG B N 1
ATOM 2985 C CA . ARG B 1 52 ? -8.094 -29.031 0.566 1 97.69 52 ARG B CA 1
ATOM 2986 C C . ARG B 1 52 ? -8.844 -30.062 1.401 1 97.69 52 ARG B C 1
ATOM 2988 O O . ARG B 1 52 ? -8.234 -30.953 1.985 1 97.69 52 ARG B O 1
ATOM 2995 N N . ILE B 1 53 ? -10.117 -30.016 1.349 1 98.06 53 ILE B N 1
ATOM 2996 C CA . ILE B 1 53 ? -10.969 -30.938 2.082 1 98.06 53 ILE B CA 1
ATOM 2997 C C . ILE B 1 53 ? -11.125 -32.25 1.287 1 98.06 53 ILE B C 1
ATOM 2999 O O . ILE B 1 53 ? -11.711 -32.25 0.203 1 98.06 53 ILE B O 1
ATOM 3003 N N . PRO B 1 54 ? -10.609 -33.312 1.773 1 97.94 54 PRO B N 1
ATOM 3004 C CA . PRO B 1 54 ? -10.711 -34.562 1.047 1 97.94 54 PRO B CA 1
ATOM 3005 C C . PRO B 1 54 ? -12.133 -35.125 1.02 1 97.94 54 PRO B C 1
ATOM 3007 O O . PRO B 1 54 ? -12.938 -34.812 1.903 1 97.94 54 PRO B O 1
ATOM 3010 N N . PRO B 1 55 ? -12.414 -36.031 0.03 1 98 55 PRO B N 1
ATOM 3011 C CA . PRO B 1 55 ? -11.539 -36.406 -1.078 1 98 55 PRO B CA 1
ATOM 3012 C C . PRO B 1 55 ? -11.469 -35.344 -2.172 1 98 55 PRO B C 1
ATOM 3014 O O . PRO B 1 55 ? -12.484 -34.688 -2.479 1 98 55 PRO B O 1
ATOM 3017 N N . ILE B 1 56 ? -10.383 -35.094 -2.73 1 98.38 56 ILE B N 1
ATOM 3018 C CA . ILE B 1 56 ? -10.242 -34.094 -3.791 1 98.38 56 ILE B CA 1
ATOM 3019 C C . ILE B 1 56 ? -9.07 -34.5 -4.699 1 98.38 56 ILE B C 1
ATOM 3021 O O . ILE B 1 56 ? -8.047 -35 -4.23 1 98.38 56 ILE B O 1
ATOM 3025 N N . ILE B 1 57 ? -9.266 -34.344 -6 1 98.69 57 ILE B N 1
ATOM 3026 C CA . ILE B 1 57 ? -8.141 -34.312 -6.934 1 98.69 57 ILE B CA 1
ATOM 3027 C C . ILE B 1 57 ? -7.57 -32.906 -6.992 1 98.69 57 ILE B C 1
ATOM 3029 O O . ILE B 1 57 ? -8.227 -31.984 -7.48 1 98.69 57 ILE B O 1
ATOM 3033 N N . MET B 1 58 ? -6.359 -32.719 -6.508 1 98.5 58 MET B N 1
ATOM 3034 C CA . MET B 1 58 ? -5.73 -31.391 -6.469 1 98.5 58 MET B CA 1
ATOM 3035 C C . MET B 1 58 ? -5.035 -31.078 -7.793 1 98.5 58 MET B C 1
ATOM 3037 O O . MET B 1 58 ? -5.336 -31.703 -8.812 1 98.5 58 MET B O 1
ATOM 3041 N N . GLY B 1 59 ? -4.289 -30 -7.773 1 98.38 59 GLY B N 1
ATOM 3042 C CA . GLY B 1 59 ? -3.508 -29.609 -8.938 1 98.38 59 GLY B CA 1
ATOM 3043 C C . GLY B 1 59 ? -4.152 -28.484 -9.734 1 98.38 59 GLY B C 1
ATOM 3044 O O . GLY B 1 59 ? -5.262 -28.641 -10.25 1 98.38 59 GLY B O 1
ATOM 3045 N N . HIS B 1 60 ? -3.465 -27.375 -9.836 1 98.5 60 HIS B N 1
ATOM 3046 C CA . HIS B 1 60 ? -4.031 -26.234 -10.555 1 98.5 60 HIS B CA 1
ATOM 3047 C C . HIS B 1 60 ? -3.045 -25.688 -11.578 1 98.5 60 HIS B C 1
ATOM 3049 O O . HIS B 1 60 ? -3.33 -24.703 -12.25 1 98.5 60 HIS B O 1
ATOM 3055 N N . GLU B 1 61 ? -1.919 -26.297 -11.742 1 98.62 61 GLU B N 1
ATOM 3056 C CA . GLU B 1 61 ? -0.884 -25.969 -12.719 1 98.62 61 GLU B CA 1
ATOM 3057 C C . GLU B 1 61 ? -0.704 -27.109 -13.727 1 98.62 61 GLU B C 1
ATOM 3059 O O . GLU B 1 61 ? -0.147 -28.156 -13.391 1 98.62 61 GLU B O 1
ATOM 3064 N N . ALA B 1 62 ? -1.148 -26.859 -15 1 98.81 62 ALA B N 1
ATOM 3065 C CA . ALA B 1 62 ? -1.084 -28.016 -15.898 1 98.81 62 ALA B CA 1
ATOM 3066 C C . ALA B 1 62 ? -1.173 -27.578 -17.359 1 98.81 62 ALA B C 1
ATOM 3068 O O . ALA B 1 62 ? -1.428 -26.406 -17.641 1 98.81 62 ALA B O 1
ATOM 3069 N N . SER B 1 63 ? -0.845 -28.484 -18.219 1 98.88 63 SER B N 1
ATOM 3070 C CA . SER B 1 63 ? -1.006 -28.375 -19.656 1 98.88 63 SER B CA 1
ATOM 3071 C C . SER B 1 63 ? -1.417 -29.703 -20.281 1 98.88 63 SER B C 1
ATOM 3073 O O . SER B 1 63 ? -1.267 -30.766 -19.641 1 98.88 63 SER B O 1
ATOM 3075 N N . GLY B 1 64 ? -2.006 -29.625 -21.406 1 98.88 64 GLY B N 1
ATOM 3076 C CA . GLY B 1 64 ? -2.471 -30.844 -22.062 1 98.88 64 GLY B CA 1
ATOM 3077 C C . GLY B 1 64 ? -3.076 -30.594 -23.438 1 98.88 64 GLY B C 1
ATOM 3078 O O . GLY B 1 64 ? -2.738 -29.609 -24.094 1 98.88 64 GLY B O 1
ATOM 3079 N N . ILE B 1 65 ? -3.855 -31.594 -23.828 1 98.88 65 ILE B N 1
ATOM 3080 C CA . ILE B 1 65 ? -4.48 -31.562 -25.156 1 98.88 65 ILE B CA 1
ATOM 3081 C C . ILE B 1 65 ? -6 -31.641 -25 1 98.88 65 ILE B C 1
ATOM 3083 O O . ILE B 1 65 ? -6.512 -32.469 -24.234 1 98.88 65 ILE B O 1
ATOM 3087 N N . ILE B 1 66 ? -6.664 -30.797 -25.734 1 98.88 66 ILE B N 1
ATOM 3088 C CA . ILE B 1 66 ? -8.117 -30.875 -25.703 1 98.88 66 ILE B CA 1
ATOM 3089 C C . ILE B 1 66 ? -8.586 -32.188 -26.344 1 98.88 66 ILE B C 1
ATOM 3091 O O . ILE B 1 66 ? -8.211 -32.469 -27.484 1 98.88 66 ILE B O 1
ATOM 3095 N N . LYS B 1 67 ? -9.352 -32.906 -25.641 1 98.75 67 LYS B N 1
ATOM 3096 C CA . LYS B 1 67 ? -9.898 -34.156 -26.141 1 98.75 67 LYS B CA 1
ATOM 3097 C C . LYS B 1 67 ? -11.297 -33.969 -26.703 1 98.75 67 LYS B C 1
ATOM 3099 O O . LYS B 1 67 ? -11.648 -34.562 -27.719 1 98.75 67 LYS B O 1
ATOM 3104 N N . ALA B 1 68 ? -12.117 -33.156 -26.047 1 98.75 68 ALA B N 1
ATOM 3105 C CA . ALA B 1 68 ? -13.492 -32.875 -26.453 1 98.75 68 ALA B CA 1
ATOM 3106 C C . ALA B 1 68 ? -13.93 -31.484 -26.031 1 98.75 68 ALA B C 1
ATOM 3108 O O . ALA B 1 68 ? -13.336 -30.891 -25.125 1 98.75 68 ALA B O 1
ATOM 3109 N N . THR B 1 69 ? -14.93 -30.969 -26.781 1 98.56 69 THR B N 1
ATOM 3110 C CA . THR B 1 69 ? -15.453 -29.641 -26.484 1 98.56 69 THR B CA 1
ATOM 3111 C C . THR B 1 69 ? -16.984 -29.672 -26.391 1 98.56 69 THR B C 1
ATOM 3113 O O . THR B 1 69 ? -17.625 -30.484 -27.031 1 98.56 69 THR B O 1
ATOM 3116 N N . GLY B 1 70 ? -17.484 -28.781 -25.531 1 98.44 70 GLY B N 1
ATOM 3117 C CA . GLY B 1 70 ? -18.922 -28.547 -25.562 1 98.44 70 GLY B CA 1
ATOM 3118 C C . GLY B 1 70 ? -19.375 -27.781 -26.781 1 98.44 70 GLY B C 1
ATOM 3119 O O . GLY B 1 70 ? -18.547 -27.203 -27.5 1 98.44 70 GLY B O 1
ATOM 3120 N N . PRO B 1 71 ? -20.688 -27.703 -26.953 1 98.06 71 PRO B N 1
ATOM 3121 C CA . PRO B 1 71 ? -21.234 -27.125 -28.203 1 98.06 71 PRO B CA 1
ATOM 3122 C C . PRO B 1 71 ? -21.047 -25.609 -28.281 1 98.06 71 PRO B C 1
ATOM 3124 O O . PRO B 1 71 ? -21.156 -25.031 -29.359 1 98.06 71 PRO B O 1
ATOM 3127 N N . ALA B 1 72 ? -20.781 -24.953 -27.172 1 98.31 72 ALA B N 1
ATOM 3128 C CA . ALA B 1 72 ? -20.672 -23.484 -27.188 1 98.31 72 ALA B CA 1
ATOM 3129 C C . ALA B 1 72 ? -19.203 -23.047 -27.172 1 98.31 72 ALA B C 1
ATOM 3131 O O . ALA B 1 72 ? -18.906 -21.859 -26.984 1 98.31 72 ALA B O 1
ATOM 3132 N N . VAL B 1 73 ? -18.328 -24 -27.281 1 98.38 73 VAL B N 1
ATOM 3133 C CA . VAL B 1 73 ? -16.906 -23.688 -27.406 1 98.38 73 VAL B CA 1
ATOM 3134 C C . VAL B 1 73 ? -16.594 -23.25 -28.844 1 98.38 73 VAL B C 1
ATOM 3136 O O . VAL B 1 73 ? -16.953 -23.953 -29.797 1 98.38 73 VAL B O 1
ATOM 3139 N N . HIS B 1 74 ? -15.945 -22.047 -29 1 97.19 74 HIS B N 1
ATOM 3140 C CA . HIS B 1 74 ? -15.781 -21.5 -30.344 1 97.19 74 HIS B CA 1
ATOM 3141 C C . HIS B 1 74 ? -14.32 -21.188 -30.656 1 97.19 74 HIS B C 1
ATOM 3143 O O . HIS B 1 74 ? -13.938 -21.047 -31.812 1 97.19 74 HIS B O 1
ATOM 3149 N N . HIS B 1 75 ? -13.469 -21.125 -29.703 1 97.69 75 HIS B N 1
ATOM 3150 C CA . HIS B 1 75 ? -12.109 -20.625 -29.922 1 97.69 75 HIS B CA 1
ATOM 3151 C C . HIS B 1 75 ? -11.102 -21.766 -29.891 1 97.69 75 HIS B C 1
ATOM 3153 O O . HIS B 1 75 ? -9.922 -21.578 -30.203 1 97.69 75 HIS B O 1
ATOM 3159 N N . PHE B 1 76 ? -11.523 -23 -29.469 1 98.56 76 PHE B N 1
ATOM 3160 C CA . PHE B 1 76 ? -10.656 -24.156 -29.344 1 98.56 76 PHE B CA 1
ATOM 3161 C C . PHE B 1 76 ? -11.289 -25.391 -29.984 1 98.56 76 PHE B C 1
ATOM 3163 O O . PHE B 1 76 ? -12.508 -25.438 -30.156 1 98.56 76 PHE B O 1
ATOM 3170 N N . SER B 1 77 ? -10.438 -26.359 -30.281 1 98.5 77 SER B N 1
ATOM 3171 C CA . SER B 1 77 ? -10.867 -27.625 -30.891 1 98.5 77 SER B CA 1
ATOM 3172 C C . SER B 1 77 ? -10.102 -28.797 -30.312 1 98.5 77 SER B C 1
ATOM 3174 O O . SER B 1 77 ? -9 -28.641 -29.781 1 98.5 77 SER B O 1
ATOM 3176 N N . PRO B 1 78 ? -10.773 -30.016 -30.422 1 98.69 78 PRO B N 1
ATOM 3177 C CA . PRO B 1 78 ? -10 -31.203 -30.047 1 98.69 78 PRO B CA 1
ATOM 3178 C C . PRO B 1 78 ? -8.656 -31.281 -30.766 1 98.69 78 PRO B C 1
ATOM 3180 O O . PRO B 1 78 ? -8.57 -30.984 -31.969 1 98.69 78 PRO B O 1
ATOM 3183 N N . GLY B 1 79 ? -7.637 -31.547 -30.031 1 98.75 79 GLY B N 1
ATOM 3184 C CA . GLY B 1 79 ? -6.301 -31.625 -30.594 1 98.75 79 GLY B CA 1
ATOM 3185 C C . GLY B 1 79 ? -5.438 -30.422 -30.234 1 98.75 79 GLY B C 1
ATOM 3186 O O . GLY B 1 79 ? -4.207 -30.5 -30.297 1 98.75 79 GLY B O 1
ATOM 3187 N N . ASP B 1 80 ? -6.035 -29.312 -29.875 1 98.75 80 ASP B N 1
ATOM 3188 C CA . ASP B 1 80 ? -5.285 -28.125 -29.5 1 98.75 80 ASP B CA 1
ATOM 3189 C C . ASP B 1 80 ? -4.48 -28.359 -28.219 1 98.75 80 ASP B C 1
ATOM 3191 O O . ASP B 1 80 ? -4.977 -28.969 -27.281 1 98.75 80 ASP B O 1
ATOM 3195 N N . ARG B 1 81 ? -3.197 -27.906 -28.172 1 98.88 81 ARG B N 1
ATOM 3196 C CA . ARG B 1 81 ? -2.389 -27.859 -26.953 1 98.88 81 ARG B CA 1
ATOM 3197 C C . ARG B 1 81 ? -2.748 -26.656 -26.109 1 98.88 81 ARG B C 1
ATOM 3199 O O . ARG B 1 81 ? -2.785 -25.531 -26.594 1 98.88 81 ARG B O 1
ATOM 3206 N N . VAL B 1 82 ? -3.01 -26.906 -24.797 1 98.94 82 VAL B N 1
ATOM 3207 C CA . VAL B 1 82 ? -3.512 -25.781 -24.016 1 98.94 82 VAL B CA 1
ATOM 3208 C C . VAL B 1 82 ? -2.928 -25.844 -22.609 1 98.94 82 VAL B C 1
ATOM 3210 O O . VAL B 1 82 ? -2.395 -26.875 -22.188 1 98.94 82 VAL B O 1
ATOM 3213 N N . THR B 1 83 ? -2.865 -24.781 -22 1 98.81 83 THR B N 1
ATOM 3214 C CA . THR B 1 83 ? -2.83 -24.594 -20.562 1 98.81 83 THR B CA 1
ATOM 3215 C C . THR B 1 83 ? -4.004 -23.719 -20.094 1 98.81 83 THR B C 1
ATOM 3217 O O . THR B 1 83 ? -4.898 -23.422 -20.891 1 98.81 83 THR B O 1
ATOM 3220 N N . PHE B 1 84 ? -4.062 -23.438 -18.797 1 98.5 84 PHE B N 1
ATOM 3221 C CA . PHE B 1 84 ? -5.23 -22.703 -18.344 1 98.5 84 PHE B CA 1
ATOM 3222 C C . PHE B 1 84 ? -4.898 -21.875 -17.094 1 98.5 84 PHE B C 1
ATOM 3224 O O . PHE B 1 84 ? -3.963 -22.203 -16.359 1 98.5 84 PHE B O 1
ATOM 3231 N N . ASP B 1 85 ? -5.59 -20.781 -16.922 1 97.94 85 ASP B N 1
ATOM 3232 C CA . ASP B 1 85 ? -5.617 -20.062 -15.656 1 97.94 85 ASP B CA 1
ATOM 3233 C C . ASP B 1 85 ? -6.332 -20.859 -14.57 1 97.94 85 ASP B C 1
ATOM 3235 O O . ASP B 1 85 ? -7.457 -21.328 -14.773 1 97.94 85 ASP B O 1
ATOM 3239 N N . SER B 1 86 ? -5.719 -20.984 -13.469 1 97.44 86 SER B N 1
ATOM 3240 C CA . SER B 1 86 ? -6.273 -21.797 -12.375 1 97.44 86 SER B CA 1
ATOM 3241 C C . SER B 1 86 ? -7.535 -21.156 -11.812 1 97.44 86 SER B C 1
ATOM 3243 O O . SER B 1 86 ? -8.305 -21.812 -11.109 1 97.44 86 SER B O 1
ATOM 3245 N N . THR B 1 87 ? -7.766 -19.922 -12.062 1 96.44 87 THR B N 1
ATOM 3246 C CA . THR B 1 87 ? -8.906 -19.188 -11.547 1 96.44 87 THR B CA 1
ATOM 3247 C C . THR B 1 87 ? -10.086 -19.266 -12.508 1 96.44 87 THR B C 1
ATOM 3249 O O . THR B 1 87 ? -10.023 -18.766 -13.625 1 96.44 87 THR B O 1
ATOM 3252 N N . ILE B 1 88 ? -11.125 -19.938 -12.039 1 97.44 88 ILE B N 1
ATOM 3253 C CA . ILE B 1 88 ? -12.383 -19.906 -12.773 1 97.44 88 ILE B CA 1
ATOM 3254 C C . ILE B 1 88 ? -13.211 -18.703 -12.328 1 97.44 88 ILE B C 1
ATOM 3256 O O . ILE B 1 88 ? -13.547 -18.562 -11.141 1 97.44 88 ILE B O 1
ATOM 3260 N N . TYR B 1 89 ? -13.531 -17.781 -13.242 1 97.88 89 TYR B N 1
ATOM 3261 C CA . TYR B 1 89 ? -14.25 -16.562 -12.922 1 97.88 89 TYR B CA 1
ATOM 3262 C C . TYR B 1 89 ? -15.57 -16.484 -13.68 1 97.88 89 TYR B C 1
ATOM 3264 O O . TYR B 1 89 ? -15.734 -17.141 -14.719 1 97.88 89 TYR B O 1
ATOM 3272 N N . CYS B 1 90 ? -16.547 -15.688 -13.273 1 96.81 90 CYS B N 1
ATOM 3273 C CA . CYS B 1 90 ? -17.906 -15.695 -13.797 1 96.81 90 CYS B CA 1
ATOM 3274 C C . CYS B 1 90 ? -18.016 -14.836 -15.055 1 96.81 90 CYS B C 1
ATOM 3276 O O . CYS B 1 90 ? -18.891 -15.062 -15.891 1 96.81 90 CYS B O 1
ATOM 3278 N N . GLY B 1 91 ? -17.266 -13.844 -15.18 1 95.94 91 GLY B N 1
ATOM 3279 C CA . GLY B 1 91 ? -17.25 -13.016 -16.375 1 95.94 91 GLY B CA 1
ATOM 3280 C C . GLY B 1 91 ? -18.266 -11.891 -16.344 1 95.94 91 GLY B C 1
ATOM 3281 O O . GLY B 1 91 ? -18.266 -11.023 -17.219 1 95.94 91 GLY B O 1
ATOM 3282 N N . ASN B 1 92 ? -19.062 -11.828 -15.242 1 96.19 92 ASN B N 1
ATOM 3283 C CA . ASN B 1 92 ? -20.156 -10.867 -15.32 1 96.19 92 ASN B CA 1
ATOM 3284 C C . ASN B 1 92 ? -20.297 -10.07 -14.023 1 96.19 92 ASN B C 1
ATOM 3286 O O . ASN B 1 92 ? -21.078 -9.117 -13.961 1 96.19 92 ASN B O 1
ATOM 3290 N N . CYS B 1 93 ? -19.578 -10.406 -13.016 1 96.75 93 CYS B N 1
ATOM 3291 C CA . CYS B 1 93 ? -19.672 -9.664 -11.758 1 96.75 93 CYS B CA 1
ATOM 3292 C C . CYS B 1 93 ? -18.953 -8.328 -11.852 1 96.75 93 CYS B C 1
ATOM 3294 O O . CYS B 1 93 ? -18.359 -8.008 -12.891 1 96.75 93 CYS B O 1
ATOM 3296 N N . PHE B 1 94 ? -19.016 -7.527 -10.781 1 97 94 PHE B N 1
ATOM 3297 C CA . PHE B 1 94 ? -18.406 -6.203 -10.695 1 97 94 PHE B CA 1
ATOM 3298 C C . PHE B 1 94 ? -16.938 -6.254 -11.062 1 97 94 PHE B C 1
ATOM 3300 O O . PHE B 1 94 ? -16.453 -5.457 -11.875 1 97 94 PHE B O 1
ATOM 3307 N N . TYR B 1 95 ? -16.203 -7.191 -10.586 1 98 95 TYR B N 1
ATOM 3308 C CA . TYR B 1 95 ? -14.766 -7.309 -10.773 1 98 95 TYR B CA 1
ATOM 3309 C C . TYR B 1 95 ? -14.438 -7.82 -12.164 1 98 95 TYR B C 1
ATOM 3311 O O . TYR B 1 95 ? -13.547 -7.289 -12.836 1 98 95 TYR B O 1
ATOM 3319 N N . CYS B 1 96 ? -15.148 -8.828 -12.609 1 97.44 96 CYS B N 1
ATOM 3320 C CA . CYS B 1 96 ? -14.891 -9.406 -13.922 1 97.44 96 CYS B CA 1
ATOM 3321 C C . CYS B 1 96 ? -15.109 -8.375 -15.023 1 97.44 96 CYS B C 1
ATOM 3323 O O . CYS B 1 96 ? -14.352 -8.328 -15.992 1 97.44 96 CYS B O 1
ATOM 3325 N N . ARG B 1 97 ? -16.094 -7.555 -14.828 1 96.81 97 ARG B N 1
ATOM 3326 C CA . ARG B 1 97 ? -16.391 -6.547 -15.836 1 96.81 97 ARG B CA 1
ATOM 3327 C C . ARG B 1 97 ? -15.289 -5.492 -15.906 1 96.81 97 ARG B C 1
ATOM 3329 O O . ARG B 1 97 ? -15.195 -4.75 -16.891 1 96.81 97 ARG B O 1
ATOM 3336 N N . ARG B 1 98 ? -14.453 -5.43 -14.867 1 95.31 98 ARG B N 1
ATOM 3337 C CA . ARG B 1 98 ? -13.352 -4.473 -14.812 1 95.31 98 ARG B CA 1
ATOM 3338 C C . ARG B 1 98 ? -12.031 -5.137 -15.172 1 95.31 98 ARG B C 1
ATOM 3340 O O . ARG B 1 98 ? -10.969 -4.527 -15.047 1 95.31 98 ARG B O 1
ATOM 3347 N N . GLY B 1 99 ? -12.062 -6.41 -15.547 1 95.88 99 GLY B N 1
ATOM 3348 C CA . GLY B 1 99 ? -10.859 -7.156 -15.883 1 95.88 99 GLY B CA 1
ATOM 3349 C C . GLY B 1 99 ? -10.117 -7.664 -14.656 1 95.88 99 GLY B C 1
ATOM 3350 O O . GLY B 1 99 ? -8.992 -8.164 -14.773 1 95.88 99 GLY B O 1
ATOM 3351 N N . GLU B 1 100 ? -10.688 -7.473 -13.477 1 97.56 100 GLU B N 1
ATOM 3352 C CA . GLU B 1 100 ? -10.102 -7.949 -12.227 1 97.56 100 GLU B CA 1
ATOM 3353 C C . GLU B 1 100 ? -10.594 -9.352 -11.891 1 97.56 100 GLU B C 1
ATOM 3355 O O . GLU B 1 100 ? -11.102 -9.594 -10.789 1 97.56 100 GLU B O 1
ATOM 3360 N N . VAL B 1 101 ? -10.305 -10.289 -12.766 1 97.75 101 VAL B N 1
ATOM 3361 C CA . VAL B 1 101 ? -10.93 -11.602 -12.711 1 97.75 101 VAL B CA 1
ATOM 3362 C C . VAL B 1 101 ? -10.406 -12.375 -11.5 1 97.75 101 VAL B C 1
ATOM 3364 O O . VAL B 1 101 ? -11.102 -13.242 -10.961 1 97.75 101 VAL B O 1
ATOM 3367 N N . ASN B 1 102 ? -9.203 -12.07 -11.039 1 98.06 102 ASN B N 1
ATOM 3368 C CA . ASN B 1 102 ? -8.648 -12.703 -9.852 1 98.06 102 ASN B CA 1
ATOM 3369 C C . ASN B 1 102 ? -9.461 -12.359 -8.602 1 98.06 102 ASN B C 1
ATOM 3371 O O . ASN B 1 102 ? -9.359 -13.039 -7.586 1 98.06 102 ASN B O 1
ATOM 3375 N N . LEU B 1 103 ? -10.266 -11.328 -8.695 1 98.44 103 LEU B N 1
ATOM 3376 C CA . LEU B 1 103 ? -11.055 -10.867 -7.562 1 98.44 103 LEU B CA 1
ATOM 3377 C C . LEU B 1 103 ? -12.531 -11.164 -7.766 1 98.44 103 LEU B C 1
ATOM 3379 O O . LEU B 1 103 ? -13.383 -10.609 -7.074 1 98.44 103 LEU B O 1
ATOM 3383 N N . CYS B 1 104 ? -12.906 -12.062 -8.648 1 98.19 104 CYS B N 1
ATOM 3384 C CA . CYS B 1 104 ? -14.273 -12.422 -9.008 1 98.19 104 CYS B CA 1
ATOM 3385 C C . CYS B 1 104 ? -15.07 -12.836 -7.777 1 98.19 104 CYS B C 1
ATOM 3387 O O . CYS B 1 104 ? -14.57 -13.562 -6.922 1 98.19 104 CYS B O 1
ATOM 3389 N N . ASP B 1 105 ? -16.344 -12.422 -7.715 1 97.25 105 ASP B N 1
ATOM 3390 C CA . ASP B 1 105 ? -17.234 -12.758 -6.605 1 97.25 105 ASP B CA 1
ATOM 3391 C C . ASP B 1 105 ? -17.562 -14.25 -6.598 1 97.25 105 ASP B C 1
ATOM 3393 O O . ASP B 1 105 ? -17.891 -14.812 -5.555 1 97.25 105 ASP B O 1
ATOM 3397 N N . ASP B 1 106 ? -17.406 -14.898 -7.684 1 96.94 106 ASP B N 1
ATOM 3398 C CA . ASP B 1 106 ? -17.75 -16.312 -7.832 1 96.94 106 ASP B CA 1
ATOM 3399 C C . ASP B 1 106 ? -16.516 -17.125 -8.203 1 96.94 106 ASP B C 1
ATOM 3401 O O . ASP B 1 106 ? -16.609 -18.094 -8.969 1 96.94 106 ASP B O 1
ATOM 3405 N N . ARG B 1 107 ? -15.461 -16.703 -7.762 1 97.06 107 ARG B N 1
ATOM 3406 C CA . ARG B 1 107 ? -14.18 -17.297 -8.102 1 97.06 107 ARG B CA 1
ATOM 3407 C C . ARG B 1 107 ? -14.062 -18.719 -7.555 1 97.06 107 ARG B C 1
ATOM 3409 O O . ARG B 1 107 ? -14.406 -18.969 -6.398 1 97.06 107 ARG B O 1
ATOM 3416 N N . ARG B 1 108 ? -13.688 -19.641 -8.328 1 97.44 108 ARG B N 1
ATOM 3417 C CA . ARG B 1 108 ? -13.242 -20.969 -7.922 1 97.44 108 ARG B CA 1
ATOM 3418 C C . ARG B 1 108 ? -11.836 -21.25 -8.422 1 97.44 108 ARG B C 1
ATOM 3420 O O . ARG B 1 108 ? -11.414 -20.734 -9.453 1 97.44 108 ARG B O 1
ATOM 3427 N N . VAL B 1 109 ? -11.156 -22.016 -7.691 1 97.88 109 VAL B N 1
ATOM 3428 C CA . VAL B 1 109 ? -9.797 -22.359 -8.078 1 97.88 109 VAL B CA 1
ATOM 3429 C C . VAL B 1 109 ? -9.703 -23.859 -8.375 1 97.88 109 VAL B C 1
ATOM 3431 O O . VAL B 1 109 ? -10.172 -24.688 -7.582 1 97.88 109 VAL B O 1
ATOM 3434 N N . ILE B 1 110 ? -9.141 -24.141 -9.484 1 98.19 110 ILE B N 1
ATOM 3435 C CA . ILE B 1 110 ? -8.953 -25.531 -9.906 1 98.19 110 ILE B CA 1
ATOM 3436 C C . ILE B 1 110 ? -8.094 -26.266 -8.883 1 98.19 110 ILE B C 1
ATOM 3438 O O . ILE B 1 110 ? -7.062 -25.766 -8.445 1 98.19 110 ILE B O 1
ATOM 3442 N N . GLY B 1 111 ? -8.57 -27.422 -8.469 1 98.19 111 GLY B N 1
ATOM 3443 C CA . GLY B 1 111 ? -7.809 -28.25 -7.539 1 98.19 111 GLY B CA 1
ATOM 3444 C C . GLY B 1 111 ? -8.031 -27.859 -6.09 1 98.19 111 GLY B C 1
ATOM 3445 O O . GLY B 1 111 ? -7.246 -28.234 -5.215 1 98.19 111 GLY B O 1
ATOM 3446 N N . VAL B 1 112 ? -9.07 -27.062 -5.82 1 97.94 112 VAL B N 1
ATOM 3447 C CA . VAL B 1 112 ? -9.328 -26.594 -4.461 1 97.94 112 VAL B CA 1
ATOM 3448 C C . VAL B 1 112 ? -10.688 -27.109 -3.982 1 97.94 112 VAL B C 1
ATOM 3450 O O . VAL B 1 112 ? -11.641 -27.172 -4.762 1 97.94 112 VAL B O 1
ATOM 3453 N N . SER B 1 113 ? -10.766 -27.562 -2.773 1 97.94 113 SER B N 1
ATOM 3454 C CA . SER B 1 113 ? -11.969 -28 -2.068 1 97.94 113 SER B CA 1
ATOM 3455 C C . SER B 1 113 ? -12.078 -27.328 -0.701 1 97.94 113 SER B C 1
ATOM 3457 O O . SER B 1 113 ? -11.305 -27.625 0.206 1 97.94 113 SER B O 1
ATOM 3459 N N . CYS B 1 114 ? -12.906 -26.406 -0.618 1 97.44 114 CYS B N 1
ATOM 3460 C CA . CYS B 1 114 ? -13.156 -25.688 0.629 1 97.44 114 CYS B CA 1
ATOM 3461 C C . CYS B 1 114 ? -14.625 -25.797 1.028 1 97.44 114 CYS B C 1
ATOM 3463 O O . CYS B 1 114 ? -15.383 -26.578 0.443 1 97.44 114 CYS B O 1
ATOM 3465 N N . LYS B 1 115 ? -15.125 -25.125 2.123 1 95.12 115 LYS B N 1
ATOM 3466 C CA . LYS B 1 115 ? -16.484 -25.203 2.637 1 95.12 115 LYS B CA 1
ATOM 3467 C C . LYS B 1 115 ? -17.5 -24.734 1.587 1 95.12 115 LYS B C 1
ATOM 3469 O O . LYS B 1 115 ? -18.625 -25.25 1.534 1 95.12 115 LYS B O 1
ATOM 3474 N N . GLU B 1 116 ? -17.031 -23.844 0.687 1 95.81 116 GLU B N 1
ATOM 3475 C CA . GLU B 1 116 ? -17.938 -23.172 -0.232 1 95.81 116 GLU B CA 1
ATOM 3476 C C . GLU B 1 116 ? -18.109 -23.953 -1.529 1 95.81 116 GLU B C 1
ATOM 3478 O O . GLU B 1 116 ? -19.172 -23.906 -2.156 1 95.81 116 GLU B O 1
ATOM 3483 N N . TYR B 1 117 ? -17.016 -24.625 -1.947 1 96.69 117 TYR B N 1
ATOM 3484 C CA . TYR B 1 117 ? -17.094 -25.344 -3.213 1 96.69 117 TYR B CA 1
ATOM 3485 C C . TYR B 1 117 ? -16.047 -26.453 -3.285 1 96.69 117 TYR B C 1
ATOM 3487 O O . TYR B 1 117 ? -15.156 -26.531 -2.434 1 96.69 117 TYR B O 1
ATOM 3495 N N . LYS B 1 118 ? -16.203 -27.328 -4.246 1 97.38 118 LYS B N 1
ATOM 3496 C CA . LYS B 1 118 ? -15.227 -28.328 -4.633 1 97.38 118 LYS B CA 1
ATOM 3497 C C . LYS B 1 118 ? -14.977 -28.297 -6.137 1 97.38 118 LYS B C 1
ATOM 3499 O O . LYS B 1 118 ? -15.914 -28.391 -6.934 1 97.38 118 LYS B O 1
ATOM 3504 N N . GLN B 1 119 ? -13.781 -28.047 -6.434 1 97.44 119 GLN B N 1
ATOM 3505 C CA . GLN B 1 119 ? -13.336 -28.062 -7.82 1 97.44 119 GLN B CA 1
ATOM 3506 C C . GLN B 1 119 ? -12.156 -29 -8.016 1 97.44 119 GLN B C 1
ATOM 3508 O O . GLN B 1 119 ? -11.031 -28.688 -7.613 1 97.44 119 GLN B O 1
ATOM 3513 N N . ASP B 1 120 ? -12.375 -30.109 -8.711 1 97.94 120 ASP B N 1
ATOM 3514 C CA . ASP B 1 120 ? -11.281 -31.047 -8.938 1 97.94 120 ASP B CA 1
ATOM 3515 C C . ASP B 1 120 ? -10.242 -30.469 -9.891 1 97.94 120 ASP B C 1
ATOM 3517 O O . ASP B 1 120 ? -10.562 -29.625 -10.719 1 97.94 120 ASP B O 1
ATOM 3521 N N . GLY B 1 121 ? -9 -31.047 -9.703 1 98.62 121 GLY B N 1
ATOM 3522 C CA . GLY B 1 121 ? -7.891 -30.438 -10.406 1 98.62 121 GLY B CA 1
ATOM 3523 C C . GLY B 1 121 ? -7.219 -31.359 -11.398 1 98.62 121 GLY B C 1
ATOM 3524 O O . GLY B 1 121 ? -7.871 -32.219 -11.977 1 98.62 121 GLY B O 1
ATOM 3525 N N . ALA B 1 122 ? -5.984 -31.125 -11.633 1 98.75 122 ALA B N 1
ATOM 3526 C CA . ALA B 1 122 ? -5.309 -31.609 -12.828 1 98.75 122 ALA B CA 1
ATOM 3527 C C . ALA B 1 122 ? -4.449 -32.844 -12.508 1 98.75 122 ALA B C 1
ATOM 3529 O O . ALA B 1 122 ? -3.832 -33.406 -13.398 1 98.75 122 ALA B O 1
ATOM 3530 N N . PHE B 1 123 ? -4.363 -33.25 -11.234 1 98.81 123 PHE B N 1
ATOM 3531 C CA . PHE B 1 123 ? -3.629 -34.469 -10.953 1 98.81 123 PHE B CA 1
ATOM 3532 C C . PHE B 1 123 ? -4.453 -35.688 -11.328 1 98.81 123 PHE B C 1
ATOM 3534 O O . PHE B 1 123 ? -4.707 -36.562 -10.492 1 98.81 123 PHE B O 1
ATOM 3541 N N . ALA B 1 124 ? -4.852 -35.781 -12.547 1 98.81 124 ALA B N 1
ATOM 3542 C CA . ALA B 1 124 ? -5.684 -36.812 -13.156 1 98.81 124 ALA B CA 1
ATOM 3543 C C . ALA B 1 124 ? -5.484 -36.844 -14.672 1 98.81 124 ALA B C 1
ATOM 3545 O O . ALA B 1 124 ? -4.953 -35.906 -15.258 1 98.81 124 ALA B O 1
ATOM 3546 N N . GLU B 1 125 ? -5.926 -37.906 -15.281 1 98.81 125 GLU B N 1
ATOM 3547 C CA . GLU B 1 125 ? -5.754 -38.062 -16.719 1 98.81 125 GLU B CA 1
ATOM 3548 C C . GLU B 1 125 ? -6.539 -37 -17.484 1 98.81 125 GLU B C 1
ATOM 3550 O O . GLU B 1 125 ? -6.094 -36.531 -18.531 1 98.81 125 GLU B O 1
ATOM 3555 N N . TYR B 1 126 ? -7.703 -36.625 -16.969 1 98.81 126 TYR B N 1
ATOM 3556 C CA . TYR B 1 126 ? -8.562 -35.656 -17.656 1 98.81 126 TYR B CA 1
ATOM 3557 C C . TYR B 1 126 ? -9.086 -34.594 -16.703 1 98.81 126 TYR B C 1
ATOM 3559 O O . TYR B 1 126 ? -9.219 -34.844 -15.5 1 98.81 126 TYR B O 1
ATOM 3567 N N . LEU B 1 127 ? -9.383 -33.469 -17.219 1 98.69 127 LEU B N 1
ATOM 3568 C CA . LEU B 1 127 ? -9.938 -32.344 -16.5 1 98.69 127 LEU B CA 1
ATOM 3569 C C . LEU B 1 127 ? -10.906 -31.547 -17.359 1 98.69 127 LEU B C 1
ATOM 3571 O O . LEU B 1 127 ? -10.664 -31.359 -18.562 1 98.69 127 LEU B O 1
ATOM 3575 N N . VAL B 1 128 ? -11.984 -31.156 -16.812 1 98.69 128 VAL B N 1
ATOM 3576 C CA . VAL B 1 128 ? -12.938 -30.297 -17.516 1 98.69 128 VAL B CA 1
ATOM 3577 C C . VAL B 1 128 ? -12.852 -28.875 -16.984 1 98.69 128 VAL B C 1
ATOM 3579 O O . VAL B 1 128 ? -12.898 -28.656 -15.773 1 98.69 128 VAL B O 1
ATOM 3582 N N . VAL B 1 129 ? -12.703 -27.906 -17.844 1 98.31 129 VAL B N 1
ATOM 3583 C CA . VAL B 1 129 ? -12.648 -26.5 -17.453 1 98.31 129 VAL B CA 1
ATOM 3584 C C . VAL B 1 129 ? -13.406 -25.656 -18.484 1 98.31 129 VAL B C 1
ATOM 3586 O O . VAL B 1 129 ? -13.609 -26.078 -19.609 1 98.31 129 VAL B O 1
ATOM 3589 N N . PRO B 1 130 ? -13.859 -24.438 -18.062 1 98.19 130 PRO B N 1
ATOM 3590 C CA . PRO B 1 130 ? -14.484 -23.547 -19.047 1 98.19 130 PRO B CA 1
ATOM 3591 C C . PRO B 1 130 ? -13.5 -23.016 -20.094 1 98.19 130 PRO B C 1
ATOM 3593 O O . PRO B 1 130 ? -12.328 -22.797 -19.766 1 98.19 130 PRO B O 1
ATOM 3596 N N . GLU B 1 131 ? -13.992 -22.766 -21.281 1 98.31 131 GLU B N 1
ATOM 3597 C CA . GLU B 1 131 ? -13.172 -22.266 -22.375 1 98.31 131 GLU B CA 1
ATOM 3598 C C . GLU B 1 131 ? -12.492 -20.953 -22 1 98.31 131 GLU B C 1
ATOM 3600 O O . GLU B 1 131 ? -11.359 -20.688 -22.406 1 98.31 131 GLU B O 1
ATOM 3605 N N . ARG B 1 132 ? -13.078 -20.109 -21.141 1 96.94 132 ARG B N 1
ATOM 3606 C CA . ARG B 1 132 ? -12.648 -18.734 -20.891 1 96.94 132 ARG B CA 1
ATOM 3607 C C . ARG B 1 132 ? -11.32 -18.703 -20.141 1 96.94 132 ARG B C 1
ATOM 3609 O O . ARG B 1 132 ? -10.633 -17.688 -20.141 1 96.94 132 ARG B O 1
ATOM 3616 N N . VAL B 1 133 ? -10.938 -19.828 -19.547 1 98.06 133 VAL B N 1
ATOM 3617 C CA . VAL B 1 133 ? -9.703 -19.797 -18.766 1 98.06 133 VAL B CA 1
ATOM 3618 C C . VAL B 1 133 ? -8.578 -20.453 -19.562 1 98.06 133 VAL B C 1
ATOM 3620 O O . VAL B 1 133 ? -7.453 -20.578 -19.062 1 98.06 133 VAL B O 1
ATOM 3623 N N . LEU B 1 134 ? -8.805 -20.859 -20.797 1 98.5 134 LEU B N 1
ATOM 3624 C CA . LEU B 1 134 ? -7.84 -21.594 -21.594 1 98.5 134 LEU B CA 1
ATOM 3625 C C . LEU B 1 134 ? -6.898 -20.641 -22.328 1 98.5 134 LEU B C 1
ATOM 3627 O O . LEU B 1 134 ? -7.301 -19.547 -22.734 1 98.5 134 LEU B O 1
ATOM 3631 N N . TYR B 1 135 ? -5.738 -21.109 -22.531 1 98.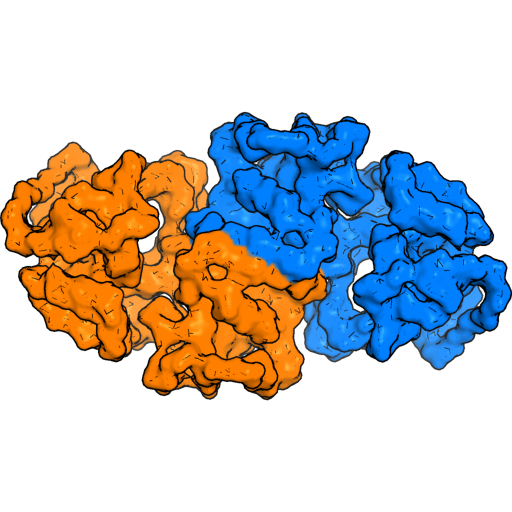75 135 TYR B N 1
ATOM 3632 C CA . TYR B 1 135 ? -4.742 -20.469 -23.391 1 98.75 135 TYR B CA 1
ATOM 3633 C C . TYR B 1 135 ? -4.047 -21.484 -24.281 1 98.75 135 TYR B C 1
ATOM 3635 O O . TYR B 1 135 ? -3.707 -22.578 -23.828 1 98.75 135 TYR B O 1
ATOM 3643 N N . ALA B 1 136 ? -3.885 -21.062 -25.5 1 98.62 136 ALA B N 1
ATOM 3644 C CA . ALA B 1 136 ? -3.166 -21.938 -26.422 1 98.62 136 ALA B CA 1
ATOM 3645 C C . ALA B 1 136 ? -1.692 -22.031 -26.047 1 98.62 136 ALA B C 1
ATOM 3647 O O . ALA B 1 136 ? -1.051 -21.031 -25.734 1 98.62 136 ALA B O 1
ATOM 3648 N N . LEU B 1 137 ? -1.234 -23.266 -26.016 1 98.56 137 LEU B N 1
ATOM 3649 C CA . LEU B 1 137 ? 0.185 -23.484 -25.781 1 98.56 137 LEU B CA 1
ATOM 3650 C C . LEU B 1 137 ? 0.995 -23.328 -27.062 1 98.56 137 LEU B C 1
ATOM 3652 O O . LEU B 1 137 ? 0.802 -24.078 -28.016 1 98.56 137 LEU B O 1
ATOM 3656 N N . PRO B 1 138 ? 1.907 -22.359 -27.078 1 98.25 138 PRO B N 1
ATOM 3657 C CA . PRO B 1 138 ? 2.748 -22.234 -28.266 1 98.25 138 PRO B CA 1
ATOM 3658 C C . PRO B 1 138 ? 3.545 -23.5 -28.578 1 98.25 138 PRO B C 1
ATOM 3660 O O . PRO B 1 138 ? 3.891 -24.25 -27.656 1 98.25 138 PRO B O 1
ATOM 3663 N N . ASP B 1 139 ? 3.932 -23.625 -29.797 1 97.75 139 ASP B N 1
ATOM 3664 C CA . ASP B 1 139 ? 4.66 -24.812 -30.25 1 97.75 139 ASP B CA 1
ATOM 3665 C C . ASP B 1 139 ? 6.016 -24.906 -29.547 1 97.75 139 ASP B C 1
ATOM 3667 O O . ASP B 1 139 ? 6.512 -26.016 -29.297 1 97.75 139 ASP B O 1
ATOM 3671 N N . GLU B 1 140 ? 6.547 -23.75 -29.188 1 97.62 140 GLU B N 1
ATOM 3672 C CA . GLU B 1 140 ? 7.883 -23.672 -28.609 1 97.62 140 GLU B CA 1
ATOM 3673 C C . GLU B 1 140 ? 7.871 -24.094 -27.141 1 97.62 140 GLU B C 1
ATOM 3675 O O . GLU B 1 140 ? 8.93 -24.328 -26.547 1 97.62 140 GLU B O 1
ATOM 3680 N N . VAL B 1 141 ? 6.691 -24.281 -26.578 1 98.44 141 VAL B N 1
ATOM 3681 C CA . VAL B 1 141 ? 6.555 -24.609 -25.172 1 98.44 141 VAL B CA 1
ATOM 3682 C C . VAL B 1 141 ? 6.051 -26.047 -25.016 1 98.44 141 VAL B C 1
ATOM 3684 O O . VAL B 1 141 ? 4.934 -26.359 -25.422 1 98.44 141 VAL B O 1
ATOM 3687 N N . ASP B 1 142 ? 6.863 -26.875 -24.422 1 98.5 142 ASP B N 1
ATOM 3688 C CA . ASP B 1 142 ? 6.422 -28.25 -24.219 1 98.5 142 ASP B CA 1
ATOM 3689 C C . ASP B 1 142 ? 5.453 -28.359 -23.047 1 98.5 142 ASP B C 1
ATOM 3691 O O . ASP B 1 142 ? 5.148 -27.359 -22.391 1 98.5 142 ASP B O 1
ATOM 3695 N N . PHE B 1 143 ? 4.93 -29.484 -22.828 1 98.81 143 PHE B N 1
ATOM 3696 C CA . PHE B 1 143 ? 3.875 -29.656 -21.844 1 98.81 143 PHE B CA 1
ATOM 3697 C C . PHE B 1 143 ? 4.418 -29.453 -20.422 1 98.81 143 PHE B C 1
ATOM 3699 O O . PHE B 1 143 ? 3.715 -28.938 -19.562 1 98.81 143 PHE B O 1
ATOM 3706 N N . ILE B 1 144 ? 5.656 -29.875 -20.156 1 98.69 144 ILE B N 1
ATOM 3707 C CA . ILE B 1 144 ? 6.266 -29.672 -18.844 1 98.69 144 ILE B CA 1
ATOM 3708 C C . ILE B 1 144 ? 6.383 -28.188 -18.531 1 98.69 144 ILE B C 1
ATOM 3710 O O . ILE B 1 144 ? 5.93 -27.719 -17.484 1 98.69 144 ILE B O 1
ATOM 3714 N N . HIS B 1 145 ? 6.922 -27.422 -19.469 1 98.5 145 HIS B N 1
ATOM 3715 C CA . HIS B 1 145 ? 7.02 -25.984 -19.312 1 98.5 145 HIS B CA 1
ATOM 3716 C C . HIS B 1 145 ? 5.637 -25.344 -19.25 1 98.5 145 HIS B C 1
ATOM 3718 O O . HIS B 1 145 ? 5.418 -24.406 -18.469 1 98.5 145 HIS B O 1
ATOM 3724 N N . GLY B 1 146 ? 4.707 -25.875 -20.062 1 98.69 146 GLY B N 1
ATOM 3725 C CA . GLY B 1 146 ? 3.342 -25.375 -20.016 1 98.69 146 GLY B CA 1
ATOM 3726 C C . GLY B 1 146 ? 2.715 -25.453 -18.641 1 98.69 146 GLY B C 1
ATOM 3727 O O . GLY B 1 146 ? 1.948 -24.562 -18.25 1 98.69 146 GLY B O 1
ATOM 3728 N N . ALA B 1 147 ? 3.053 -26.469 -17.891 1 98.62 147 ALA B N 1
ATOM 3729 C CA . ALA B 1 147 ? 2.525 -26.656 -16.547 1 98.62 147 ALA B CA 1
ATOM 3730 C C . ALA B 1 147 ? 3.078 -25.594 -15.586 1 98.62 147 ALA B C 1
ATOM 3732 O O . ALA B 1 147 ? 2.57 -25.438 -14.477 1 98.62 147 ALA B O 1
ATOM 3733 N N . LEU B 1 148 ? 4.082 -24.891 -16.016 1 98.38 148 LEU B N 1
ATOM 3734 C CA . LEU B 1 148 ? 4.711 -23.891 -15.172 1 98.38 148 LEU B CA 1
ATOM 3735 C C . LEU B 1 148 ? 4.242 -22.484 -15.555 1 98.38 148 LEU B C 1
ATOM 3737 O O . LEU B 1 148 ? 4.715 -21.5 -14.992 1 98.38 148 LEU B O 1
ATOM 3741 N N . THR B 1 149 ? 3.273 -22.375 -16.484 1 98.62 149 THR B N 1
ATOM 3742 C CA . THR B 1 149 ? 2.791 -21.078 -16.938 1 98.62 149 THR B CA 1
ATOM 3743 C C . THR B 1 149 ? 2.154 -20.297 -15.781 1 98.62 149 THR B C 1
ATOM 3745 O O . THR B 1 149 ? 2.324 -19.094 -15.672 1 98.62 149 THR B O 1
ATOM 3748 N N . GLU B 1 150 ? 1.468 -20.984 -14.938 1 98.38 150 GLU B N 1
ATOM 3749 C CA . GLU B 1 150 ? 0.738 -20.344 -13.859 1 98.38 150 GLU B CA 1
ATOM 3750 C C . GLU B 1 150 ? 1.688 -19.594 -12.914 1 98.38 150 GLU B C 1
ATOM 3752 O O . GLU B 1 150 ? 1.506 -18.406 -12.648 1 98.38 150 GLU B O 1
ATOM 3757 N N . PRO B 1 151 ? 2.727 -20.203 -12.391 1 98 151 PRO B N 1
ATOM 3758 C CA . PRO B 1 151 ? 3.619 -19.469 -11.5 1 98 151 PRO B CA 1
ATOM 3759 C C . PRO B 1 151 ? 4.32 -18.297 -12.203 1 98 151 PRO B C 1
ATOM 3761 O O . PRO B 1 151 ? 4.594 -17.281 -11.578 1 98 151 PRO B O 1
ATOM 3764 N N . VAL B 1 152 ? 4.621 -18.438 -13.508 1 98.5 152 VAL B N 1
ATOM 3765 C CA . VAL B 1 152 ? 5.18 -17.312 -14.258 1 98.5 152 VAL B CA 1
ATOM 3766 C C . VAL B 1 152 ? 4.156 -16.188 -14.328 1 98.5 152 VAL B C 1
ATOM 3768 O O . VAL B 1 152 ? 4.504 -15.008 -14.164 1 98.5 152 VAL B O 1
ATOM 3771 N N . ALA B 1 153 ? 2.893 -16.562 -14.523 1 98.69 153 ALA B N 1
ATOM 3772 C CA . ALA B 1 153 ? 1.83 -15.57 -14.586 1 98.69 153 ALA B CA 1
ATOM 3773 C C . ALA B 1 153 ? 1.622 -14.898 -13.234 1 98.69 153 ALA B C 1
ATOM 3775 O O . ALA B 1 153 ? 1.304 -13.703 -13.172 1 98.69 153 ALA B O 1
ATOM 3776 N N . VAL B 1 154 ? 1.796 -15.641 -12.18 1 98.19 154 VAL B N 1
ATOM 3777 C CA . VAL B 1 154 ? 1.662 -15.102 -10.836 1 98.19 154 VAL B CA 1
ATOM 3778 C C . VAL B 1 154 ? 2.682 -13.984 -10.617 1 98.19 154 VAL B C 1
ATOM 3780 O O . VAL B 1 154 ? 2.332 -12.898 -10.164 1 98.19 154 VAL B O 1
ATOM 3783 N N . VAL B 1 155 ? 3.951 -14.203 -10.961 1 98.19 155 VAL B N 1
ATOM 3784 C CA . VAL B 1 155 ? 4.977 -13.195 -10.719 1 98.19 155 VAL B CA 1
ATOM 3785 C C . VAL B 1 155 ? 4.828 -12.055 -11.719 1 98.19 155 VAL B C 1
ATOM 3787 O O . VAL B 1 155 ? 5.148 -10.898 -11.406 1 98.19 155 VAL B O 1
ATOM 3790 N N . ALA B 1 156 ? 4.285 -12.359 -12.914 1 98.5 156 ALA B N 1
ATOM 3791 C CA . ALA B 1 156 ? 3.99 -11.297 -13.867 1 98.5 156 ALA B CA 1
ATOM 3792 C C . ALA B 1 156 ? 2.93 -10.344 -13.32 1 98.5 156 ALA B C 1
ATOM 3794 O O . ALA B 1 156 ? 3.018 -9.133 -13.516 1 98.5 156 ALA B O 1
ATOM 3795 N N . HIS B 1 157 ? 1.971 -10.906 -12.664 1 98.62 157 HIS B N 1
ATOM 3796 C CA . HIS B 1 157 ? 0.936 -10.07 -12.062 1 98.62 157 HIS B CA 1
ATOM 3797 C C . HIS B 1 157 ? 1.516 -9.172 -10.977 1 98.62 157 HIS B C 1
ATOM 3799 O O . HIS B 1 157 ? 1.217 -7.973 -10.93 1 98.62 157 HIS B O 1
ATOM 3805 N N . ALA B 1 158 ? 2.326 -9.734 -10.133 1 98.62 158 ALA B N 1
ATOM 3806 C CA . ALA B 1 158 ? 2.99 -8.953 -9.094 1 98.62 158 ALA B CA 1
ATOM 3807 C C . ALA B 1 158 ? 3.803 -7.812 -9.695 1 98.62 158 ALA B C 1
ATOM 3809 O O . ALA B 1 158 ? 3.775 -6.688 -9.195 1 98.62 158 ALA B O 1
ATOM 3810 N N . LEU B 1 159 ? 4.5 -8.125 -10.758 1 98.25 159 LEU B N 1
ATOM 3811 C CA . LEU B 1 159 ? 5.316 -7.121 -11.438 1 98.25 159 LEU B CA 1
ATOM 3812 C C . LEU B 1 159 ? 4.445 -6 -11.992 1 98.25 159 LEU B C 1
ATOM 3814 O O . LEU B 1 159 ? 4.805 -4.824 -11.891 1 98.25 159 LEU B O 1
ATOM 3818 N N . ARG B 1 160 ? 3.371 -6.391 -12.57 1 97.5 160 ARG B N 1
ATOM 3819 C CA . ARG B 1 160 ? 2.459 -5.391 -13.117 1 97.5 160 ARG B CA 1
ATOM 3820 C C . ARG B 1 160 ? 1.951 -4.453 -12.031 1 97.5 160 ARG B C 1
ATOM 3822 O O . ARG B 1 160 ? 1.863 -3.242 -12.234 1 97.5 160 ARG B O 1
ATOM 3829 N N . LEU B 1 161 ? 1.624 -4.98 -10.883 1 97.94 161 LEU B N 1
ATOM 3830 C CA . LEU B 1 161 ? 1.134 -4.184 -9.766 1 97.94 161 LEU B CA 1
ATOM 3831 C C . LEU B 1 161 ? 2.229 -3.268 -9.227 1 97.94 161 LEU B C 1
ATOM 3833 O O . LEU B 1 161 ? 1.94 -2.18 -8.727 1 97.94 161 LEU B O 1
ATOM 3837 N N . ALA B 1 162 ? 3.477 -3.666 -9.289 1 97.44 162 ALA B N 1
ATOM 3838 C CA . ALA B 1 162 ? 4.609 -2.928 -8.734 1 97.44 162 ALA B CA 1
ATOM 3839 C C . ALA B 1 162 ? 4.895 -1.67 -9.555 1 97.44 162 ALA B C 1
ATOM 3841 O O . ALA B 1 162 ? 5.484 -0.713 -9.047 1 97.44 162 ALA B O 1
ATOM 3842 N N . ARG B 1 163 ? 4.543 -1.553 -10.789 1 91.62 163 ARG B N 1
ATOM 3843 C CA . ARG B 1 163 ? 4.777 -0.424 -11.68 1 91.62 163 ARG B CA 1
ATOM 3844 C C . ARG B 1 163 ? 6.246 -0.015 -11.672 1 91.62 163 ARG B C 1
ATOM 3846 O O . ARG B 1 163 ? 6.57 1.151 -11.438 1 91.62 163 ARG B O 1
ATOM 3853 N N . LEU B 1 164 ? 7.105 -0.98 -12.016 1 95.62 164 LEU B N 1
ATOM 3854 C CA . LEU B 1 164 ? 8.547 -0.754 -12.055 1 95.62 164 LEU B CA 1
ATOM 3855 C C . LEU B 1 164 ? 8.906 0.287 -13.109 1 95.62 164 LEU B C 1
ATOM 3857 O O . LEU B 1 164 ? 8.336 0.287 -14.211 1 95.62 164 LEU B O 1
ATOM 3861 N N . SER B 1 165 ? 9.828 1.206 -12.789 1 93.44 165 SER B N 1
ATOM 3862 C CA . SER B 1 165 ? 10.414 2.123 -13.758 1 93.44 165 SER B CA 1
ATOM 3863 C C . SER B 1 165 ? 11.805 1.658 -14.188 1 93.44 165 SER B C 1
ATOM 3865 O O . SER B 1 165 ? 12.508 1 -13.422 1 93.44 165 SER B O 1
ATOM 3867 N N . PRO B 1 166 ? 12.109 2.035 -15.43 1 92.62 166 PRO B N 1
ATOM 3868 C CA . PRO B 1 166 ? 13.492 1.738 -15.82 1 92.62 166 PRO B CA 1
ATOM 3869 C C . PRO B 1 166 ? 14.523 2.334 -14.859 1 92.62 166 PRO B C 1
ATOM 3871 O O . PRO B 1 166 ? 14.344 3.455 -14.383 1 92.62 166 PRO B O 1
ATOM 3874 N N . GLY B 1 167 ? 15.445 1.558 -14.5 1 95.81 167 GLY B N 1
ATOM 3875 C CA . GLY B 1 167 ? 16.531 2.062 -13.664 1 95.81 167 GLY B CA 1
ATOM 3876 C C . GLY B 1 167 ? 16.281 1.864 -12.18 1 95.81 167 GLY B C 1
ATOM 3877 O O . GLY B 1 167 ? 17.172 2.07 -11.359 1 95.81 167 GLY B O 1
ATOM 3878 N N . ASP B 1 168 ? 15.055 1.389 -11.781 1 97.44 168 ASP B N 1
ATOM 3879 C CA . ASP B 1 168 ? 14.75 1.16 -10.367 1 97.44 168 ASP B CA 1
ATOM 3880 C C . ASP B 1 168 ? 15.703 0.136 -9.758 1 97.44 168 ASP B C 1
ATOM 3882 O O . ASP B 1 168 ? 16.016 -0.875 -10.391 1 97.44 168 ASP B O 1
ATOM 3886 N N . SER B 1 169 ? 16.203 0.43 -8.578 1 98.44 169 SER B N 1
ATOM 3887 C CA . SER B 1 169 ? 16.812 -0.61 -7.758 1 98.44 169 SER B CA 1
ATOM 3888 C C . SER B 1 169 ? 15.75 -1.463 -7.07 1 98.44 169 SER B C 1
ATOM 3890 O O . SER B 1 169 ? 14.711 -0.951 -6.652 1 98.44 169 SER B O 1
ATOM 3892 N N . VAL B 1 170 ? 16.062 -2.801 -7.008 1 98.81 170 VAL B N 1
ATOM 3893 C CA . VAL B 1 170 ? 15.008 -3.709 -6.566 1 98.81 170 VAL B CA 1
ATOM 3894 C C . VAL B 1 170 ? 15.562 -4.676 -5.52 1 98.81 170 VAL B C 1
ATOM 3896 O O . VAL B 1 170 ? 16.672 -5.18 -5.664 1 98.81 170 VAL B O 1
ATOM 3899 N N . LEU B 1 171 ? 14.805 -4.82 -4.445 1 98.94 171 LEU B N 1
ATOM 3900 C CA . LEU B 1 171 ? 15.07 -5.82 -3.42 1 98.94 171 LEU B CA 1
ATOM 3901 C C . LEU B 1 171 ? 14.07 -6.969 -3.506 1 98.94 171 LEU B C 1
ATOM 3903 O O . LEU B 1 171 ? 12.859 -6.738 -3.527 1 98.94 171 LEU B O 1
ATOM 3907 N N . ILE B 1 172 ? 14.531 -8.148 -3.631 1 98.94 172 ILE B N 1
ATOM 3908 C CA . ILE B 1 172 ? 13.695 -9.344 -3.594 1 98.94 172 ILE B CA 1
ATOM 3909 C C . ILE B 1 172 ? 13.992 -10.141 -2.324 1 98.94 172 ILE B C 1
ATOM 3911 O O . ILE B 1 172 ? 15.094 -10.656 -2.15 1 98.94 172 ILE B O 1
ATOM 3915 N N . VAL B 1 173 ? 13 -10.188 -1.458 1 98.81 173 VAL B N 1
ATOM 3916 C CA . VAL B 1 173 ? 13.156 -10.906 -0.199 1 98.81 173 VAL B CA 1
ATOM 3917 C C . VAL B 1 173 ? 12.508 -12.281 -0.308 1 98.81 173 VAL B C 1
ATOM 3919 O O . VAL B 1 173 ? 11.281 -12.406 -0.248 1 98.81 173 VAL B O 1
ATOM 3922 N N . GLY B 1 174 ? 13.297 -13.312 -0.347 1 97.94 174 GLY B N 1
ATOM 3923 C CA . GLY B 1 174 ? 12.883 -14.68 -0.643 1 97.94 174 GLY B CA 1
ATOM 3924 C C . GLY B 1 174 ? 13.242 -15.117 -2.049 1 97.94 174 GLY B C 1
ATOM 3925 O O . GLY B 1 174 ? 12.805 -14.508 -3.027 1 97.94 174 GLY B O 1
ATOM 3926 N N . THR B 1 175 ? 14.062 -16.172 -2.08 1 96.81 175 THR B N 1
ATOM 3927 C CA . THR B 1 175 ? 14.469 -16.688 -3.383 1 96.81 175 THR B CA 1
ATOM 3928 C C . THR B 1 175 ? 14.047 -18.141 -3.547 1 96.81 175 THR B C 1
ATOM 3930 O O . THR B 1 175 ? 14.852 -18.984 -3.955 1 96.81 175 THR B O 1
ATOM 3933 N N . GLY B 1 176 ? 12.844 -18.406 -3.127 1 94.56 176 GLY B N 1
ATOM 3934 C CA . GLY B 1 176 ? 12.203 -19.641 -3.539 1 94.56 176 GLY B CA 1
ATOM 3935 C C . GLY B 1 176 ? 11.766 -19.641 -4.992 1 94.56 176 GLY B C 1
ATOM 3936 O O . GLY B 1 176 ? 12.273 -18.844 -5.793 1 94.56 176 GLY B O 1
ATOM 3937 N N . LEU B 1 177 ? 10.898 -20.562 -5.273 1 94.69 177 LEU B N 1
ATOM 3938 C CA . LEU B 1 177 ? 10.438 -20.703 -6.652 1 94.69 177 LEU B CA 1
ATOM 3939 C C . LEU B 1 177 ? 9.883 -19.391 -7.191 1 94.69 177 LEU B C 1
ATOM 3941 O O . LEU B 1 177 ? 10.289 -18.938 -8.258 1 94.69 177 LEU B O 1
ATOM 3945 N N . ILE B 1 178 ? 8.984 -18.766 -6.48 1 96.81 178 ILE B N 1
ATOM 3946 C CA . ILE B 1 178 ? 8.336 -17.531 -6.898 1 96.81 178 ILE B CA 1
ATOM 3947 C C . ILE B 1 178 ? 9.359 -16.406 -6.977 1 96.81 178 ILE B C 1
ATOM 3949 O O . ILE B 1 178 ? 9.367 -15.625 -7.934 1 96.81 178 ILE B O 1
ATOM 3953 N N . GLY B 1 179 ? 10.227 -16.312 -5.988 1 98.12 179 GLY B N 1
ATOM 3954 C CA . GLY B 1 179 ? 11.258 -15.289 -5.973 1 98.12 179 GLY B CA 1
ATOM 3955 C C . GLY B 1 179 ? 12.211 -15.383 -7.148 1 98.12 179 GLY B C 1
ATOM 3956 O O . GLY B 1 179 ? 12.578 -14.367 -7.742 1 98.12 179 GLY B O 1
ATOM 3957 N N . LEU B 1 180 ? 12.609 -16.578 -7.5 1 98.12 180 LEU B N 1
ATOM 3958 C CA . LEU B 1 180 ? 13.555 -16.781 -8.594 1 98.12 180 LEU B CA 1
ATOM 3959 C C . LEU B 1 180 ? 12.906 -16.438 -9.938 1 98.12 180 LEU B C 1
ATOM 3961 O O . LEU B 1 180 ? 13.555 -15.867 -10.812 1 98.12 180 LEU B O 1
ATOM 3965 N N . LEU B 1 181 ? 11.648 -16.812 -10.078 1 98.25 181 LEU B N 1
ATOM 3966 C CA . LEU B 1 181 ? 10.93 -16.438 -11.297 1 98.25 181 LEU B CA 1
ATOM 3967 C C . LEU B 1 181 ? 10.766 -14.93 -11.375 1 98.25 181 LEU B C 1
ATOM 3969 O O . LEU B 1 181 ? 11 -14.328 -12.43 1 98.25 181 LEU B O 1
ATOM 3973 N N . LEU B 1 182 ? 10.406 -14.289 -10.281 1 98.56 182 LEU B N 1
ATOM 3974 C CA . LEU B 1 182 ? 10.211 -12.852 -10.219 1 98.56 182 LEU B CA 1
ATOM 3975 C C . LEU B 1 182 ? 11.5 -12.109 -10.57 1 98.56 182 LEU B C 1
ATOM 3977 O O . LEU B 1 182 ? 11.477 -11.125 -11.305 1 98.56 182 LEU B O 1
ATOM 3981 N N . LEU B 1 183 ? 12.57 -12.625 -10.047 1 98.5 183 LEU B N 1
ATOM 3982 C CA . LEU B 1 183 ? 13.883 -12.039 -10.281 1 98.5 183 LEU B CA 1
ATOM 3983 C C . LEU B 1 183 ? 14.18 -11.945 -11.781 1 98.5 183 LEU B C 1
ATOM 3985 O O . LEU B 1 183 ? 14.641 -10.906 -12.258 1 98.5 183 LEU B O 1
ATOM 3989 N N . GLN B 1 184 ? 13.906 -12.953 -12.477 1 98.44 184 GLN B N 1
ATOM 3990 C CA . GLN B 1 184 ? 14.148 -12.961 -13.914 1 98.44 184 GLN B CA 1
ATOM 3991 C C . GLN B 1 184 ? 13.289 -11.922 -14.625 1 98.44 184 GLN B C 1
ATOM 3993 O O . GLN B 1 184 ? 13.766 -11.211 -15.508 1 98.44 184 GLN B O 1
ATOM 3998 N N . LEU B 1 185 ? 12.016 -11.844 -14.242 1 98.06 185 LEU B N 1
ATOM 3999 C CA . LEU B 1 185 ? 11.125 -10.875 -14.867 1 98.06 185 LEU B CA 1
ATOM 4000 C C . LEU B 1 185 ? 11.562 -9.453 -14.539 1 98.06 185 LEU B C 1
ATOM 4002 O O . LEU B 1 185 ? 11.531 -8.57 -15.398 1 98.06 185 LEU B O 1
ATOM 4006 N N . VAL B 1 186 ? 11.93 -9.211 -13.266 1 98.44 186 VAL B N 1
ATOM 4007 C CA . VAL B 1 186 ? 12.398 -7.895 -12.844 1 98.44 186 VAL B CA 1
ATOM 4008 C C . VAL B 1 186 ? 13.617 -7.492 -13.672 1 98.44 186 VAL B C 1
ATOM 4010 O O . VAL B 1 186 ? 13.711 -6.355 -14.148 1 98.44 186 VAL B O 1
ATOM 4013 N N . ARG B 1 187 ? 14.523 -8.438 -13.859 1 97.81 187 ARG B N 1
ATOM 4014 C CA . ARG B 1 187 ? 15.734 -8.156 -14.625 1 97.81 187 ARG B CA 1
ATOM 4015 C C . ARG B 1 187 ? 15.391 -7.719 -16.047 1 97.81 187 ARG B C 1
ATOM 4017 O O . ARG B 1 187 ? 16.062 -6.848 -16.609 1 97.81 187 ARG B O 1
ATOM 4024 N N . LEU B 1 188 ? 14.375 -8.25 -16.609 1 96.31 188 LEU B N 1
ATOM 4025 C CA . LEU B 1 188 ? 13.953 -7.906 -17.969 1 96.31 188 LEU B CA 1
ATOM 4026 C C . LEU B 1 188 ? 13.398 -6.488 -18.016 1 96.31 188 LEU B C 1
ATOM 4028 O O . LEU B 1 188 ? 13.297 -5.895 -19.094 1 96.31 188 LEU B O 1
ATOM 4032 N N . HIS B 1 189 ? 13.086 -5.883 -16.844 1 95.94 189 HIS B N 1
ATOM 4033 C CA . HIS B 1 189 ? 12.289 -4.66 -16.891 1 95.94 189 HIS B CA 1
ATOM 4034 C C . HIS B 1 189 ? 13.055 -3.492 -16.266 1 95.94 189 HIS B C 1
ATOM 4036 O O . HIS B 1 189 ? 12.617 -2.344 -16.344 1 95.94 189 HIS B O 1
ATOM 4042 N N . THR B 1 190 ? 14.172 -3.76 -15.578 1 95.31 190 THR B N 1
ATOM 4043 C CA . THR B 1 190 ? 14.961 -2.666 -15.016 1 95.31 190 THR B CA 1
ATOM 4044 C C . THR B 1 190 ? 16.453 -2.893 -15.25 1 95.31 190 THR B C 1
ATOM 4046 O O . THR B 1 190 ? 16.922 -4.027 -15.203 1 95.31 190 THR B O 1
ATOM 4049 N N . SER B 1 191 ? 17.156 -1.803 -15.508 1 95.62 191 SER B N 1
ATOM 4050 C CA . SER B 1 191 ? 18.609 -1.839 -15.586 1 95.62 191 SER B CA 1
ATOM 4051 C C . SER B 1 191 ? 19.25 -1.559 -14.227 1 95.62 191 SER B C 1
ATOM 4053 O O . SER B 1 191 ? 20.469 -1.592 -14.094 1 95.62 191 SER B O 1
ATOM 4055 N N . GLY B 1 192 ? 18.391 -1.321 -13.258 1 96.19 192 GLY B N 1
ATOM 4056 C CA . GLY B 1 192 ? 18.891 -1.01 -11.93 1 96.19 192 GLY B CA 1
ATOM 4057 C C . GLY B 1 192 ? 19.422 -2.223 -11.195 1 96.19 192 GLY B C 1
ATOM 4058 O O . GLY B 1 192 ? 19.359 -3.344 -11.695 1 96.19 192 GLY B O 1
ATOM 4059 N N . GLN B 1 193 ? 19.938 -1.973 -10.039 1 97.75 193 GLN B N 1
ATOM 4060 C CA . GLN B 1 193 ? 20.516 -3.012 -9.188 1 97.75 193 GLN B CA 1
ATOM 4061 C C . GLN B 1 193 ? 19.422 -3.904 -8.594 1 97.75 193 GLN B C 1
ATOM 4063 O O . GLN B 1 193 ? 18.406 -3.41 -8.094 1 97.75 193 GLN B O 1
ATOM 4068 N N . ILE B 1 194 ? 19.641 -5.211 -8.727 1 98.69 194 ILE B N 1
ATOM 4069 C CA . ILE B 1 194 ? 18.75 -6.176 -8.102 1 98.69 194 ILE B CA 1
ATOM 4070 C C . ILE B 1 194 ? 19.469 -6.887 -6.961 1 98.69 194 ILE B C 1
ATOM 4072 O O . ILE B 1 194 ? 20.516 -7.512 -7.168 1 98.69 194 ILE B O 1
ATOM 4076 N N . ILE B 1 195 ? 18.938 -6.754 -5.742 1 98.88 195 ILE B N 1
ATOM 4077 C CA . ILE B 1 195 ? 19.484 -7.379 -4.547 1 98.88 195 ILE B CA 1
ATOM 4078 C C . ILE B 1 195 ? 18.562 -8.5 -4.074 1 98.88 195 ILE B C 1
ATOM 4080 O O . ILE B 1 195 ? 17.359 -8.273 -3.873 1 98.88 195 ILE B O 1
ATOM 4084 N N . ALA B 1 196 ? 19.109 -9.703 -3.924 1 98.88 196 ALA B N 1
ATOM 4085 C CA . ALA B 1 196 ? 18.359 -10.844 -3.416 1 98.88 196 ALA B CA 1
ATOM 4086 C C . ALA B 1 196 ? 18.734 -11.164 -1.978 1 98.88 196 ALA B C 1
ATOM 4088 O O . ALA B 1 196 ? 19.922 -11.164 -1.633 1 98.88 196 ALA B O 1
ATOM 4089 N N . VAL B 1 197 ? 17.75 -11.383 -1.152 1 98.81 197 VAL B N 1
ATOM 4090 C CA . VAL B 1 197 ? 17.969 -11.766 0.239 1 98.81 197 VAL B CA 1
ATOM 4091 C C . VAL B 1 197 ? 17.312 -13.109 0.517 1 98.81 197 VAL B C 1
ATOM 4093 O O . VAL B 1 197 ? 16.156 -13.328 0.142 1 98.81 197 VAL B O 1
ATOM 4096 N N . ASP B 1 198 ? 18.016 -14.016 1.126 1 98.19 198 ASP B N 1
ATOM 4097 C CA . ASP B 1 198 ? 17.469 -15.32 1.492 1 98.19 198 ASP B CA 1
ATOM 4098 C C . ASP B 1 198 ? 18.281 -15.953 2.615 1 98.19 198 ASP B C 1
ATOM 4100 O O . ASP B 1 198 ? 19.391 -15.5 2.924 1 98.19 198 ASP B O 1
ATOM 4104 N N . ILE B 1 199 ? 17.734 -16.906 3.264 1 96.12 199 ILE B N 1
ATOM 4105 C CA . ILE B 1 199 ? 18.422 -17.625 4.332 1 96.12 199 ILE B CA 1
ATOM 4106 C C . ILE B 1 199 ? 19.266 -18.75 3.736 1 96.12 199 ILE B C 1
ATOM 4108 O O . ILE B 1 199 ? 20.125 -19.312 4.414 1 96.12 199 ILE B O 1
ATOM 4112 N N . ASP B 1 200 ? 19.016 -19.188 2.469 1 95.88 200 ASP B N 1
ATOM 4113 C CA . ASP B 1 200 ? 19.656 -20.328 1.821 1 95.88 200 ASP B CA 1
ATOM 4114 C C . ASP B 1 200 ? 20.719 -19.875 0.828 1 95.88 200 ASP B C 1
ATOM 4116 O O . ASP B 1 200 ? 20.406 -19.312 -0.22 1 95.88 200 ASP B O 1
ATOM 4120 N N . GLU B 1 201 ? 21.953 -20.25 1.062 1 95.81 201 GLU B N 1
ATOM 4121 C CA . GLU B 1 201 ? 23.078 -19.828 0.24 1 95.81 201 GLU B CA 1
ATOM 4122 C C . GLU B 1 201 ? 22.984 -20.391 -1.176 1 95.81 201 GLU B C 1
ATOM 4124 O O . GLU B 1 201 ? 23.359 -19.734 -2.143 1 95.81 201 GLU B O 1
ATOM 4129 N N . LYS B 1 202 ? 22.547 -21.594 -1.263 1 94.81 202 LYS B N 1
ATOM 4130 C CA . LYS B 1 202 ? 22.422 -22.219 -2.576 1 94.81 202 LYS B CA 1
ATOM 4131 C C . LYS B 1 202 ? 21.422 -21.484 -3.449 1 94.81 202 LYS B C 1
ATOM 4133 O O . LYS B 1 202 ? 21.641 -21.281 -4.641 1 94.81 202 LYS B O 1
ATOM 4138 N N . ARG B 1 203 ? 20.359 -21.078 -2.844 1 95.06 203 ARG B N 1
ATOM 4139 C CA . ARG B 1 203 ? 19.344 -20.328 -3.564 1 95.06 203 ARG B CA 1
ATOM 4140 C C . ARG B 1 203 ? 19.875 -18.969 -4 1 95.06 203 ARG B C 1
ATOM 4142 O O . ARG B 1 203 ? 19.547 -18.469 -5.086 1 95.06 203 ARG B O 1
ATOM 4149 N N . LEU B 1 204 ? 20.688 -18.391 -3.143 1 97.75 204 LEU B N 1
ATOM 4150 C CA . LEU B 1 204 ? 21.281 -17.094 -3.455 1 97.75 204 LEU B CA 1
ATOM 4151 C C . LEU B 1 204 ? 22.25 -17.203 -4.625 1 97.75 204 LEU B C 1
ATOM 4153 O O . LEU B 1 204 ? 22.297 -16.312 -5.48 1 97.75 204 LEU B O 1
ATOM 4157 N N . LYS B 1 205 ? 23 -18.281 -4.668 1 97.31 205 LYS B N 1
ATOM 4158 C CA . LYS B 1 205 ? 23.891 -18.516 -5.805 1 97.31 205 LYS B CA 1
ATOM 4159 C C . LYS B 1 205 ? 23.094 -18.641 -7.105 1 97.31 205 LYS B C 1
ATOM 4161 O O . LYS B 1 205 ? 23.5 -18.094 -8.133 1 97.31 205 LYS B O 1
ATOM 4166 N N . LEU B 1 206 ? 22.031 -19.359 -6.973 1 96.69 206 LEU B N 1
ATOM 4167 C CA . LEU B 1 206 ? 21.156 -19.484 -8.141 1 96.69 206 LEU B CA 1
ATOM 4168 C C . LEU B 1 206 ? 20.578 -18.141 -8.539 1 96.69 206 LEU B C 1
ATOM 4170 O O . LEU B 1 206 ? 20.469 -17.828 -9.727 1 96.69 206 LEU B O 1
ATOM 4174 N N . ALA B 1 207 ? 20.203 -17.312 -7.59 1 98.31 207 ALA B N 1
ATOM 4175 C CA . ALA B 1 207 ? 19.672 -15.977 -7.844 1 98.31 207 ALA B CA 1
ATOM 4176 C C . ALA B 1 207 ? 20.688 -15.133 -8.625 1 98.31 207 ALA B C 1
ATOM 4178 O O . ALA B 1 207 ? 20.312 -14.43 -9.562 1 98.31 207 ALA B O 1
ATOM 4179 N N . GLU B 1 208 ? 21.906 -15.18 -8.258 1 98.31 208 GLU B N 1
ATOM 4180 C CA . GLU B 1 208 ? 22.953 -14.445 -8.961 1 98.31 208 GLU B CA 1
ATOM 4181 C C . GLU B 1 208 ? 23.062 -14.906 -10.414 1 98.31 208 GLU B C 1
ATOM 4183 O O . GLU B 1 208 ? 23.172 -14.086 -11.32 1 98.31 208 GLU B O 1
ATOM 4188 N N . LYS B 1 209 ? 22.953 -16.172 -10.578 1 97.19 209 LYS B N 1
ATOM 4189 C CA . LYS B 1 209 ? 23.031 -16.734 -11.922 1 97.19 209 LYS B CA 1
ATOM 4190 C C . LYS B 1 209 ? 21.859 -16.266 -12.781 1 97.19 209 LYS B C 1
ATOM 4192 O O . LYS B 1 209 ? 21.984 -16.125 -14 1 97.19 209 LYS B O 1
ATOM 4197 N N . LEU B 1 210 ? 20.797 -15.992 -12.102 1 97.25 210 LEU B N 1
ATOM 4198 C CA . LEU B 1 210 ? 19.562 -15.695 -12.844 1 97.25 210 LEU B CA 1
ATOM 4199 C C . LEU B 1 210 ? 19.391 -14.188 -13 1 97.25 210 LEU B C 1
ATOM 4201 O O . LEU B 1 210 ? 18.422 -13.734 -13.625 1 97.25 210 LEU B O 1
ATOM 4205 N N . GLY B 1 211 ? 20.25 -13.352 -12.367 1 97.19 211 GLY B N 1
ATOM 4206 C CA . GLY B 1 211 ? 20.188 -11.945 -12.734 1 97.19 211 GLY B CA 1
ATOM 4207 C C . GLY B 1 211 ? 20.359 -11.008 -11.555 1 97.19 211 GLY B C 1
ATOM 4208 O O . GLY B 1 211 ? 20.406 -9.789 -11.727 1 97.19 211 GLY B O 1
ATOM 4209 N N . ALA B 1 212 ? 20.484 -11.539 -10.375 1 98.5 212 ALA B N 1
ATOM 4210 C CA . ALA B 1 212 ? 20.734 -10.672 -9.227 1 98.5 212 ALA B CA 1
ATOM 4211 C C . ALA B 1 212 ? 22.141 -10.086 -9.297 1 98.5 212 ALA B C 1
ATOM 4213 O O . ALA B 1 212 ? 23.094 -10.781 -9.664 1 98.5 212 ALA B O 1
ATOM 4214 N N . ASP B 1 213 ? 22.234 -8.812 -8.992 1 98.5 213 ASP B N 1
ATOM 4215 C CA . ASP B 1 213 ? 23.547 -8.172 -8.953 1 98.5 213 ASP B CA 1
ATOM 4216 C C . ASP B 1 213 ? 24.25 -8.438 -7.629 1 98.5 213 ASP B C 1
ATOM 4218 O O . ASP B 1 213 ? 25.484 -8.406 -7.559 1 98.5 213 ASP B O 1
ATOM 4222 N N . ALA B 1 214 ? 23.469 -8.641 -6.574 1 98.44 214 ALA B N 1
ATOM 4223 C CA . ALA B 1 214 ? 23.984 -8.938 -5.242 1 98.44 214 ALA B CA 1
ATOM 4224 C C . ALA B 1 214 ? 23.078 -9.906 -4.504 1 98.44 214 ALA B C 1
ATOM 4226 O O . ALA B 1 214 ? 21.859 -9.914 -4.723 1 98.44 214 ALA B O 1
ATOM 4227 N N . ALA B 1 215 ? 23.703 -10.742 -3.709 1 98.25 215 ALA B N 1
ATOM 4228 C CA . ALA B 1 215 ? 23 -11.688 -2.852 1 98.25 215 ALA B CA 1
ATOM 4229 C C . ALA B 1 215 ? 23.422 -11.531 -1.395 1 98.25 215 ALA B C 1
ATOM 4231 O O . ALA B 1 215 ? 24.625 -11.43 -1.095 1 98.25 215 ALA B O 1
ATOM 4232 N N . ILE B 1 216 ? 22.453 -11.438 -0.551 1 98.56 216 ILE B N 1
ATOM 4233 C CA . ILE B 1 216 ? 22.719 -11.242 0.871 1 98.56 216 ILE B CA 1
ATOM 4234 C C . ILE B 1 216 ? 22.125 -12.406 1.668 1 98.56 216 ILE B C 1
ATOM 4236 O O . ILE B 1 216 ? 20.922 -12.672 1.599 1 98.56 216 ILE B O 1
ATOM 4240 N N . LEU B 1 217 ? 22.969 -13.109 2.385 1 98.12 217 LEU B N 1
ATOM 4241 C CA . LEU B 1 217 ? 22.516 -14.109 3.338 1 98.12 217 LEU B CA 1
ATOM 4242 C C . LEU B 1 217 ? 21.938 -13.453 4.586 1 98.12 217 LEU B C 1
ATOM 4244 O O . LEU B 1 217 ? 22.547 -12.547 5.156 1 98.12 217 LEU B O 1
ATOM 4248 N N . VAL B 1 218 ? 20.797 -13.914 4.996 1 96.19 218 VAL B N 1
ATOM 4249 C CA . VAL B 1 218 ? 20.141 -13.336 6.156 1 96.19 218 VAL B CA 1
ATOM 4250 C C . VAL B 1 218 ? 21.078 -13.367 7.359 1 96.19 218 VAL B C 1
ATOM 4252 O O . VAL B 1 218 ? 21.75 -14.375 7.605 1 96.19 218 VAL B O 1
ATOM 4255 N N . GLY B 1 219 ? 21.094 -12.328 8.039 1 93.25 219 GLY B N 1
ATOM 4256 C CA . GLY B 1 219 ? 21.922 -12.141 9.219 1 93.25 219 GLY B CA 1
ATOM 4257 C C . GLY B 1 219 ? 21.703 -10.797 9.891 1 93.25 219 GLY B C 1
ATOM 4258 O O . GLY B 1 219 ? 20.812 -10.039 9.492 1 93.25 219 GLY B O 1
ATOM 4259 N N . PRO B 1 220 ? 22.438 -10.516 10.93 1 91.31 220 PRO B N 1
ATOM 4260 C CA . PRO B 1 220 ? 22.219 -9.289 11.695 1 91.31 220 PRO B CA 1
ATOM 4261 C C . PRO B 1 220 ? 22.531 -8.031 10.891 1 91.31 220 PRO B C 1
ATOM 4263 O O . PRO B 1 220 ? 22.062 -6.941 11.227 1 91.31 220 PRO B O 1
ATOM 4266 N N . ASP B 1 221 ? 23.188 -8.125 9.773 1 94.19 221 ASP B N 1
ATOM 4267 C CA . ASP B 1 221 ? 23.672 -6.934 9.078 1 94.19 221 ASP B CA 1
ATOM 4268 C C . ASP B 1 221 ? 22.953 -6.766 7.738 1 94.19 221 ASP B C 1
ATOM 4270 O O . ASP B 1 221 ? 23.453 -6.07 6.848 1 94.19 221 ASP B O 1
ATOM 4274 N N . VAL B 1 222 ? 21.875 -7.402 7.512 1 96.44 222 VAL B N 1
ATOM 4275 C CA . VAL B 1 222 ? 21.203 -7.398 6.219 1 96.44 222 VAL B CA 1
ATOM 4276 C C . VAL B 1 222 ? 20.844 -5.969 5.828 1 96.44 222 VAL B C 1
ATOM 4278 O O . VAL B 1 222 ? 21.109 -5.543 4.699 1 96.44 222 VAL B O 1
ATOM 4281 N N . SER B 1 223 ? 20.281 -5.207 6.766 1 94.31 223 SER B N 1
ATOM 4282 C CA . SER B 1 223 ? 19.891 -3.83 6.496 1 94.31 223 SER B CA 1
ATOM 4283 C C . SER B 1 223 ? 21.078 -2.973 6.102 1 94.31 223 SER B C 1
ATOM 4285 O O . SER B 1 223 ? 21 -2.195 5.148 1 94.31 223 SER B O 1
ATOM 4287 N N . TYR B 1 224 ? 22.141 -3.102 6.836 1 95.88 224 TYR B N 1
ATOM 4288 C CA . TYR B 1 224 ? 23.359 -2.354 6.551 1 95.88 224 TYR B CA 1
ATOM 4289 C C . TYR B 1 224 ? 23.891 -2.689 5.164 1 95.88 224 TYR B C 1
ATOM 4291 O O . TYR B 1 224 ? 24.328 -1.802 4.43 1 95.88 224 TYR B O 1
ATOM 4299 N N . GLN B 1 225 ? 23.875 -3.938 4.801 1 97.44 225 GLN B N 1
ATOM 4300 C CA . GLN B 1 225 ? 24.359 -4.367 3.498 1 97.44 225 GLN B CA 1
ATOM 4301 C C . GLN B 1 225 ? 23.516 -3.785 2.369 1 97.44 225 GLN B C 1
ATOM 4303 O O . GLN B 1 225 ? 24.062 -3.32 1.361 1 97.44 225 GLN B O 1
ATOM 4308 N N . ILE B 1 226 ? 22.234 -3.795 2.516 1 97.62 226 ILE B N 1
ATOM 4309 C CA . ILE B 1 226 ? 21.344 -3.215 1.515 1 97.62 226 ILE B CA 1
ATOM 4310 C C . ILE B 1 226 ? 21.641 -1.728 1.355 1 97.62 226 ILE B C 1
ATOM 4312 O O . ILE B 1 226 ? 21.781 -1.229 0.235 1 97.62 226 ILE B O 1
ATOM 4316 N N . GLN B 1 227 ? 21.781 -1.014 2.484 1 96.38 227 GLN B N 1
ATOM 4317 C CA . GLN B 1 227 ? 22.078 0.415 2.461 1 96.38 227 GLN B CA 1
ATOM 4318 C C . GLN B 1 227 ? 23.406 0.688 1.762 1 96.38 227 GLN B C 1
ATOM 4320 O O . GLN B 1 227 ? 23.516 1.624 0.968 1 96.38 227 GLN B O 1
ATOM 4325 N N . SER B 1 228 ? 24.375 -0.157 2.113 1 96.75 228 SER B N 1
ATOM 4326 C CA . SER B 1 228 ? 25.688 0.01 1.509 1 96.75 228 SER B CA 1
ATOM 4327 C C . SER B 1 228 ? 25.625 -0.154 -0.006 1 96.75 228 SER B C 1
ATOM 4329 O O . SER B 1 228 ? 26.297 0.575 -0.742 1 96.75 228 SER B O 1
ATOM 4331 N N . LEU B 1 229 ? 24.797 -1.037 -0.483 1 97.19 229 LEU B N 1
ATOM 4332 C CA . LEU B 1 229 ? 24.688 -1.333 -1.907 1 97.19 229 LEU B CA 1
ATOM 4333 C C . LEU B 1 229 ? 23.859 -0.272 -2.623 1 97.19 229 LEU B C 1
ATOM 4335 O O . LEU B 1 229 ? 23.828 -0.224 -3.854 1 97.19 229 LEU B O 1
ATOM 4339 N N . THR B 1 230 ? 23.203 0.598 -1.865 1 96.62 230 THR B N 1
ATOM 4340 C CA . THR B 1 230 ? 22.297 1.577 -2.453 1 96.62 230 THR B CA 1
ATOM 4341 C C . THR B 1 230 ? 22.688 2.992 -2.029 1 96.62 230 THR B C 1
ATOM 4343 O O . THR B 1 230 ? 21.812 3.865 -1.911 1 96.62 230 THR B O 1
ATOM 4346 N N . HIS B 1 231 ? 23.922 3.152 -1.664 1 94.19 231 HIS B N 1
ATOM 4347 C CA . HIS B 1 231 ? 24.5 4.453 -1.33 1 94.19 231 HIS B CA 1
ATOM 4348 C C . HIS B 1 231 ? 23.766 5.086 -0.15 1 94.19 231 HIS B C 1
ATOM 4350 O O . HIS B 1 231 ? 23.562 6.301 -0.124 1 94.19 231 HIS B O 1
ATOM 4356 N N . GLY B 1 232 ? 23.266 4.242 0.712 1 95.5 232 GLY B N 1
ATOM 4357 C CA . GLY B 1 232 ? 22.656 4.699 1.95 1 95.5 232 GLY B CA 1
ATOM 4358 C C . GLY B 1 232 ? 21.203 5.113 1.784 1 95.5 232 GLY B C 1
ATOM 4359 O O . GLY B 1 232 ? 20.562 5.57 2.738 1 95.5 232 GLY B O 1
ATOM 4360 N N . ARG B 1 233 ? 20.594 4.98 0.695 1 96.31 233 ARG B N 1
ATOM 4361 C CA . ARG B 1 233 ? 19.25 5.484 0.412 1 96.31 233 ARG B CA 1
ATOM 4362 C C . ARG B 1 233 ? 18.203 4.379 0.544 1 96.31 233 ARG B C 1
ATOM 4364 O O . ARG B 1 233 ? 17.078 4.629 0.981 1 96.31 233 ARG B O 1
ATOM 4371 N N . GLY B 1 234 ? 18.547 3.109 0.211 1 98.19 234 GLY B N 1
ATOM 4372 C CA . GLY B 1 234 ? 17.609 2.008 0.053 1 98.19 234 GLY B CA 1
ATOM 4373 C C . GLY B 1 234 ? 17.156 1.809 -1.383 1 98.19 234 GLY B C 1
ATOM 4374 O O . GLY B 1 234 ? 17.469 2.623 -2.256 1 98.19 234 GLY B O 1
ATOM 4375 N N . VAL B 1 235 ? 16.438 0.756 -1.569 1 98.69 235 VAL B N 1
ATOM 4376 C CA . VAL B 1 235 ? 16.016 0.423 -2.926 1 98.69 235 VAL B CA 1
ATOM 4377 C C . VAL B 1 235 ? 14.727 1.169 -3.266 1 98.69 235 VAL B C 1
ATOM 4379 O O . VAL B 1 235 ? 13.992 1.589 -2.369 1 98.69 235 VAL B O 1
ATOM 4382 N N . ASP B 1 236 ? 14.422 1.302 -4.59 1 98.44 236 ASP B N 1
ATOM 4383 C CA . ASP B 1 236 ? 13.203 1.943 -5.086 1 98.44 236 ASP B CA 1
ATOM 4384 C C . ASP B 1 236 ? 11.992 1.037 -4.895 1 98.44 236 ASP B C 1
ATOM 4386 O O . ASP B 1 236 ? 10.906 1.511 -4.559 1 98.44 236 ASP B O 1
ATOM 4390 N N . GLN B 1 237 ? 12.211 -0.281 -5.109 1 98.62 237 GLN B N 1
ATOM 4391 C CA . GLN B 1 237 ? 11.148 -1.283 -5.074 1 98.62 237 GLN B CA 1
ATOM 4392 C C . GLN B 1 237 ? 11.586 -2.516 -4.285 1 98.62 237 GLN B C 1
ATOM 4394 O O . GLN B 1 237 ? 12.75 -2.91 -4.332 1 98.62 237 GLN B O 1
ATOM 4399 N N . ALA B 1 238 ? 10.648 -3.037 -3.582 1 98.88 238 ALA B N 1
ATOM 4400 C CA . ALA B 1 238 ? 10.883 -4.328 -2.938 1 98.88 238 ALA B CA 1
ATOM 4401 C C . ALA B 1 238 ? 9.742 -5.301 -3.227 1 98.88 238 ALA B C 1
ATOM 4403 O O . ALA B 1 238 ? 8.586 -4.895 -3.35 1 98.88 238 ALA B O 1
ATOM 4404 N N . PHE B 1 239 ? 10.07 -6.52 -3.432 1 98.88 239 PHE B N 1
ATOM 4405 C CA . PHE B 1 239 ? 9.133 -7.633 -3.477 1 98.88 239 PHE B CA 1
ATOM 4406 C C . PHE B 1 239 ? 9.375 -8.586 -2.309 1 98.88 239 PHE B C 1
ATOM 4408 O O . PHE B 1 239 ? 10.5 -9.023 -2.074 1 98.88 239 PHE B O 1
ATOM 4415 N N . GLU B 1 240 ? 8.383 -8.82 -1.576 1 98.81 240 GLU B N 1
ATOM 4416 C CA . GLU B 1 240 ? 8.422 -9.812 -0.502 1 98.81 240 GLU B CA 1
ATOM 4417 C C . GLU B 1 240 ? 7.594 -11.047 -0.859 1 98.81 240 GLU B C 1
ATOM 4419 O O . GLU B 1 240 ? 6.387 -10.945 -1.085 1 98.81 240 GLU B O 1
ATOM 4424 N N . VAL B 1 241 ? 8.227 -12.203 -0.936 1 97.69 241 VAL B N 1
ATOM 4425 C CA . VAL B 1 241 ? 7.559 -13.336 -1.571 1 97.69 241 VAL B CA 1
ATOM 4426 C C . VAL B 1 241 ? 7.406 -14.477 -0.569 1 97.69 241 VAL B C 1
ATOM 4428 O O . VAL B 1 241 ? 7.082 -15.602 -0.948 1 97.69 241 VAL B O 1
ATOM 4431 N N . VAL B 1 242 ? 7.656 -14.305 0.699 1 96.31 242 VAL B N 1
ATOM 4432 C CA . VAL B 1 242 ? 7.539 -15.32 1.746 1 96.31 242 VAL B CA 1
ATOM 4433 C C . VAL B 1 242 ? 6.273 -15.062 2.566 1 96.31 242 VAL B C 1
ATOM 4435 O O . VAL B 1 242 ? 5.406 -15.938 2.662 1 96.31 242 VAL B O 1
ATOM 4438 N N . GLY B 1 243 ? 6.102 -13.883 3.074 1 96.56 243 GLY B N 1
ATOM 4439 C CA . GLY B 1 243 ? 4.93 -13.508 3.852 1 96.56 243 GLY B CA 1
ATOM 4440 C C . GLY B 1 243 ? 5.098 -13.758 5.34 1 96.56 243 GLY B C 1
ATOM 4441 O O . GLY B 1 243 ? 4.172 -14.227 6.004 1 96.56 243 GLY B O 1
ATOM 4442 N N . SER B 1 244 ? 6.281 -13.5 5.859 1 96.5 244 SER B N 1
ATOM 4443 C CA . SER B 1 244 ? 6.543 -13.57 7.293 1 96.5 244 SER B CA 1
ATOM 4444 C C . SER B 1 244 ? 6.902 -12.195 7.855 1 96.5 244 SER B C 1
ATOM 4446 O O . SER B 1 244 ? 7.285 -11.297 7.109 1 96.5 244 SER B O 1
ATOM 4448 N N . GLU B 1 245 ? 6.75 -12.062 9.195 1 97.12 245 GLU B N 1
ATOM 4449 C CA . GLU B 1 245 ? 7.055 -10.797 9.844 1 97.12 245 GLU B CA 1
ATOM 4450 C C . GLU B 1 245 ? 8.492 -10.367 9.578 1 97.12 245 GLU B C 1
ATOM 4452 O O . GLU B 1 245 ? 8.758 -9.219 9.227 1 97.12 245 GLU B O 1
ATOM 4457 N N . LYS B 1 246 ? 9.422 -11.312 9.688 1 96.69 246 LYS B N 1
ATOM 4458 C CA . LYS B 1 246 ? 10.836 -11.016 9.508 1 96.69 246 LYS B CA 1
ATOM 4459 C C . LYS B 1 246 ? 11.133 -10.562 8.078 1 96.69 246 LYS B C 1
ATOM 4461 O O . LYS B 1 246 ? 11.875 -9.602 7.867 1 96.69 246 LYS B O 1
ATOM 4466 N N . THR B 1 247 ? 10.562 -11.227 7.105 1 98 247 THR B N 1
ATOM 4467 C CA . THR B 1 247 ? 10.859 -10.922 5.707 1 98 247 THR B CA 1
ATOM 4468 C C . THR B 1 247 ? 10.195 -9.609 5.297 1 98 247 THR B C 1
ATOM 4470 O O . THR B 1 247 ? 10.766 -8.828 4.527 1 98 247 THR B O 1
ATOM 4473 N N . VAL B 1 248 ? 9.023 -9.352 5.805 1 98.31 248 VAL B N 1
ATOM 4474 C CA . VAL B 1 248 ? 8.367 -8.078 5.523 1 98.31 248 VAL B CA 1
ATOM 4475 C C . VAL B 1 248 ? 9.148 -6.938 6.156 1 98.31 248 VAL B C 1
ATOM 4477 O O . VAL B 1 248 ? 9.344 -5.891 5.535 1 98.31 248 VAL B O 1
ATOM 4480 N N . THR B 1 249 ? 9.609 -7.141 7.371 1 97.69 249 THR B N 1
ATOM 4481 C CA . THR B 1 249 ? 10.43 -6.137 8.039 1 97.69 249 THR B CA 1
ATOM 4482 C C . THR B 1 249 ? 11.695 -5.852 7.234 1 97.69 249 THR B C 1
ATOM 4484 O O . THR B 1 249 ? 12.062 -4.691 7.039 1 97.69 249 THR B O 1
ATOM 4487 N N . THR B 1 250 ? 12.328 -6.906 6.738 1 98.06 250 THR B N 1
ATOM 4488 C CA . THR B 1 250 ? 13.523 -6.754 5.918 1 98.06 250 THR B CA 1
ATOM 4489 C C . THR B 1 250 ? 13.227 -5.922 4.672 1 98.06 250 THR B C 1
ATOM 4491 O O . THR B 1 250 ? 14 -5.035 4.312 1 98.06 250 THR B O 1
ATOM 4494 N N . ALA B 1 251 ? 12.109 -6.219 4.055 1 98.69 251 ALA B N 1
ATOM 4495 C CA . ALA B 1 251 ? 11.711 -5.48 2.854 1 98.69 251 ALA B CA 1
ATOM 4496 C C . ALA B 1 251 ? 11.5 -4.004 3.164 1 98.69 251 ALA B C 1
ATOM 4498 O O . ALA B 1 251 ? 11.992 -3.133 2.445 1 98.69 251 ALA B O 1
ATOM 4499 N N . ILE B 1 252 ? 10.805 -3.713 4.219 1 98.56 252 ILE B N 1
ATOM 4500 C CA . ILE B 1 252 ? 10.492 -2.34 4.605 1 98.56 252 ILE B CA 1
ATOM 4501 C C . ILE B 1 252 ? 11.781 -1.593 4.945 1 98.56 252 ILE B C 1
ATOM 4503 O O . ILE B 1 252 ? 11.992 -0.467 4.488 1 98.56 252 ILE B O 1
ATOM 4507 N N . GLU B 1 253 ? 12.672 -2.223 5.707 1 97.75 253 GLU B N 1
ATOM 4508 C CA . GLU B 1 253 ? 13.922 -1.598 6.117 1 97.75 253 GLU B CA 1
ATOM 4509 C C . GLU B 1 253 ? 14.82 -1.318 4.918 1 97.75 253 GLU B C 1
ATOM 4511 O O . GLU B 1 253 ? 15.609 -0.369 4.93 1 97.75 253 GLU B O 1
ATOM 4516 N N . GLY B 1 254 ? 14.672 -2.094 3.879 1 98.25 254 GLY B N 1
ATOM 4517 C CA . GLY B 1 254 ? 15.531 -1.971 2.715 1 98.25 254 GLY B CA 1
ATOM 4518 C C . GLY B 1 254 ? 15.055 -0.921 1.728 1 98.25 254 GLY B C 1
ATOM 4519 O O . GLY B 1 254 ? 15.781 -0.554 0.805 1 98.25 254 GLY B O 1
ATOM 4520 N N . LEU B 1 255 ? 13.891 -0.379 1.924 1 98.62 255 LEU B N 1
ATOM 4521 C CA . LEU B 1 255 ? 13.305 0.584 0.997 1 98.62 255 LEU B CA 1
ATOM 4522 C C . LEU B 1 255 ? 13.797 1.995 1.298 1 98.62 255 LEU B C 1
ATOM 4524 O O . LEU B 1 255 ? 13.984 2.357 2.461 1 98.62 255 LEU B O 1
ATOM 4528 N N . ARG B 1 256 ? 13.945 2.768 0.267 1 98.38 256 ARG B N 1
ATOM 4529 C CA . ARG B 1 256 ? 14.102 4.203 0.463 1 98.38 256 ARG B CA 1
ATOM 4530 C C . ARG B 1 256 ? 12.781 4.844 0.886 1 98.38 256 ARG B C 1
ATOM 4532 O O . ARG B 1 256 ? 11.719 4.23 0.763 1 98.38 256 ARG B O 1
ATOM 4539 N N . LYS B 1 257 ? 12.852 6.109 1.402 1 98.5 257 LYS B N 1
ATOM 4540 C CA . LYS B 1 257 ? 11.609 6.855 1.587 1 98.5 257 LYS B CA 1
ATOM 4541 C C . LYS B 1 257 ? 10.844 6.977 0.274 1 98.5 257 LYS B C 1
ATOM 4543 O O . LYS B 1 257 ? 11.438 7.16 -0.788 1 98.5 257 LYS B O 1
ATOM 4548 N N . GLY B 1 258 ? 9.508 6.812 0.394 1 98.44 258 GLY B N 1
ATOM 4549 C CA . GLY B 1 258 ? 8.68 6.883 -0.8 1 98.44 258 GLY B CA 1
ATOM 4550 C C . GLY B 1 258 ? 8.742 5.625 -1.646 1 98.44 258 GLY B C 1
ATOM 4551 O O . GLY B 1 258 ? 8.242 5.602 -2.771 1 98.44 258 GLY B O 1
ATOM 4552 N N . GLY B 1 259 ? 9.422 4.57 -1.145 1 98.5 259 GLY B N 1
ATOM 4553 C CA . GLY B 1 259 ? 9.57 3.334 -1.895 1 98.5 259 GLY B CA 1
ATOM 4554 C C . GLY B 1 259 ? 8.297 2.506 -1.942 1 98.5 259 GLY B C 1
ATOM 4555 O O . GLY B 1 259 ? 7.316 2.834 -1.277 1 98.5 259 GLY B O 1
ATOM 4556 N N . HIS B 1 260 ? 8.32 1.421 -2.754 1 98.69 260 HIS B N 1
ATOM 4557 C CA . HIS B 1 260 ? 7.148 0.592 -3.01 1 98.69 260 HIS B CA 1
ATOM 4558 C C . HIS B 1 260 ? 7.43 -0.873 -2.689 1 98.69 260 HIS B C 1
ATOM 4560 O O . HIS B 1 260 ? 8.453 -1.417 -3.105 1 98.69 260 HIS B O 1
ATOM 4566 N N . LEU B 1 261 ? 6.539 -1.439 -1.891 1 98.88 261 LEU B N 1
ATOM 4567 C CA . LEU B 1 261 ? 6.645 -2.846 -1.521 1 98.88 261 LEU B CA 1
ATOM 4568 C C . LEU B 1 261 ? 5.484 -3.648 -2.098 1 98.88 261 LEU B C 1
ATOM 4570 O O . LEU B 1 261 ? 4.316 -3.33 -1.848 1 98.88 261 LEU B O 1
ATOM 4574 N N . THR B 1 262 ? 5.773 -4.617 -2.887 1 98.88 262 THR B N 1
ATOM 4575 C CA . THR B 1 262 ? 4.766 -5.574 -3.334 1 98.88 262 THR B CA 1
ATOM 4576 C C . THR B 1 262 ? 4.785 -6.828 -2.463 1 98.88 262 THR B C 1
ATOM 4578 O O . THR B 1 262 ? 5.816 -7.488 -2.34 1 98.88 262 THR B O 1
ATOM 4581 N N . LEU B 1 263 ? 3.662 -7.094 -1.868 1 98.81 263 LEU B N 1
ATOM 4582 C CA . LEU B 1 263 ? 3.488 -8.25 -0.996 1 98.81 263 LEU B CA 1
ATOM 4583 C C . LEU B 1 263 ? 2.891 -9.422 -1.763 1 98.81 263 LEU B C 1
ATOM 4585 O O . LEU B 1 263 ? 1.713 -9.398 -2.127 1 98.81 263 LEU B O 1
ATOM 4589 N N . VAL B 1 264 ? 3.711 -10.453 -1.949 1 98.06 264 VAL B N 1
ATOM 4590 C CA . VAL B 1 264 ? 3.287 -11.625 -2.715 1 98.06 264 VAL B CA 1
ATOM 4591 C C . VAL B 1 264 ? 3.094 -12.812 -1.776 1 98.06 264 VAL B C 1
ATOM 4593 O O . VAL B 1 264 ? 2.125 -13.562 -1.908 1 98.06 264 VAL B O 1
ATOM 4596 N N . GLY B 1 265 ? 4.008 -12.961 -0.816 1 95.06 265 GLY B N 1
ATOM 4597 C CA . GLY B 1 265 ? 3.953 -14.078 0.117 1 95.06 265 GLY B CA 1
ATOM 4598 C C . GLY B 1 265 ? 2.854 -13.93 1.152 1 95.06 265 GLY B C 1
ATOM 4599 O O . GLY B 1 265 ? 2.473 -12.82 1.512 1 95.06 265 GLY B O 1
ATOM 4600 N N . ASN B 1 266 ? 2.416 -15.055 1.712 1 89.88 266 ASN B N 1
ATOM 4601 C CA . ASN B 1 266 ? 1.295 -15.023 2.645 1 89.88 266 ASN B CA 1
ATOM 4602 C C . ASN B 1 266 ? 1.36 -16.188 3.639 1 89.88 266 ASN B C 1
ATOM 4604 O O . ASN B 1 266 ? 0.341 -16.812 3.943 1 89.88 266 ASN B O 1
ATOM 4608 N N . VAL B 1 267 ? 2.518 -16.516 4.094 1 87.75 267 VAL B N 1
ATOM 4609 C CA . VAL B 1 267 ? 2.703 -17.641 5.012 1 87.75 267 VAL B CA 1
ATOM 4610 C C . VAL B 1 267 ? 2.033 -17.312 6.348 1 87.75 267 VAL B C 1
ATOM 4612 O O . VAL B 1 267 ? 1.403 -18.188 6.953 1 87.75 267 VAL B O 1
ATOM 4615 N N . SER B 1 268 ? 2.164 -16.078 6.793 1 92.56 268 SER B N 1
ATOM 4616 C CA . SER B 1 268 ? 1.56 -15.68 8.055 1 92.56 268 SER B CA 1
ATOM 4617 C C . SER B 1 268 ? 0.22 -14.984 7.836 1 92.56 268 SER B C 1
ATOM 4619 O O . SER B 1 268 ? 0.114 -14.086 7 1 92.56 268 SER B O 1
ATOM 4621 N N . PRO B 1 269 ? -0.754 -15.438 8.656 1 93.69 269 PRO B N 1
ATOM 4622 C CA . PRO B 1 269 ? -2.033 -14.734 8.516 1 93.69 269 PRO B CA 1
ATOM 4623 C C . PRO B 1 269 ? -1.932 -13.25 8.859 1 93.69 269 PRO B C 1
ATOM 4625 O O . PRO B 1 269 ? -2.578 -12.422 8.219 1 93.69 269 PRO B O 1
ATOM 4628 N N . SER B 1 270 ? -1.115 -12.969 9.914 1 97.06 270 SER B N 1
ATOM 4629 C CA . SER B 1 270 ? -0.903 -11.594 10.352 1 97.06 270 SER B CA 1
ATOM 4630 C C . SER B 1 270 ? 0.557 -11.352 10.711 1 97.06 270 SER B C 1
ATOM 4632 O O . SER B 1 270 ? 1.307 -12.297 10.961 1 97.06 270 SER B O 1
ATOM 4634 N N . ILE B 1 271 ? 0.905 -10.094 10.617 1 97.62 271 ILE B N 1
ATOM 4635 C CA . ILE B 1 271 ? 2.268 -9.719 10.984 1 97.62 271 ILE B CA 1
ATOM 4636 C C . ILE B 1 271 ? 2.25 -8.406 11.766 1 97.62 271 ILE B C 1
ATOM 4638 O O . ILE B 1 271 ? 1.314 -7.609 11.641 1 97.62 271 ILE B O 1
ATOM 4642 N N . ASN B 1 272 ? 3.279 -8.219 12.578 1 97.81 272 ASN B N 1
ATOM 4643 C CA . ASN B 1 272 ? 3.494 -6.902 13.164 1 97.81 272 ASN B CA 1
ATOM 4644 C C . ASN B 1 272 ? 4.09 -5.926 12.156 1 97.81 272 ASN B C 1
ATOM 4646 O O . ASN B 1 272 ? 5.23 -6.102 11.719 1 97.81 272 ASN B O 1
ATOM 4650 N N . LEU B 1 273 ? 3.357 -4.965 11.742 1 97.62 273 LEU B N 1
ATOM 4651 C CA . LEU B 1 273 ? 3.77 -3.971 10.758 1 97.62 273 LEU B CA 1
ATOM 4652 C C . LEU B 1 273 ? 4.301 -2.717 11.445 1 97.62 273 LEU B C 1
ATOM 4654 O O . LEU B 1 273 ? 3.627 -2.141 12.305 1 97.62 273 LEU B O 1
ATOM 4658 N N . PRO B 1 274 ? 5.496 -2.252 11.156 1 97.88 274 PRO B N 1
ATOM 4659 C CA . PRO B 1 274 ? 5.965 -0.961 11.672 1 97.88 274 PRO B CA 1
ATOM 4660 C C . PRO B 1 274 ? 5.227 0.221 11.047 1 97.88 274 PRO B C 1
ATOM 4662 O O . PRO B 1 274 ? 5.773 0.908 10.18 1 97.88 274 PRO B O 1
ATOM 4665 N N . LEU B 1 275 ? 4.086 0.509 11.555 1 97.69 275 LEU B N 1
ATOM 4666 C CA . LEU B 1 275 ? 3.18 1.508 11 1 97.69 275 LEU B CA 1
ATOM 4667 C C . LEU B 1 275 ? 3.854 2.875 10.93 1 97.69 275 LEU B C 1
A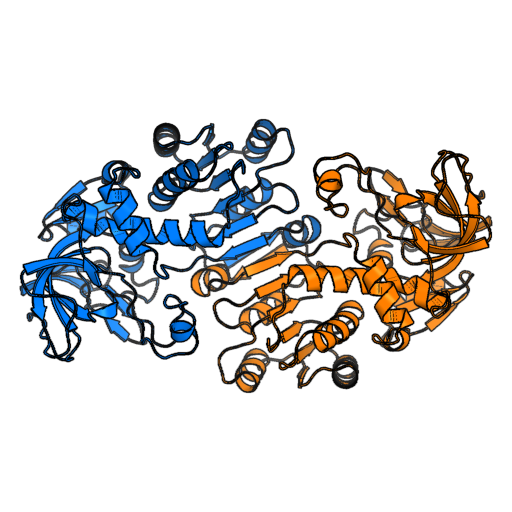TOM 4669 O O . LEU B 1 275 ? 3.711 3.59 9.938 1 97.69 275 LEU B O 1
ATOM 4673 N N . GLN B 1 276 ? 4.566 3.277 11.945 1 96.44 276 GLN B N 1
ATOM 4674 C CA . GLN B 1 276 ? 5.219 4.582 11.969 1 96.44 276 GLN B CA 1
ATOM 4675 C C . GLN B 1 276 ? 6.16 4.754 10.781 1 96.44 276 GLN B C 1
ATOM 4677 O O . GLN B 1 276 ? 6.16 5.797 10.125 1 96.44 276 GLN B O 1
ATOM 4682 N N . ALA B 1 277 ? 6.922 3.693 10.484 1 97.56 277 ALA B N 1
ATOM 4683 C CA . ALA B 1 277 ? 7.836 3.752 9.352 1 97.56 277 ALA B CA 1
ATOM 4684 C C . ALA B 1 277 ? 7.074 3.875 8.039 1 97.56 277 ALA B C 1
ATOM 4686 O O . ALA B 1 277 ? 7.453 4.652 7.156 1 97.56 277 ALA B O 1
ATOM 4687 N N . VAL B 1 278 ? 5.965 3.129 7.906 1 98.62 278 VAL B N 1
ATOM 4688 C CA . VAL B 1 278 ? 5.172 3.127 6.68 1 98.62 278 VAL B CA 1
ATOM 4689 C C . VAL B 1 278 ? 4.613 4.523 6.426 1 98.62 278 VAL B C 1
ATOM 4691 O O . VAL B 1 278 ? 4.641 5.016 5.293 1 98.62 278 VAL B O 1
ATOM 4694 N N . VAL B 1 279 ? 4.195 5.195 7.453 1 98.31 279 VAL B N 1
ATOM 4695 C CA . VAL B 1 279 ? 3.562 6.504 7.316 1 98.31 279 VAL B CA 1
ATOM 4696 C C . VAL B 1 279 ? 4.633 7.578 7.129 1 98.31 279 VAL B C 1
ATOM 4698 O O . VAL B 1 279 ? 4.59 8.336 6.16 1 98.31 279 VAL B O 1
ATOM 4701 N N . THR B 1 280 ? 5.688 7.625 7.969 1 96.88 280 THR B N 1
ATOM 4702 C CA . THR B 1 280 ? 6.641 8.734 7.992 1 96.88 280 THR B CA 1
ATOM 4703 C C . THR B 1 280 ? 7.59 8.656 6.805 1 96.88 280 THR B C 1
ATOM 4705 O O . THR B 1 280 ? 8.164 9.664 6.395 1 96.88 280 THR B O 1
ATOM 4708 N N . ARG B 1 281 ? 7.75 7.41 6.27 1 98.44 281 ARG B N 1
ATOM 4709 C CA . ARG B 1 281 ? 8.57 7.258 5.074 1 98.44 281 ARG B CA 1
ATOM 4710 C C . ARG B 1 281 ? 7.711 7.191 3.818 1 98.44 281 ARG B C 1
ATOM 4712 O O . ARG B 1 281 ? 8.219 6.969 2.719 1 98.44 281 ARG B O 1
ATOM 4719 N N . GLN B 1 282 ? 6.391 7.359 4.051 1 98.69 282 GLN B N 1
ATOM 4720 C CA . GLN B 1 282 ? 5.43 7.387 2.953 1 98.69 282 GLN B CA 1
ATOM 4721 C C . GLN B 1 282 ? 5.605 6.18 2.039 1 98.69 282 GLN B C 1
ATOM 4723 O O . GLN B 1 282 ? 5.688 6.324 0.817 1 98.69 282 GLN B O 1
ATOM 4728 N N . LEU B 1 283 ? 5.648 4.996 2.629 1 98.81 283 LEU B N 1
ATOM 4729 C CA . LEU B 1 283 ? 5.793 3.764 1.861 1 98.81 283 LEU B CA 1
ATOM 4730 C C . LEU B 1 283 ? 4.453 3.316 1.289 1 98.81 283 LEU B C 1
ATOM 4732 O O . LEU B 1 283 ? 3.404 3.566 1.887 1 98.81 283 LEU B O 1
ATOM 4736 N N . ASP B 1 284 ? 4.512 2.705 0.137 1 98.62 284 ASP B N 1
ATOM 4737 C CA . ASP B 1 284 ? 3.361 2.092 -0.519 1 98.62 284 ASP B CA 1
ATOM 4738 C C . ASP B 1 284 ? 3.441 0.568 -0.46 1 98.62 284 ASP B C 1
ATOM 4740 O O . ASP B 1 284 ? 4.43 -0.023 -0.9 1 98.62 284 ASP B O 1
ATOM 4744 N N . LEU B 1 285 ? 2.455 -0.089 0.139 1 98.81 285 LEU B N 1
ATOM 4745 C CA . LEU B 1 285 ? 2.385 -1.543 0.248 1 98.81 285 LEU B CA 1
ATOM 4746 C C . LEU B 1 285 ? 1.239 -2.096 -0.593 1 98.81 285 LEU B C 1
ATOM 4748 O O . LEU B 1 285 ? 0.075 -1.767 -0.356 1 98.81 285 LEU B O 1
ATOM 4752 N N . GLN B 1 286 ? 1.569 -2.922 -1.524 1 98.81 286 GLN B N 1
ATOM 4753 C CA . GLN B 1 286 ? 0.604 -3.469 -2.473 1 98.81 286 GLN B CA 1
ATOM 4754 C C . GLN B 1 286 ? 0.518 -4.988 -2.355 1 98.81 286 GLN B C 1
ATOM 4756 O O . GLN B 1 286 ? 1.489 -5.695 -2.633 1 98.81 286 GLN B O 1
ATOM 4761 N N . GLY B 1 287 ? -0.684 -5.434 -1.93 1 98.81 287 GLY B N 1
ATOM 4762 C CA . GLY B 1 287 ? -0.923 -6.867 -2.02 1 98.81 287 GLY B CA 1
ATOM 4763 C C . GLY B 1 287 ? -1.092 -7.352 -3.447 1 98.81 287 GLY B C 1
ATOM 4764 O O . GLY B 1 287 ? -1.68 -6.66 -4.281 1 98.81 287 GLY B O 1
ATOM 4765 N N . SER B 1 288 ? -0.619 -8.57 -3.676 1 98.69 288 SER B N 1
ATOM 4766 C CA . SER B 1 288 ? -0.764 -9.195 -4.984 1 98.69 288 SER B CA 1
ATOM 4767 C C . SER B 1 288 ? -1.487 -10.539 -4.879 1 98.69 288 SER B C 1
ATOM 4769 O O . SER B 1 288 ? -1.08 -11.406 -4.105 1 98.69 288 SER B O 1
ATOM 4771 N N . CYS B 1 289 ? -2.557 -10.672 -5.691 1 97.94 289 CYS B N 1
ATOM 4772 C CA . CYS B 1 289 ? -3.377 -11.875 -5.613 1 97.94 289 CYS B CA 1
ATOM 4773 C C . CYS B 1 289 ? -3.482 -12.547 -6.973 1 97.94 289 CYS B C 1
ATOM 4775 O O . CYS B 1 289 ? -4 -11.961 -7.926 1 97.94 289 CYS B O 1
ATOM 4777 N N . ALA B 1 290 ? -2.965 -13.719 -7.055 1 96.94 290 ALA B N 1
ATOM 4778 C CA . ALA B 1 290 ? -3.205 -14.625 -8.18 1 96.94 290 ALA B CA 1
ATOM 4779 C C . ALA B 1 290 ? -2.785 -13.977 -9.5 1 96.94 290 ALA B C 1
ATOM 4781 O O . ALA B 1 290 ? -1.655 -13.5 -9.633 1 96.94 290 ALA B O 1
ATOM 4782 N N . ILE B 1 291 ? -3.635 -14.203 -10.508 1 97.56 291 ILE B N 1
ATOM 4783 C CA . ILE B 1 291 ? -3.357 -13.805 -11.883 1 97.56 291 ILE B CA 1
ATOM 4784 C C . ILE B 1 291 ? -4.578 -13.102 -12.477 1 97.56 291 ILE B C 1
ATOM 4786 O O . ILE B 1 291 ? -5.715 -13.492 -12.211 1 97.56 291 ILE B O 1
ATOM 4790 N N . SER B 1 292 ? -4.34 -12.016 -13.219 1 97.19 292 SER B N 1
ATOM 4791 C CA . SER B 1 292 ? -5.453 -11.281 -13.82 1 97.19 292 SER B CA 1
ATOM 4792 C C . SER B 1 292 ? -5.195 -10.992 -15.297 1 97.19 292 SER B C 1
ATOM 4794 O O . SER B 1 292 ? -5.293 -9.844 -15.734 1 97.19 292 SER B O 1
ATOM 4796 N N . GLY B 1 293 ? -4.828 -12.078 -16.078 1 96 293 GLY B N 1
ATOM 4797 C CA . GLY B 1 293 ? -4.703 -11.898 -17.516 1 96 293 GLY B CA 1
ATOM 4798 C C . GLY B 1 293 ? -3.271 -12.008 -18.016 1 96 293 GLY B C 1
ATOM 4799 O O . GLY B 1 293 ? -3 -11.812 -19.203 1 96 293 GLY B O 1
ATOM 4800 N N . GLU B 1 294 ? -2.332 -12.422 -17.219 1 97.88 294 GLU B N 1
ATOM 4801 C CA . GLU B 1 294 ? -0.918 -12.367 -17.578 1 97.88 294 GLU B CA 1
ATOM 4802 C C . GLU B 1 294 ? -0.467 -13.664 -18.25 1 97.88 294 GLU B C 1
ATOM 4804 O O . GLU B 1 294 ? 0.714 -13.828 -18.562 1 97.88 294 GLU B O 1
ATOM 4809 N N . TYR B 1 295 ? -1.334 -14.586 -18.547 1 98.06 295 TYR B N 1
ATOM 4810 C CA . TYR B 1 295 ? -0.945 -15.875 -19.109 1 98.06 295 TYR B CA 1
ATOM 4811 C C . TYR B 1 295 ? -0.329 -15.695 -20.5 1 98.06 295 TYR B C 1
ATOM 4813 O O . TYR B 1 295 ? 0.671 -16.344 -20.828 1 98.06 295 TYR B O 1
ATOM 4821 N N . GLU B 1 296 ? -0.923 -14.82 -21.312 1 97.56 296 GLU B N 1
ATOM 4822 C CA . GLU B 1 296 ? -0.365 -14.609 -22.641 1 97.56 296 GLU B CA 1
ATOM 4823 C C . GLU B 1 296 ? 1.062 -14.07 -22.562 1 97.56 296 GLU B C 1
ATOM 4825 O O . GLU B 1 296 ? 1.942 -14.531 -23.297 1 97.56 296 GLU B O 1
ATOM 4830 N N . PHE B 1 297 ? 1.212 -13.133 -21.688 1 98 297 PHE B N 1
ATOM 4831 C CA . PHE B 1 297 ? 2.537 -12.562 -21.484 1 98 297 PHE B CA 1
ATOM 4832 C C . PHE B 1 297 ? 3.514 -13.633 -21 1 98 297 PHE B C 1
ATOM 4834 O O . PHE B 1 297 ? 4.629 -13.734 -21.516 1 98 297 PHE B O 1
ATOM 4841 N N . ALA B 1 298 ? 3.115 -14.477 -20.062 1 98.5 298 ALA B N 1
ATOM 4842 C CA . ALA B 1 298 ? 3.943 -15.562 -19.547 1 98.5 298 ALA B CA 1
ATOM 4843 C C . ALA B 1 298 ? 4.34 -16.531 -20.656 1 98.5 298 ALA B C 1
ATOM 4845 O O . ALA B 1 298 ? 5.508 -16.906 -20.781 1 98.5 298 ALA B O 1
ATOM 4846 N N . LEU B 1 299 ? 3.389 -16.859 -21.469 1 98.62 299 LEU B N 1
ATOM 4847 C CA . LEU B 1 299 ? 3.629 -17.812 -22.547 1 98.62 299 LEU B CA 1
ATOM 4848 C C . LEU B 1 299 ? 4.57 -17.219 -23.594 1 98.62 299 LEU B C 1
ATOM 4850 O O . LEU B 1 299 ? 5.41 -17.938 -24.141 1 98.62 299 LEU B O 1
ATOM 4854 N N . GLN B 1 300 ? 4.445 -15.945 -23.797 1 98.25 300 GLN B N 1
ATOM 4855 C CA . GLN B 1 300 ? 5.352 -15.281 -24.734 1 98.25 300 GLN B CA 1
ATOM 4856 C C . GLN B 1 300 ? 6.789 -15.305 -24.203 1 98.25 300 GLN B C 1
ATOM 4858 O O . GLN B 1 300 ? 7.723 -15.562 -24.969 1 98.25 300 GLN B O 1
ATOM 4863 N N . LEU B 1 301 ? 6.941 -15.047 -22.969 1 98.25 301 LEU B N 1
ATOM 4864 C CA . LEU B 1 301 ? 8.266 -15.07 -22.359 1 98.25 301 LEU B CA 1
ATOM 4865 C C . LEU B 1 301 ? 8.883 -16.469 -22.453 1 98.25 301 LEU B C 1
ATOM 4867 O O . LEU B 1 301 ? 10.07 -16.609 -22.75 1 98.25 301 LEU B O 1
ATOM 4871 N N . MET B 1 302 ? 8.078 -17.484 -22.203 1 98.19 302 MET B N 1
ATOM 4872 C CA . MET B 1 302 ? 8.555 -18.859 -22.234 1 98.19 302 MET B CA 1
ATOM 4873 C C . MET B 1 302 ? 8.883 -19.297 -23.656 1 98.19 302 MET B C 1
ATOM 4875 O O . MET B 1 302 ? 9.93 -19.906 -23.906 1 98.19 302 MET B O 1
ATOM 4879 N N . ALA B 1 303 ? 8.062 -18.891 -24.562 1 98.25 303 ALA B N 1
ATOM 4880 C CA . ALA B 1 303 ? 8.258 -19.25 -25.969 1 98.25 303 ALA B CA 1
ATOM 4881 C C . ALA B 1 303 ? 9.523 -18.609 -26.531 1 98.25 303 ALA B C 1
ATOM 4883 O O . ALA B 1 303 ? 10.234 -19.219 -27.328 1 98.25 303 ALA B O 1
ATOM 4884 N N . SER B 1 304 ? 9.797 -17.359 -26.062 1 97.56 304 SER B N 1
ATOM 4885 C CA . SER B 1 304 ? 10.953 -16.625 -26.562 1 97.56 304 SER B CA 1
ATOM 4886 C C . SER B 1 304 ? 12.188 -16.875 -25.703 1 97.56 304 SER B C 1
ATOM 4888 O O . SER B 1 304 ? 13.242 -16.266 -25.922 1 97.56 304 SER B O 1
ATOM 4890 N N . GLN B 1 305 ? 12.102 -17.703 -24.703 1 96.12 305 GLN B N 1
ATOM 4891 C CA . GLN B 1 305 ? 13.188 -18.109 -23.812 1 96.12 305 GLN B CA 1
ATOM 4892 C C . GLN B 1 305 ? 13.773 -16.906 -23.078 1 96.12 305 GLN B C 1
ATOM 4894 O O . GLN B 1 305 ? 14.992 -16.844 -22.859 1 96.12 305 GLN B O 1
ATOM 4899 N N . LYS B 1 306 ? 12.922 -15.969 -22.812 1 96.88 306 LYS B N 1
ATOM 4900 C CA . LYS B 1 306 ? 13.336 -14.812 -22.031 1 96.88 306 LYS B CA 1
ATOM 4901 C C . LYS B 1 306 ? 13.242 -15.094 -20.531 1 96.88 306 LYS B C 1
ATOM 4903 O O . LYS B 1 306 ? 13.711 -14.305 -19.719 1 96.88 306 LYS B O 1
ATOM 4908 N N . ILE B 1 307 ? 12.633 -16.234 -20.234 1 97.25 307 ILE B N 1
ATOM 4909 C CA . ILE B 1 307 ? 12.609 -16.734 -18.859 1 97.25 307 ILE B CA 1
ATOM 4910 C C . ILE B 1 307 ? 13.016 -18.203 -18.844 1 97.25 307 ILE B C 1
ATOM 4912 O O . ILE B 1 307 ? 12.609 -18.984 -19.719 1 97.25 307 ILE B O 1
ATOM 4916 N N . ASN B 1 308 ? 13.82 -18.5 -17.906 1 96.31 308 ASN B N 1
ATOM 4917 C CA . ASN B 1 308 ? 14.273 -19.875 -17.734 1 96.31 308 ASN B CA 1
ATOM 4918 C C . ASN B 1 308 ? 13.492 -20.594 -16.641 1 96.31 308 ASN B C 1
ATOM 4920 O O . ASN B 1 308 ? 13.812 -20.484 -15.453 1 96.31 308 ASN B O 1
ATOM 4924 N N . VAL B 1 309 ? 12.578 -21.438 -17.031 1 97.31 309 VAL B N 1
ATOM 4925 C CA . VAL B 1 309 ? 11.758 -22.125 -16.047 1 97.31 309 VAL B CA 1
ATOM 4926 C C . VAL B 1 309 ? 12.414 -23.453 -15.672 1 97.31 309 VAL B C 1
ATOM 4928 O O . VAL B 1 309 ? 12.062 -24.047 -14.656 1 97.31 309 VAL B O 1
ATOM 4931 N N . ASP B 1 310 ? 13.391 -23.875 -16.406 1 96.25 310 ASP B N 1
ATOM 4932 C CA . ASP B 1 310 ? 14.102 -25.109 -16.094 1 96.25 310 ASP B CA 1
ATOM 4933 C C . ASP B 1 310 ? 14.859 -25 -14.766 1 96.25 310 ASP B C 1
ATOM 4935 O O . ASP B 1 310 ? 15 -25.984 -14.039 1 96.25 310 ASP B O 1
ATOM 4939 N N . SER B 1 311 ? 15.281 -23.781 -14.5 1 92.38 311 SER B N 1
ATOM 4940 C CA . SER B 1 311 ? 16.125 -23.531 -13.328 1 92.38 311 SER B CA 1
ATOM 4941 C C . SER B 1 311 ? 15.383 -23.859 -12.039 1 92.38 311 SER B C 1
ATOM 4943 O O . SER B 1 311 ? 16.016 -24.125 -11.016 1 92.38 311 SER B O 1
ATOM 4945 N N . ILE B 1 312 ? 14.023 -23.953 -12.109 1 94.31 312 ILE B N 1
ATOM 4946 C CA . ILE B 1 312 ? 13.297 -24.172 -10.867 1 94.31 312 ILE B CA 1
ATOM 4947 C C . ILE B 1 312 ? 12.758 -25.594 -10.828 1 94.31 312 ILE B C 1
ATOM 4949 O O . ILE B 1 312 ? 12.148 -26.016 -9.844 1 94.31 312 ILE B O 1
ATOM 4953 N N . ILE B 1 313 ? 12.906 -26.391 -11.883 1 97.25 313 ILE B N 1
ATOM 4954 C CA . ILE B 1 313 ? 12.422 -27.766 -11.922 1 97.25 313 ILE B CA 1
ATOM 4955 C C . ILE B 1 313 ? 13.406 -28.672 -11.188 1 97.25 313 ILE B C 1
ATOM 4957 O O . ILE B 1 313 ? 14.547 -28.859 -11.625 1 97.25 313 ILE B O 1
ATOM 4961 N N . SER B 1 314 ? 12.938 -29.25 -10.172 1 97 314 SER B N 1
ATOM 4962 C CA . SER B 1 314 ? 13.781 -30.156 -9.391 1 97 314 SER B CA 1
ATOM 4963 C C . SER B 1 314 ? 13.625 -31.594 -9.859 1 97 314 SER B C 1
ATOM 4965 O O . SER B 1 314 ? 14.555 -32.375 -9.766 1 97 314 SER B O 1
ATOM 4967 N N . ALA B 1 315 ? 12.398 -31.922 -10.25 1 97.94 315 ALA B N 1
ATOM 4968 C CA . ALA B 1 315 ? 12.148 -33.281 -10.672 1 97.94 315 ALA B CA 1
ATOM 4969 C C . ALA B 1 315 ? 10.938 -33.375 -11.602 1 97.94 315 ALA B C 1
ATOM 4971 O O . ALA B 1 315 ? 10.023 -32.562 -11.516 1 97.94 315 ALA B O 1
ATOM 4972 N N . VAL B 1 316 ? 11.016 -34.312 -12.516 1 98.5 316 VAL B N 1
ATOM 4973 C CA . VAL B 1 316 ? 9.883 -34.75 -13.32 1 98.5 316 VAL B CA 1
ATOM 4974 C C . VAL B 1 316 ? 9.609 -36.25 -13.047 1 98.5 316 VAL B C 1
ATOM 4976 O O . VAL B 1 316 ? 10.531 -37.062 -13.07 1 98.5 316 VAL B O 1
ATOM 4979 N N . ALA B 1 317 ? 8.398 -36.531 -12.664 1 98.62 317 ALA B N 1
ATOM 4980 C CA . ALA B 1 317 ? 8.047 -37.906 -12.273 1 98.62 317 ALA B CA 1
ATOM 4981 C C . ALA B 1 317 ? 6.652 -38.25 -12.766 1 98.62 317 ALA B C 1
ATOM 4983 O O . ALA B 1 317 ? 5.863 -37.375 -13.125 1 98.62 317 ALA B O 1
ATOM 4984 N N . PRO B 1 318 ? 6.359 -39.594 -12.82 1 98.62 318 PRO B N 1
ATOM 4985 C CA . PRO B 1 318 ? 5.004 -40 -13.211 1 98.62 318 PRO B CA 1
ATOM 4986 C C . PRO B 1 318 ? 3.963 -39.656 -12.148 1 98.62 318 PRO B C 1
ATOM 4988 O O . PRO B 1 318 ? 4.27 -39.656 -10.953 1 98.62 318 PRO B O 1
ATOM 4991 N N . LEU B 1 319 ? 2.785 -39.406 -12.602 1 98.62 319 LEU B N 1
ATOM 4992 C CA . LEU B 1 319 ? 1.677 -39.094 -11.703 1 98.62 319 LEU B CA 1
ATOM 4993 C C . LEU B 1 319 ? 1.524 -40.156 -10.633 1 98.62 319 LEU B C 1
ATOM 4995 O O . LEU B 1 319 ? 1.22 -39.844 -9.477 1 98.62 319 LEU B O 1
ATOM 4999 N N . LYS B 1 320 ? 1.736 -41.438 -10.969 1 98.31 320 LYS B N 1
ATOM 5000 C CA . LYS B 1 320 ? 1.549 -42.531 -10.047 1 98.31 320 LYS B CA 1
ATOM 5001 C C . LYS B 1 320 ? 2.469 -42.406 -8.836 1 98.31 320 LYS B C 1
ATOM 5003 O O . LYS B 1 320 ? 2.205 -43 -7.785 1 98.31 320 LYS B O 1
ATOM 5008 N N . ASP B 1 321 ? 3.564 -41.625 -8.969 1 98.38 321 ASP B N 1
ATOM 5009 C CA . ASP B 1 321 ? 4.523 -41.438 -7.887 1 98.38 321 ASP B CA 1
ATOM 5010 C C . ASP B 1 321 ? 4.215 -40.156 -7.098 1 98.38 321 ASP B C 1
ATOM 5012 O O . ASP B 1 321 ? 5.027 -39.719 -6.281 1 98.38 321 ASP B O 1
ATOM 5016 N N . GLY B 1 322 ? 3.076 -39.531 -7.402 1 98.38 322 GLY B N 1
ATOM 5017 C CA . GLY B 1 322 ? 2.727 -38.25 -6.812 1 98.38 322 GLY B CA 1
ATOM 5018 C C . GLY B 1 322 ? 2.744 -38.281 -5.293 1 98.38 322 GLY B C 1
ATOM 5019 O O . GLY B 1 322 ? 3.227 -37.312 -4.664 1 98.38 322 GLY B O 1
ATOM 5020 N N . ALA B 1 323 ? 2.264 -39.375 -4.703 1 98.25 323 ALA B N 1
ATOM 5021 C CA . ALA B 1 323 ? 2.203 -39.469 -3.246 1 98.25 323 ALA B CA 1
ATOM 5022 C C . ALA B 1 323 ? 3.59 -39.312 -2.627 1 98.25 323 ALA B C 1
ATOM 5024 O O . ALA B 1 323 ? 3.764 -38.625 -1.632 1 98.25 323 ALA B O 1
ATOM 5025 N N . LEU B 1 324 ? 4.48 -40 -3.191 1 97.94 324 LEU B N 1
ATOM 5026 C CA . LEU B 1 324 ? 5.859 -39.938 -2.711 1 97.94 324 LEU B CA 1
ATOM 5027 C C . LEU B 1 324 ? 6.418 -38.531 -2.789 1 97.94 324 LEU B C 1
ATOM 5029 O O . LEU B 1 324 ? 7.07 -38.062 -1.852 1 97.94 324 LEU B O 1
ATOM 5033 N N . TRP B 1 325 ? 6.191 -37.844 -3.814 1 98.19 325 TRP B N 1
ATOM 5034 C CA . TRP B 1 325 ? 6.742 -36.531 -4.016 1 98.19 325 TRP B CA 1
ATOM 5035 C C . TRP B 1 325 ? 6.074 -35.5 -3.088 1 98.19 325 TRP B C 1
ATOM 5037 O O . TRP B 1 325 ? 6.727 -34.594 -2.584 1 98.19 325 TRP B O 1
ATOM 5047 N N . PHE B 1 326 ? 4.762 -35.625 -2.869 1 98.31 326 PHE B N 1
ATOM 5048 C CA . PHE B 1 326 ? 4.09 -34.781 -1.898 1 98.31 326 PHE B CA 1
ATOM 5049 C C . PHE B 1 326 ? 4.691 -34.969 -0.51 1 98.31 326 PHE B C 1
ATOM 5051 O O . PHE B 1 326 ? 4.883 -33.969 0.221 1 98.31 326 PHE B O 1
ATOM 5058 N N . GLU B 1 327 ? 4.988 -36.219 -0.184 1 97.88 327 GLU B N 1
ATOM 5059 C CA . GLU B 1 327 ? 5.602 -36.5 1.109 1 97.88 327 GLU B CA 1
ATOM 5060 C C . GLU B 1 327 ? 6.965 -35.844 1.232 1 97.88 327 GLU B C 1
ATOM 5062 O O . GLU B 1 327 ? 7.273 -35.219 2.262 1 97.88 327 GLU B O 1
ATOM 5067 N N . ARG B 1 328 ? 7.75 -35.906 0.175 1 97.69 328 ARG B N 1
ATOM 5068 C CA . ARG B 1 328 ? 9.078 -35.312 0.169 1 97.69 328 ARG B CA 1
ATOM 5069 C C . ARG B 1 328 ? 9 -33.781 0.284 1 97.69 328 ARG B C 1
ATOM 5071 O O . ARG B 1 328 ? 9.758 -33.188 1.044 1 97.69 328 ARG B O 1
ATOM 5078 N N . LEU B 1 329 ? 8.094 -33.219 -0.434 1 96.88 329 LEU B N 1
ATOM 5079 C CA . LEU B 1 329 ? 7.91 -31.781 -0.407 1 96.88 329 LEU B CA 1
ATOM 5080 C C . LEU B 1 329 ? 7.367 -31.328 0.943 1 96.88 329 LEU B C 1
ATOM 5082 O O . LEU B 1 329 ? 7.828 -30.328 1.493 1 96.88 329 LEU B O 1
ATOM 5086 N N . TYR B 1 330 ? 6.41 -32.031 1.421 1 97 330 TYR B N 1
ATOM 5087 C CA . TYR B 1 330 ? 5.805 -31.688 2.703 1 97 330 TYR B CA 1
ATOM 5088 C C . TYR B 1 330 ? 6.84 -31.734 3.822 1 97 330 TYR B C 1
ATOM 5090 O O . TYR B 1 330 ? 6.789 -30.922 4.754 1 97 330 TYR B O 1
ATOM 5098 N N . ASN B 1 331 ? 7.805 -32.688 3.682 1 96.06 331 ASN B N 1
ATOM 5099 C CA . ASN B 1 331 ? 8.867 -32.844 4.676 1 96.06 331 ASN B CA 1
ATOM 5100 C C . ASN B 1 331 ? 10.016 -31.875 4.418 1 96.06 331 ASN B C 1
ATOM 5102 O O . ASN B 1 331 ? 11.047 -31.938 5.086 1 96.06 331 ASN B O 1
ATOM 5106 N N . ARG B 1 332 ? 9.938 -31.109 3.541 1 91.88 332 ARG B N 1
ATOM 5107 C CA . ARG B 1 332 ? 10.898 -30.047 3.25 1 91.88 332 ARG B CA 1
ATOM 5108 C C . ARG B 1 332 ? 12.266 -30.609 2.9 1 91.88 332 ARG B C 1
ATOM 5110 O O . ARG B 1 332 ? 13.289 -30.141 3.412 1 91.88 332 ARG B O 1
ATOM 5117 N N . GLU B 1 333 ? 12.117 -31.578 2.139 1 92.88 333 GLU B N 1
ATOM 5118 C CA . GLU B 1 333 ? 13.383 -32.125 1.655 1 92.88 333 GLU B CA 1
ATOM 5119 C C . GLU B 1 333 ? 14.219 -31.062 0.961 1 92.88 333 GLU B C 1
ATOM 5121 O O . GLU B 1 333 ? 13.719 -30.328 0.097 1 92.88 333 GLU B O 1
ATOM 5126 N N . PRO B 1 334 ? 15.5 -30.922 1.357 1 89.75 334 PRO B N 1
ATOM 5127 C CA . PRO B 1 334 ? 16.344 -29.859 0.796 1 89.75 334 PRO B CA 1
ATOM 5128 C C . PRO B 1 334 ? 16.547 -30 -0.709 1 89.75 334 PRO B C 1
ATOM 5130 O O . PRO B 1 334 ? 16.672 -31.125 -1.216 1 89.75 334 PRO B O 1
ATOM 5133 N N . GLY B 1 335 ? 16.547 -28.875 -1.32 1 88.69 335 GLY B N 1
ATOM 5134 C CA . GLY B 1 335 ? 16.938 -28.844 -2.721 1 88.69 335 GLY B CA 1
ATOM 5135 C C . GLY B 1 335 ? 15.758 -28.953 -3.67 1 88.69 335 GLY B C 1
ATOM 5136 O O . GLY B 1 335 ? 15.922 -28.812 -4.883 1 88.69 335 GLY B O 1
ATOM 5137 N N . LEU B 1 336 ? 14.609 -29.25 -3.125 1 92.81 336 LEU B N 1
ATOM 5138 C CA . LEU B 1 336 ? 13.43 -29.375 -3.984 1 92.81 336 LEU B CA 1
ATOM 5139 C C . LEU B 1 336 ? 12.727 -28.031 -4.129 1 92.81 336 LEU B C 1
ATOM 5141 O O . LEU B 1 336 ? 12.461 -27.344 -3.135 1 92.81 336 LEU B O 1
ATOM 5145 N N . LEU B 1 337 ? 12.5 -27.609 -5.359 1 93.69 337 LEU B N 1
ATOM 5146 C CA . LEU B 1 337 ? 11.734 -26.406 -5.668 1 93.69 337 LEU B CA 1
ATOM 5147 C C . LEU B 1 337 ? 10.422 -26.75 -6.355 1 93.69 337 LEU B C 1
ATOM 5149 O O . LEU B 1 337 ? 9.352 -26.672 -5.742 1 93.69 337 LEU B O 1
ATOM 5153 N N . LYS B 1 338 ? 10.492 -27.25 -7.543 1 97.44 338 LYS B N 1
ATOM 5154 C CA . LYS B 1 338 ? 9.305 -27.578 -8.32 1 97.44 338 LYS B CA 1
ATOM 5155 C C . LYS B 1 338 ? 9.352 -29.016 -8.828 1 97.44 338 LYS B C 1
ATOM 5157 O O . LYS B 1 338 ? 10.359 -29.453 -9.375 1 97.44 338 LYS B O 1
ATOM 5162 N N . VAL B 1 339 ? 8.289 -29.75 -8.555 1 98.5 339 VAL B N 1
ATOM 5163 C CA . VAL B 1 339 ? 8.125 -31.109 -9.086 1 98.5 339 VAL B CA 1
ATOM 5164 C C . VAL B 1 339 ? 6.984 -31.125 -10.102 1 98.5 339 VAL B C 1
ATOM 5166 O O . VAL B 1 339 ? 5.895 -30.625 -9.828 1 98.5 339 VAL B O 1
ATOM 5169 N N . VAL B 1 340 ? 7.262 -31.656 -11.281 1 98.81 340 VAL B N 1
ATOM 5170 C CA . VAL B 1 340 ? 6.258 -31.812 -12.328 1 98.81 340 VAL B CA 1
ATOM 5171 C C . VAL B 1 340 ? 5.867 -33.281 -12.469 1 98.81 340 VAL B C 1
ATOM 5173 O O . VAL B 1 340 ? 6.734 -34.156 -12.531 1 98.81 340 VAL B O 1
ATOM 5176 N N . LEU B 1 341 ? 4.594 -33.531 -12.391 1 98.81 341 LEU B N 1
ATOM 5177 C CA . LEU B 1 341 ? 4.059 -34.875 -12.57 1 98.81 341 LEU B CA 1
ATOM 5178 C C . LEU B 1 341 ? 3.566 -35.062 -14 1 98.81 341 LEU B C 1
ATOM 5180 O O . LEU B 1 341 ? 2.676 -34.344 -14.461 1 98.81 341 LEU B O 1
ATOM 5184 N N . GLU B 1 342 ? 4.098 -36.031 -14.633 1 98.06 342 GLU B N 1
ATOM 5185 C CA . GLU B 1 342 ? 3.74 -36.312 -16.016 1 98.06 342 GLU B CA 1
ATOM 5186 C C . GLU B 1 342 ? 2.68 -37.406 -16.094 1 98.06 342 GLU B C 1
ATOM 5188 O O . GLU B 1 342 ? 2.66 -38.312 -15.273 1 98.06 342 GLU B O 1
ATOM 5193 N N . LEU B 1 343 ? 1.867 -37.25 -17.078 1 95.81 343 LEU B N 1
ATOM 5194 C CA . LEU B 1 343 ? 0.821 -38.25 -17.344 1 95.81 343 LEU B CA 1
ATOM 5195 C C . LEU B 1 343 ? 0.935 -38.781 -18.766 1 95.81 343 LEU B C 1
ATOM 5197 O O . LEU B 1 343 ? 1.438 -38.094 -19.656 1 95.81 343 LEU B O 1
#

InterPro domains:
  IPR002328 Alcohol dehydrogenase, zinc-type, conserved site [PS00059] (59-73)
  IPR011032 GroES-like superfamily [SSF50129] (1-176)
  IPR013149 Alcohol dehydrogenase-like, C-terminal [PF00107] (178-303)
  IPR013154 Alcohol dehydrogenase-like, N-terminal [PF08240] (25-139)
  IPR020843 Enoylreductase domain [SM00829] (4-324)
  IPR036291 NAD(P)-binding domain superfamily [SSF51735] (141-307)
  IPR050129 Zinc-containing alcohol dehydrogenase [PTHR43401] (1-342)

Sequence (686 aa):
MKALLLDNVKHFSYTDVPEPSITEPDHVLIQIKAASICGSDVHGIDGSTGRRIPPIIMGHEASGIIKATGPAVHHFSPGDRVTFDSTIYCGNCFYCRRGEVNLCDDRRVIGVSCKEYKQDGAFAEYLVVPERVLYALPDEVDFIHGALTEPVAVVAHALRLARLSPGDSVLIVGTGLIGLLLLQLVRLHTSGQIIAVDIDEKRLKLAEKLGADAAILVGPDVSYQIQSLTHGRGVDQAFEVVGSEKTVTTAIEGLRKGGHLTLVGNVSPSINLPLQAVVTRQLDLQGSCAISGEYEFALQLMASQKINVDSIISAVAPLKDGALWFERLYNREPGLLKVVLELMKALLLDNVKHFSYTDVPEPSITEPDHVLIQIKAASICGSDVHGIDGSTGRRIPPIIMGHEASGIIKATGPAVHHFSPGDRVTFDSTIYCGNCFYCRRGEVNLCDDRRVIGVSCKEYKQDGAFAEYLVVPERVLYALPDEVDFIHGALTEPVAVVAHALRLARLSPGDSVLIVGTGLIGLLLLQLVRLHTSGQIIAVDIDEKRLKLAEKLGADAAILVGPDVSYQIQSLTHGRGVDQAFEVVGSEKTVTTAIEGLRKGGHLTLVGNVSPSINLPLQAVVTRQLDLQGSCAISGEYEFALQLMASQKINVDSIISAVAPLKDGALWFERLYNREPGLLKVVLEL

Nearest PDB structures (foldseek):
  5vm2-assembly1_A  TM=9.199E-01  e=2.929E-37  Escherichia coli
  7y9p-assembly1_A  TM=9.184E-01  e=8.292E-34  Scheffersomyces stipitis
  6ie0-assembly2_D  TM=8.851E-01  e=2.418E-34  Bacillus subtilis subsp. subtilis str. 168
  4ilk-assembly1_B  TM=9.250E-01  e=1.660E-31  Escherichia coli CFT073
  4ilk-assembly1_A  TM=9.277E-01  e=2.258E-31  Escherichia coli CFT073

Organism: Gracilinema caldarium (strain ATCC 51460 / DSM 7334 / H1) (NCBI:txid744872)

Secondary structure (DSSP, 8-state):
-EEEEEEETTEEEEEE-PPP---STTEEEEEEEEEE--HHHHHHTTSTTSSB-SSEE---EEEEEEEEE-TT--S--TT-EEEE-SEE--SSSTTGGGT-GGG-TT-EETTEE-SS-EE--SSBSEEEEEGGGEEEPPTTS-HHHHTTHHHHHHHHHHHHHHTPPTT--EEEE--SHHHHHHHHHHHHH--S-EEEEES-HHHHHHHHHHT-SEEEE-STTHHHHHHHHTTTS-EEEEEE-S--HHHHHHHHHHEEEEEEEEE---SSS-EEE-HHHHHHTT-EEEE--S-SSTHHHHHHHHHTT-S--GGGEEEEEEGGGHHHHHHHHHTT-TT--EEEEE-/-EEEEEEETTEEEEEE-PPP---STTEEEEEEEEEE--HHHHHHTTSTTSSB-SSEE---EEEEEEEEE-TT--S--TT-EEEE-SEE--SSSTTGGGT-GGG-TT-EETTEE-SS-EE--SSBSEEEEEGGGEEEPPTTS-HHHHTTHHHHHHHHHHHHHHTPPTT--EEEE--SHHHHHHHHHHHHH--S-EEEEES-HHHHHHHHHHT-SEEEE-STTHHHHHHHHTTTS-EEEEEE-S--HHHHHHHHHHEEEEEEEEE---SSS-EEE-HHHHHHTT-EEEE--S-SSTHHHHHHHHHTT-S--GGGEEEEEEGGGHHHHHHHHHTT-TT--EEEEE-

Foldseek 3Di:
DWFFWLADQLDTDGDDDDDDDDPDQQKFKWQWFKFWDDPVNLVPSRPPVQWQDPGAGATQQTKGFTCGHGNPHDPDDGGFIKTFAQKDADCDDPCNVVLNRLPHPPIDGARTDHPVDGHHHDRGRMHMDGPVGMDTFDPLADGHNSSCLFLLQQLVQLVVQQPDDAAFEEEEEDQALSSLSNLLVVQVHYPHAYEYEDQDPVSQVLSVVSHHPYYDHDDPCLLVVLCVVVVNFATQEYEYAAQAQVSVVSRLSRHGQQHEYEYRHNPDVDYDDPVVSCVVSVYHYHYGGGHRPCSVVSSVCVSVVSTDSVSQEPEEEASNCVSVVSVCVSVVPPPHRMYMHGD/DWFFWLADQLDTDGDDDDDDDDPDQQKFKWFWFKFWDDPVNLVPSNPPVQWQDPGAAATQQTKGFTCGHGNPHDPDDGGFIKTFAQKDADCDDPCNVVLNRLPHPPIDGARTDHPVDGHHHDRGRMHMDGPVGMDTFDPLADGHNSSVLQLLQQLVQLVVQQPDDAQFEEEEEDQALSSLSNLLVVQVHYPHAYEYEDQDPVSQVLSVVSHHPYYDHDDPCLLVVLCVVVVNFATQEYEYAAQAQVSVVSRLSRHGQVHEYEYRHNPDVDYDDPVVSCVVSVYHYHYGGGHRPCSVVSSVCVSVVSTDSVSQEPEEEASNCVSVVSVCVSVPPPPHRMYMHGD

Solvent-accessible surface area (backbone atoms only — not comparable to full-atom values): 34137 Å² total; per-residue (Å²): 67,52,29,42,28,33,61,40,77,74,33,64,42,72,42,80,44,84,68,82,70,81,84,48,46,42,20,31,35,29,38,34,36,14,25,27,62,48,71,68,57,50,61,17,37,70,43,78,67,51,43,41,50,58,65,38,30,33,34,44,24,28,9,27,31,28,66,42,67,27,87,63,44,81,89,70,53,62,69,41,44,30,27,47,55,37,58,45,52,74,65,69,46,80,33,25,68,69,56,37,39,58,61,24,90,64,53,45,43,41,23,29,20,38,96,86,48,75,33,68,19,41,39,26,46,53,39,71,46,56,54,88,34,53,39,78,47,53,89,71,42,51,45,67,60,35,12,46,36,51,65,48,9,32,36,47,35,42,48,62,74,57,65,77,48,75,52,39,26,35,36,36,34,33,50,50,62,65,29,46,53,33,44,35,55,49,48,75,56,26,81,29,55,30,37,36,33,30,84,48,67,70,41,37,55,50,37,43,74,54,55,33,74,41,65,43,66,65,57,97,54,46,59,59,52,46,21,64,77,39,79,67,49,27,24,48,32,26,39,29,51,51,28,41,49,70,49,47,49,51,40,59,67,33,34,19,75,61,14,38,35,32,34,57,25,58,73,30,60,53,28,72,38,58,42,36,58,34,19,69,32,25,26,34,40,32,26,34,44,63,45,57,77,32,52,64,59,31,50,49,34,48,52,68,61,71,47,75,67,67,81,44,55,58,43,77,43,51,43,82,50,43,55,62,51,49,53,42,57,61,67,59,47,83,86,66,65,27,42,35,30,36,95,67,54,28,42,28,33,60,39,77,76,33,63,42,71,42,80,44,84,68,81,72,83,83,48,47,41,20,31,36,27,38,34,37,14,25,26,60,49,70,69,57,48,60,15,36,70,42,79,68,51,43,42,50,57,66,38,30,34,35,45,25,28,11,28,29,28,66,40,68,27,88,62,43,81,90,70,52,62,68,42,46,30,26,46,56,38,59,45,52,73,65,70,44,81,34,26,69,69,55,37,39,57,62,23,88,64,52,44,45,39,23,29,18,39,96,88,48,75,31,67,17,40,39,25,47,52,39,69,47,55,55,88,33,52,40,80,47,52,89,72,42,51,44,67,60,35,13,47,36,48,64,47,10,31,36,46,34,43,49,62,74,58,63,77,48,76,52,41,27,34,35,36,34,33,50,51,63,64,30,47,54,31,44,34,56,49,49,74,57,26,81,29,55,30,36,36,33,31,85,47,66,70,42,37,54,50,36,44,75,55,55,32,75,42,66,42,66,65,57,96,53,44,56,59,51,45,21,65,76,37,79,67,50,27,24,49,33,25,39,29,50,52,27,42,49,69,48,48,48,52,41,60,66,34,34,20,74,61,15,39,36,32,33,57,25,58,72,29,61,54,29,72,37,57,42,35,57,34,18,69,32,26,24,34,39,32,26,33,43,62,45,58,76,33,52,64,60,32,50,49,34,48,52,68,60,70,46,75,69,67,82,44,54,57,45,76,44,51,45,81,51,44,54,60,50,48,52,42,58,62,66,58,46,83,86,66,65,28,44,33,29,36,95

pLDDT: mean 97.37, std 1.82, range [87.75, 98.94]

Radius of gyration: 29.13 Å; Cα contacts (8 Å, |Δi|>4): 1754; chains: 2; bounding box: 50×89×63 Å